Protein AF-A0A9P6Z533-F1 (afdb_monomer)

Mean predicted aligned error: 9.48 Å

Organism: NCBI:txid936053

Radius of gyration: 31.32 Å; Cα contacts (8 Å, |Δi|>4): 571; chains: 1; bounding box: 100×68×83 Å

Foldseek 3Di:
DDDDDDDDPPPDPPPPPPPPPPDPDDDDCPVVVVVVPPVDDDDDPPDDVVVVPLDADDCDPQRHLPNDDDDDDADDLPDDDDLQALLQVLLQQLLLVLLQLQADDNLQGNVLQVVVVVLVVLVPDDDPDLSSLLSSLLNLLSLLLVVLLLVLVVVPLADDSPQHDSDPQPDDRDPVDDPVVSLVSLVVSLVVLVVCVVPDDPSSVLSNLSSLLSNLSSQLSVLLSDALVSLVVNLVSLVVNLVSLVPHDPVGHDHDPNSGHSSSSSVGNDSGGDDDRDGDDSVVSSVVVSVLSVLSNLLSCLLVAPDPLLSLLLLLLQLPDVVHDTLSSLSSSLCNCPPPVDGSDDPDDPVVSVVVSNVCLVSVLSSLSSYHLVSVLVVLLVSLLVLVVQLVVLQVVLVVVCVVVVPPPDPSPRSLVSLLVSLVSLLSSLVSCVVVVVDDLVCLLVSLVQNLVSLVVNLVSLVVDPDDALQSVLSNLVSLLVNLLSLLVNLVSLLCVVVPVDPDDDDPPDDPQRVSCVVCVSCVVHPDDHVVVSVVVSVVSNVPNPVSVVSSVVSNVSSLVSLVVSLPDDCVSNSNPSPVVSVNVVSCVVVVND

pLDDT: mean 85.47, std 14.72, range [28.42, 98.5]

Neare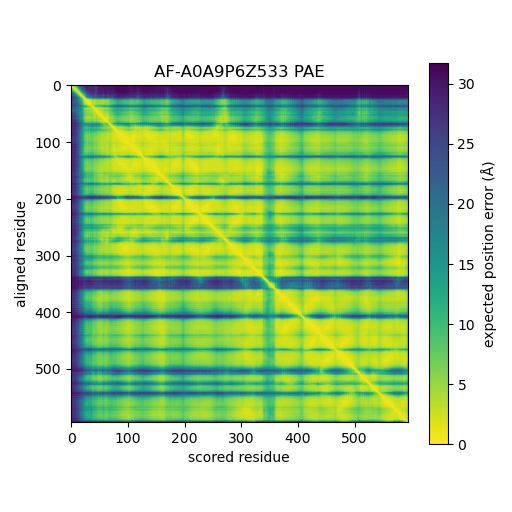st PDB structures (foldseek):
  7l1k-assembly1_B  TM=8.170E-01  e=4.146E-17  Schizosaccharomyces pombe 972h-
  6ygd-assembly1_B  TM=8.386E-01  e=2.910E-16  Saccharomyces cerevisiae
  6ygb-assembly1_B  TM=8.382E-01  e=3.536E-16  Saccharomyces cerevisiae
  6yga-assembly1_B  TM=8.413E-01  e=3.401E-16  Saccharomyces cerevisiae S288C
  6ygc-assembly1_B  TM=8.326E-01  e=3.975E-16  Saccharomyces cerevisiae

Structure (mmCIF, N/CA/C/O backbone):
data_AF-A0A9P6Z533-F1
#
_entry.id   AF-A0A9P6Z533-F1
#
loop_
_atom_site.group_PDB
_atom_site.id
_atom_site.type_symbol
_atom_site.label_atom_id
_atom_site.label_alt_id
_atom_site.label_comp_id
_atom_site.label_asym_id
_atom_site.label_entity_id
_atom_site.label_seq_id
_atom_site.pdbx_PDB_ins_code
_atom_site.Cartn_x
_atom_site.Cartn_y
_atom_site.Cartn_z
_atom_site.occupancy
_atom_site.B_iso_or_equiv
_atom_site.auth_seq_id
_atom_site.auth_comp_id
_atom_site.auth_asym_id
_atom_site.auth_atom_id
_atom_site.pdbx_PDB_model_num
ATOM 1 N N . MET A 1 1 ? -59.357 3.410 -40.479 1.00 32.25 1 MET A N 1
ATOM 2 C CA . MET A 1 1 ? -60.634 2.685 -40.634 1.00 32.25 1 MET A CA 1
ATOM 3 C C . MET A 1 1 ? -60.550 1.439 -39.769 1.00 32.25 1 MET A C 1
ATOM 5 O O . MET A 1 1 ? -59.619 0.676 -39.976 1.00 32.25 1 MET A O 1
ATOM 9 N N . ASN A 1 2 ? -61.474 1.334 -38.803 1.00 28.42 2 ASN A N 1
ATOM 10 C CA . ASN A 1 2 ? -61.721 0.256 -37.822 1.00 28.42 2 ASN A CA 1
ATOM 11 C C . ASN A 1 2 ? -60.546 -0.035 -36.865 1.00 28.42 2 ASN A C 1
ATOM 13 O O . ASN A 1 2 ? -59.602 -0.697 -37.260 1.00 28.42 2 ASN A O 1
ATOM 17 N N . SER A 1 3 ? -60.430 0.475 -35.631 1.00 28.48 3 SER A N 1
ATOM 18 C CA . SER A 1 3 ? -61.366 0.735 -34.515 1.00 28.48 3 SER A CA 1
ATOM 19 C C . SER A 1 3 ? -62.097 -0.502 -33.980 1.00 28.48 3 SER A C 1
ATOM 21 O O . SER A 1 3 ? -63.237 -0.762 -34.359 1.00 28.48 3 SER A O 1
ATOM 23 N N . SER A 1 4 ? -61.466 -1.199 -33.033 1.00 30.42 4 SER A N 1
ATOM 24 C CA . SER A 1 4 ? -62.139 -2.070 -32.062 1.00 30.42 4 SER A CA 1
ATOM 25 C C . SER A 1 4 ? -61.299 -2.184 -30.783 1.00 30.42 4 SER A C 1
ATOM 27 O O . SER A 1 4 ? -60.264 -2.835 -30.759 1.00 30.42 4 SER A O 1
ATOM 29 N N . GLN A 1 5 ? -61.758 -1.433 -29.781 1.00 33.66 5 GLN A N 1
ATOM 30 C CA . GLN A 1 5 ? -61.679 -1.620 -28.328 1.00 33.66 5 GLN A CA 1
ATOM 31 C C . GLN A 1 5 ? -60.830 -2.784 -27.774 1.00 33.66 5 GLN A C 1
ATOM 33 O O . GLN A 1 5 ? -61.301 -3.911 -27.699 1.00 33.66 5 GLN A O 1
ATOM 38 N N . GLU A 1 6 ? -59.684 -2.438 -27.195 1.00 31.56 6 GLU A N 1
ATOM 39 C CA . GLU A 1 6 ? -59.168 -3.014 -25.945 1.00 31.56 6 GLU A CA 1
ATOM 40 C C . GLU A 1 6 ? -58.808 -1.782 -25.095 1.00 31.56 6 GLU A C 1
ATOM 42 O O . GLU A 1 6 ? -58.027 -0.933 -25.509 1.00 31.56 6 GLU A O 1
ATOM 47 N N . GLY A 1 7 ? -59.522 -1.443 -24.026 1.00 28.61 7 GLY A N 1
ATOM 48 C CA . GLY A 1 7 ? -59.815 -2.321 -22.904 1.00 28.61 7 GLY A CA 1
ATOM 49 C C . GLY A 1 7 ? -58.824 -1.949 -21.809 1.00 28.61 7 GLY A C 1
ATOM 50 O O . GLY A 1 7 ? -57.753 -2.529 -21.713 1.00 28.61 7 GLY A O 1
ATOM 51 N N . LYS A 1 8 ? -59.152 -0.891 -21.061 1.00 32.25 8 LYS A N 1
ATOM 52 C CA . LYS A 1 8 ? -58.438 -0.473 -19.856 1.00 32.25 8 LYS A CA 1
ATOM 53 C C . LYS A 1 8 ? -58.448 -1.631 -18.857 1.00 32.25 8 LYS A C 1
ATOM 55 O O . LYS A 1 8 ? -59.454 -1.810 -18.187 1.00 32.25 8 LYS A O 1
ATOM 60 N N . ASP A 1 9 ? -57.335 -2.336 -18.732 1.00 29.06 9 ASP A N 1
ATOM 61 C CA . ASP A 1 9 ? -57.029 -3.169 -17.571 1.00 29.06 9 ASP A CA 1
ATOM 62 C C . ASP A 1 9 ? -55.635 -2.789 -17.055 1.00 29.06 9 ASP A C 1
ATOM 64 O O . ASP A 1 9 ? -54.674 -3.553 -17.090 1.00 29.06 9 ASP A O 1
ATOM 68 N N . GLU A 1 10 ? -55.537 -1.564 -16.528 1.00 32.53 10 GLU A N 1
ATOM 69 C CA . GLU A 1 10 ? -54.672 -1.307 -15.376 1.00 32.53 10 GLU A CA 1
ATOM 70 C C . GLU A 1 10 ? -55.226 -2.136 -14.208 1.00 32.53 10 GLU A C 1
ATOM 72 O O . GLU A 1 10 ? -55.935 -1.639 -13.331 1.00 32.53 10 GLU A O 1
ATOM 77 N N . GLN A 1 11 ? -54.937 -3.439 -14.206 1.00 34.72 11 GLN A N 1
ATOM 78 C CA . GLN A 1 11 ? -55.057 -4.245 -13.003 1.00 34.72 11 GLN A CA 1
ATOM 79 C C . GLN A 1 11 ? -53.938 -3.816 -12.063 1.00 34.72 11 GLN A C 1
ATOM 81 O O . GLN A 1 11 ? -52.831 -4.345 -12.070 1.00 34.72 11 GLN A O 1
ATOM 86 N N . ASN A 1 12 ? -54.265 -2.786 -11.285 1.00 31.19 12 ASN A N 1
ATOM 87 C CA . ASN A 1 12 ? -53.997 -2.686 -9.860 1.00 31.19 12 ASN A CA 1
ATOM 88 C C . ASN A 1 12 ? -53.495 -4.036 -9.312 1.00 31.19 12 ASN A C 1
ATOM 90 O O . ASN A 1 12 ? -54.291 -4.904 -8.943 1.00 31.19 12 ASN A O 1
ATOM 94 N N . ILE A 1 13 ? -52.173 -4.233 -9.278 1.00 36.22 13 ILE A N 1
ATOM 95 C CA . ILE A 1 13 ? -51.562 -5.279 -8.461 1.00 36.22 13 ILE A CA 1
ATOM 96 C C . ILE A 1 13 ? -51.761 -4.777 -7.040 1.00 36.22 13 ILE A C 1
ATOM 98 O O . ILE A 1 13 ? -50.932 -4.058 -6.485 1.00 36.22 13 ILE A O 1
ATOM 102 N N . GLY A 1 14 ? -52.950 -5.059 -6.510 1.00 32.91 14 GLY A N 1
ATOM 103 C CA . GLY A 1 14 ? -53.283 -4.807 -5.130 1.00 32.91 14 GLY A CA 1
ATOM 104 C C . GLY A 1 14 ? -52.199 -5.458 -4.294 1.00 32.91 14 GLY A C 1
ATOM 105 O O . GLY A 1 14 ? -52.043 -6.679 -4.315 1.00 32.91 14 GLY A O 1
ATOM 106 N N . LEU A 1 15 ? -51.440 -4.626 -3.581 1.00 35.31 15 LEU A N 1
ATOM 107 C CA . LEU A 1 15 ? -50.793 -5.026 -2.343 1.00 35.31 15 LEU A CA 1
ATOM 108 C C . LEU A 1 15 ? -51.820 -5.869 -1.594 1.00 35.31 15 LEU A C 1
ATOM 110 O O . LEU A 1 15 ? -52.890 -5.368 -1.243 1.00 35.31 15 LEU A O 1
ATOM 114 N N . PHE A 1 16 ? -51.548 -7.166 -1.471 1.00 39.84 16 PHE A N 1
ATOM 115 C CA . PHE A 1 16 ? -52.407 -8.072 -0.734 1.00 39.84 16 PHE A CA 1
ATOM 116 C C . PHE A 1 16 ? -52.567 -7.486 0.670 1.00 39.84 16 PHE A C 1
ATOM 118 O O . PHE A 1 16 ? -51.641 -7.536 1.476 1.00 39.84 16 PHE A O 1
ATOM 125 N N . ASN A 1 17 ? -53.736 -6.907 0.952 1.00 42.66 17 ASN A N 1
ATOM 126 C CA . ASN A 1 17 ? -54.189 -6.646 2.309 1.00 42.66 17 ASN A CA 1
ATOM 127 C C . ASN A 1 17 ? -54.405 -8.018 2.944 1.00 42.66 17 ASN A C 1
ATOM 129 O O . ASN A 1 17 ? -55.501 -8.573 2.884 1.00 42.66 17 ASN A O 1
ATOM 133 N N . ILE A 1 18 ? -53.330 -8.604 3.469 1.00 52.50 18 ILE A N 1
ATOM 134 C CA . ILE A 1 18 ? -53.395 -9.802 4.294 1.00 52.50 18 ILE A CA 1
ATOM 135 C C . ILE A 1 18 ? -53.975 -9.331 5.633 1.00 52.50 18 ILE A C 1
ATOM 137 O O . ILE A 1 18 ? -53.334 -8.521 6.303 1.00 52.50 18 ILE A O 1
ATOM 141 N N . PRO A 1 19 ? -55.185 -9.764 6.027 1.00 49.38 19 PRO A N 1
ATOM 142 C CA . PRO A 1 19 ? -55.720 -9.407 7.330 1.00 49.38 19 PRO A CA 1
ATOM 143 C C . PRO A 1 19 ? -54.765 -9.899 8.425 1.00 49.38 19 PRO A C 1
ATOM 145 O O . PRO A 1 19 ? -54.273 -11.029 8.352 1.00 49.38 19 PRO A O 1
ATOM 148 N N . GLU A 1 20 ? -54.542 -9.068 9.448 1.00 54.59 20 GLU A N 1
ATOM 149 C CA . GLU A 1 20 ? -53.587 -9.256 10.564 1.00 54.59 20 GLU A CA 1
ATOM 150 C C . GLU A 1 20 ? -53.764 -10.563 11.373 1.00 54.59 20 GLU A C 1
ATOM 152 O O . GLU A 1 20 ? -52.990 -10.835 12.283 1.00 54.59 20 GLU A O 1
ATOM 157 N N . ASN A 1 21 ? -54.743 -11.407 11.030 1.00 53.91 21 ASN A N 1
ATOM 158 C CA . ASN A 1 21 ? -55.057 -12.672 11.699 1.00 53.91 21 ASN A CA 1
ATOM 159 C C . ASN A 1 21 ? -55.071 -13.906 10.777 1.00 53.91 21 ASN A C 1
ATOM 161 O O . ASN A 1 21 ? -55.566 -14.967 11.163 1.00 53.91 21 ASN A O 1
ATOM 165 N N . THR A 1 22 ? -54.538 -13.813 9.557 1.00 56.84 22 THR A N 1
ATOM 166 C CA . THR A 1 22 ? -54.418 -14.993 8.685 1.00 56.84 22 THR A CA 1
ATOM 167 C C . THR A 1 22 ? -53.200 -15.813 9.113 1.00 56.84 22 THR A C 1
ATOM 169 O O . THR A 1 22 ? -52.071 -15.487 8.755 1.00 56.84 22 THR A O 1
ATOM 172 N N . MET A 1 23 ? -53.406 -16.875 9.901 1.00 61.41 23 MET A N 1
ATOM 173 C CA . MET A 1 23 ? -52.353 -17.858 10.179 1.00 61.41 23 MET A CA 1
ATOM 174 C C . MET A 1 23 ? -51.805 -18.389 8.847 1.00 61.41 23 MET A C 1
ATOM 176 O O . MET A 1 23 ? -52.526 -19.035 8.085 1.00 61.41 23 MET A O 1
ATOM 180 N N . LEU A 1 24 ? -50.532 -18.112 8.562 1.00 69.94 24 LEU A N 1
ATOM 181 C CA . LEU A 1 24 ? -49.818 -18.695 7.430 1.00 69.94 24 LEU A CA 1
ATOM 182 C C . LEU A 1 24 ? -49.841 -20.227 7.569 1.00 69.94 24 LEU A C 1
ATOM 184 O O . LEU A 1 24 ? -49.239 -20.796 8.478 1.00 69.94 24 LEU A O 1
ATOM 188 N N . CYS A 1 25 ? -50.578 -20.890 6.679 1.00 81.69 25 CYS A N 1
ATOM 189 C CA . CYS A 1 25 ? -50.638 -22.345 6.579 1.00 81.69 25 CYS A CA 1
ATOM 190 C C . CYS A 1 25 ? -49.389 -22.844 5.840 1.00 81.69 25 CYS A C 1
ATOM 192 O O . CYS A 1 25 ? -49.263 -22.667 4.627 1.00 81.69 25 CYS A O 1
ATOM 194 N N . TRP A 1 26 ? -48.460 -23.461 6.568 1.00 86.19 26 TRP A N 1
ATOM 195 C CA . TRP A 1 26 ? -47.310 -24.142 5.975 1.00 86.19 26 TRP A CA 1
ATOM 196 C C . TRP A 1 26 ? -47.724 -25.534 5.481 1.00 86.19 26 TRP A C 1
ATOM 198 O O . TRP A 1 26 ? -48.339 -26.303 6.219 1.00 86.19 26 TRP A O 1
ATOM 208 N N . LYS A 1 27 ? -47.372 -25.876 4.236 1.00 90.75 27 LYS A N 1
ATOM 209 C CA . LYS A 1 27 ? -47.579 -27.210 3.649 1.00 90.75 27 LYS A CA 1
ATOM 210 C C . LYS A 1 27 ? -46.229 -27.882 3.404 1.00 90.75 27 LYS A C 1
ATOM 212 O O . LYS A 1 27 ? -45.406 -27.337 2.674 1.00 90.75 27 LYS A O 1
ATOM 217 N N . ASP A 1 28 ? -46.034 -29.078 3.952 1.00 91.56 28 ASP A N 1
ATOM 218 C CA . ASP A 1 28 ? -44.847 -29.898 3.681 1.00 91.56 28 ASP A CA 1
ATOM 219 C C . ASP A 1 28 ? -44.891 -30.474 2.251 1.00 91.56 28 ASP A C 1
ATOM 221 O O . ASP A 1 28 ? -45.878 -31.091 1.838 1.00 91.56 28 ASP A O 1
ATOM 225 N N . ILE A 1 29 ? -43.819 -30.250 1.487 1.00 93.44 29 ILE A N 1
ATOM 226 C CA . ILE A 1 29 ? -43.641 -30.719 0.103 1.00 93.44 29 ILE A CA 1
ATOM 227 C C . ILE A 1 29 ? -42.382 -31.585 -0.082 1.00 93.44 29 ILE A C 1
ATOM 229 O O . ILE A 1 29 ? -41.995 -31.869 -1.216 1.00 93.44 29 ILE A O 1
ATOM 233 N N . THR A 1 30 ? -41.755 -32.049 1.001 1.00 91.69 30 THR A N 1
ATOM 234 C CA . THR A 1 30 ? -40.475 -32.784 0.973 1.00 91.69 30 THR A CA 1
ATOM 235 C C . THR A 1 30 ? -40.533 -34.027 0.077 1.00 91.69 30 THR A C 1
ATOM 237 O O . THR A 1 30 ? -39.668 -34.237 -0.774 1.00 91.69 30 THR A O 1
ATOM 240 N N . HIS A 1 31 ? -41.602 -34.825 0.189 1.00 89.88 31 HIS A N 1
ATOM 241 C CA . HIS A 1 31 ? -41.788 -36.027 -0.636 1.00 89.88 31 HIS A CA 1
ATOM 242 C C . HIS A 1 31 ? -41.907 -35.707 -2.137 1.00 89.88 31 HIS A C 1
ATOM 244 O O . HIS A 1 31 ? -41.429 -36.467 -2.978 1.00 89.88 31 HIS A O 1
ATOM 250 N N . PHE A 1 32 ? -42.549 -34.589 -2.490 1.00 89.69 32 PHE A N 1
ATOM 251 C CA . PHE A 1 32 ? -42.678 -34.165 -3.883 1.00 89.69 32 PHE A CA 1
ATOM 252 C C . PHE A 1 32 ? -41.309 -33.812 -4.475 1.00 89.69 32 PHE A C 1
ATOM 254 O O . PHE A 1 32 ? -40.971 -34.313 -5.546 1.00 89.69 32 PHE A O 1
ATOM 261 N N . ILE A 1 33 ? -40.496 -33.028 -3.757 1.00 87.50 33 ILE A N 1
ATOM 262 C CA . ILE A 1 33 ? -39.155 -32.631 -4.215 1.00 87.50 33 ILE A CA 1
ATOM 263 C C . ILE A 1 33 ? -38.269 -33.864 -4.436 1.00 87.50 33 ILE A C 1
ATOM 265 O O . ILE A 1 33 ? -37.758 -34.034 -5.540 1.00 87.50 33 ILE A O 1
ATOM 269 N N . ASN A 1 34 ? -38.189 -34.778 -3.460 1.00 85.44 34 ASN A N 1
ATOM 270 C CA . ASN A 1 34 ? -37.348 -35.981 -3.555 1.00 85.44 34 ASN A CA 1
ATOM 271 C C . ASN A 1 34 ? -37.687 -36.876 -4.759 1.00 85.44 34 ASN A C 1
ATOM 273 O O . ASN A 1 34 ? -36.798 -37.493 -5.338 1.00 85.44 34 ASN A O 1
ATOM 277 N N . LYS A 1 35 ? -38.963 -36.948 -5.163 1.00 86.56 35 LYS A N 1
ATOM 278 C CA . LYS A 1 35 ? -39.383 -37.724 -6.341 1.00 86.56 35 LYS A CA 1
ATOM 279 C C . LYS A 1 35 ? -38.967 -37.070 -7.667 1.00 86.56 35 LYS A C 1
ATOM 281 O O . LYS A 1 35 ? -38.866 -37.755 -8.678 1.00 86.56 35 LYS A O 1
ATOM 286 N N . THR A 1 36 ? -38.783 -35.752 -7.684 1.00 81.81 36 THR A N 1
ATOM 287 C CA . THR A 1 36 ? -38.611 -34.973 -8.922 1.00 81.81 36 THR A CA 1
ATOM 288 C C . THR A 1 36 ? -37.142 -34.873 -9.357 1.00 81.81 36 THR A C 1
ATOM 290 O O . THR A 1 36 ? -36.867 -34.559 -10.509 1.00 81.81 36 THR A O 1
ATOM 293 N N . THR A 1 37 ? -36.193 -35.151 -8.459 1.00 75.25 37 THR A N 1
ATOM 294 C CA . THR A 1 37 ? -34.758 -34.856 -8.625 1.00 75.25 37 THR A CA 1
ATOM 295 C C . THR A 1 37 ? -33.880 -36.095 -8.849 1.00 75.25 37 THR A C 1
ATOM 297 O O . THR A 1 37 ? -32.726 -36.092 -8.431 1.00 75.25 37 THR A O 1
ATOM 300 N N . ASP A 1 38 ? -34.390 -37.164 -9.473 1.00 74.12 38 ASP A N 1
ATOM 301 C CA . ASP A 1 38 ? -33.689 -38.453 -9.658 1.00 74.12 38 ASP A CA 1
ATOM 302 C C . ASP A 1 38 ? -32.410 -38.328 -10.527 1.00 74.12 38 ASP A C 1
ATOM 304 O O . ASP A 1 38 ? -32.413 -38.548 -11.737 1.00 74.12 38 ASP A O 1
ATOM 308 N N . GLY A 1 39 ? -31.312 -37.868 -9.915 1.00 76.19 39 GLY A N 1
ATOM 309 C CA . GLY A 1 39 ? -30.006 -37.639 -10.544 1.00 76.19 39 GLY A CA 1
ATOM 310 C C . GLY A 1 39 ? -29.906 -36.411 -11.460 1.00 76.19 39 GLY A C 1
ATOM 311 O O . GLY A 1 39 ? -28.871 -36.217 -12.097 1.00 76.19 39 GLY A O 1
ATOM 312 N N . GLN A 1 40 ? -30.950 -35.580 -11.550 1.00 83.06 40 GLN A N 1
ATOM 313 C CA . GLN A 1 40 ? -31.005 -34.419 -12.447 1.00 83.06 40 GLN A CA 1
ATOM 314 C C . GLN A 1 40 ? -30.938 -33.091 -11.683 1.00 83.06 40 GLN A C 1
ATOM 316 O O . GLN A 1 40 ? -31.542 -32.937 -10.623 1.00 83.06 40 GLN A O 1
ATOM 321 N N . LEU A 1 41 ? -30.248 -32.101 -12.259 1.00 85.06 41 LEU A N 1
ATOM 322 C CA . LEU A 1 41 ? -30.266 -30.721 -11.775 1.00 85.06 41 LEU A CA 1
ATOM 323 C C . LEU A 1 41 ? -31.454 -29.974 -12.391 1.00 85.06 41 LEU A C 1
ATOM 325 O O . LEU A 1 41 ? -31.498 -29.758 -13.602 1.00 85.06 41 LEU A O 1
ATOM 329 N N . VAL A 1 42 ? -32.396 -29.547 -11.552 1.00 86.94 42 VAL A N 1
ATOM 330 C CA . VAL A 1 42 ? -33.519 -28.699 -11.965 1.00 86.94 42 VAL A CA 1
ATOM 331 C C . VAL A 1 42 ? -33.173 -27.247 -11.649 1.00 86.94 42 VAL A C 1
ATOM 333 O O . VAL A 1 42 ? -33.101 -26.860 -10.486 1.00 86.94 42 VAL A O 1
ATOM 336 N N . CYS A 1 43 ? -32.960 -26.431 -12.679 1.00 88.62 43 CYS A N 1
ATOM 337 C CA . CYS A 1 43 ? -32.644 -25.011 -12.532 1.00 88.62 43 CYS A CA 1
ATOM 338 C C . CYS A 1 43 ? -33.329 -24.164 -13.616 1.00 88.62 43 CYS A C 1
ATOM 340 O O . CYS A 1 43 ? -33.857 -24.678 -14.603 1.00 88.62 43 CYS A O 1
ATOM 342 N N . SER A 1 44 ? -33.332 -22.841 -13.433 1.00 92.38 44 SER A N 1
ATOM 343 C CA . SER A 1 44 ? -33.809 -21.903 -14.456 1.00 92.38 44 SER A CA 1
ATOM 344 C C . SER A 1 44 ? -32.949 -21.982 -15.723 1.00 92.38 44 SER A C 1
ATOM 346 O O . SER A 1 44 ? -31.751 -22.244 -15.644 1.00 92.38 44 SER A O 1
ATOM 348 N N . LYS A 1 45 ? -33.527 -21.668 -16.890 1.00 91.88 45 LYS A N 1
ATOM 349 C CA . LYS A 1 45 ? -32.803 -21.626 -18.178 1.00 91.88 45 LYS A CA 1
ATOM 350 C C . LYS A 1 45 ? -31.638 -20.628 -18.196 1.00 91.88 45 LYS A C 1
ATOM 352 O O . LYS A 1 45 ? -30.745 -20.765 -19.022 1.00 91.88 45 LYS A O 1
ATOM 357 N N . HIS A 1 46 ? -31.679 -19.618 -17.328 1.00 94.38 46 HIS A N 1
ATOM 358 C CA . HIS A 1 46 ? -30.644 -18.586 -17.221 1.00 94.38 46 HIS A CA 1
ATOM 359 C C . HIS A 1 46 ? -29.618 -18.865 -16.119 1.00 94.38 46 HIS A C 1
ATOM 361 O O . HIS A 1 46 ? -28.652 -18.121 -16.008 1.00 94.38 46 HIS A O 1
ATOM 367 N N . PHE A 1 47 ? -29.827 -19.903 -15.306 1.00 91.69 47 PHE A N 1
ATOM 368 C CA . PHE A 1 47 ? -28.885 -20.281 -14.262 1.00 91.69 47 PHE A CA 1
ATOM 369 C C . PHE A 1 47 ? -27.722 -21.061 -14.870 1.00 91.69 47 PHE A C 1
ATOM 371 O O . PHE A 1 47 ? -27.935 -22.020 -15.616 1.00 91.69 47 PHE A O 1
ATOM 378 N N . THR A 1 48 ? -26.497 -20.678 -14.530 1.00 91.19 48 THR A N 1
ATOM 379 C CA . THR A 1 48 ? -25.288 -21.400 -14.918 1.00 91.19 48 THR A CA 1
ATOM 380 C C . THR A 1 48 ? -24.651 -22.057 -13.702 1.00 91.19 48 THR A C 1
ATOM 382 O O . THR A 1 48 ? -24.751 -21.574 -12.579 1.00 91.19 48 THR A O 1
ATOM 385 N N . LEU A 1 49 ? -23.917 -23.150 -13.917 1.00 90.12 49 LEU A N 1
ATOM 386 C CA . LEU A 1 49 ? -23.122 -23.755 -12.842 1.00 90.12 49 LEU A CA 1
ATOM 387 C C . LEU A 1 49 ? -22.021 -22.820 -12.325 1.00 90.12 49 LEU A C 1
ATOM 389 O O . LEU A 1 49 ? -21.537 -23.022 -11.218 1.00 90.12 49 LEU A O 1
ATOM 393 N N . PHE A 1 50 ? -21.645 -21.795 -13.097 1.00 90.44 50 PHE A N 1
ATOM 394 C CA . PHE A 1 50 ? -20.738 -20.753 -12.630 1.00 90.44 50 PHE A CA 1
ATOM 395 C C . PHE A 1 50 ? -21.385 -19.904 -11.527 1.00 90.44 50 PHE A C 1
ATOM 397 O O . PHE A 1 50 ? -20.706 -19.556 -10.574 1.00 90.44 50 PHE A O 1
ATOM 404 N N . ASP A 1 51 ? -22.696 -19.657 -11.579 1.00 86.69 51 ASP A N 1
ATOM 405 C CA . ASP A 1 51 ? -23.414 -18.937 -10.515 1.00 86.69 51 ASP A CA 1
ATOM 406 C C . ASP A 1 51 ? -23.461 -19.745 -9.205 1.00 86.69 51 ASP A C 1
ATOM 408 O O . ASP A 1 51 ? -23.537 -19.185 -8.114 1.00 86.69 51 ASP A O 1
ATOM 412 N N . ALA A 1 52 ? -23.380 -21.077 -9.303 1.00 87.38 52 ALA A N 1
ATOM 413 C CA . ALA A 1 52 ? -23.396 -21.978 -8.154 1.00 87.38 52 ALA A CA 1
ATOM 414 C C . ALA A 1 52 ? -22.075 -21.994 -7.364 1.00 87.38 52 ALA A C 1
ATOM 416 O O . ALA A 1 52 ? -22.072 -22.405 -6.206 1.00 87.38 52 ALA A O 1
ATOM 417 N N . ILE A 1 53 ? -20.949 -21.573 -7.957 1.00 87.81 53 ILE A N 1
ATOM 418 C CA . ILE A 1 53 ? -19.618 -21.741 -7.338 1.00 87.81 53 ILE A CA 1
ATOM 419 C C . ILE A 1 53 ? -19.406 -20.870 -6.094 1.00 87.81 53 ILE A C 1
ATOM 421 O O . ILE A 1 53 ? -18.491 -21.134 -5.319 1.00 87.81 53 ILE A O 1
ATOM 425 N N . SER A 1 54 ? -20.218 -19.824 -5.915 1.00 84.38 54 SER A N 1
ATOM 426 C CA . SER A 1 54 ? -20.179 -18.925 -4.757 1.00 84.38 54 SER A CA 1
ATOM 427 C C . SER A 1 54 ? -21.264 -19.225 -3.720 1.00 84.38 54 SER A C 1
ATOM 429 O O . SER A 1 54 ? -21.431 -18.450 -2.780 1.00 84.38 54 SER A O 1
ATOM 431 N N . ALA A 1 55 ? -22.041 -20.298 -3.900 1.00 88.19 55 ALA A N 1
ATOM 432 C CA . ALA A 1 55 ? -23.099 -20.663 -2.966 1.00 88.19 55 ALA A CA 1
ATOM 433 C C . ALA A 1 55 ? -22.524 -21.094 -1.606 1.00 88.19 55 ALA A C 1
ATOM 435 O O . ALA A 1 55 ? -21.483 -21.745 -1.531 1.00 88.19 55 ALA A O 1
ATOM 436 N N . ILE A 1 56 ? -23.228 -20.737 -0.529 1.00 86.94 56 ILE A N 1
ATOM 437 C CA . ILE A 1 56 ? -22.904 -21.173 0.833 1.00 86.94 56 ILE A CA 1
ATOM 438 C C . ILE A 1 56 ? -23.531 -22.546 1.073 1.00 86.94 56 ILE A C 1
ATOM 440 O O . ILE A 1 56 ? -24.724 -22.741 0.836 1.00 86.94 56 ILE A O 1
ATOM 444 N N . GLU A 1 57 ? -22.735 -23.476 1.591 1.00 88.69 57 GLU A N 1
ATOM 445 C CA . GLU A 1 57 ? -23.202 -24.783 2.045 1.00 88.69 57 GLU A CA 1
ATOM 446 C C . GLU A 1 57 ? -23.567 -24.724 3.536 1.00 88.69 57 GLU A C 1
ATOM 448 O O . GLU A 1 57 ? -22.711 -24.501 4.393 1.00 88.69 57 GLU A O 1
ATOM 453 N N . ILE A 1 58 ? -24.857 -24.889 3.846 1.00 88.50 58 ILE A N 1
ATOM 454 C CA . ILE A 1 58 ? -25.354 -24.974 5.229 1.00 88.50 58 ILE A CA 1
ATOM 455 C C . ILE A 1 58 ? -24.901 -26.312 5.817 1.00 88.50 58 ILE A C 1
ATOM 457 O O . ILE A 1 58 ? -24.902 -27.324 5.119 1.00 88.50 58 ILE A O 1
ATOM 461 N N . MET A 1 59 ? -24.565 -26.340 7.107 1.00 87.12 59 MET A N 1
ATOM 462 C CA . MET A 1 59 ? -24.005 -27.520 7.775 1.00 87.12 59 MET A CA 1
ATOM 463 C C . MET A 1 59 ? -22.618 -27.953 7.250 1.00 87.12 59 MET A C 1
ATOM 465 O O . MET A 1 59 ? -22.199 -29.081 7.512 1.00 87.12 59 MET A O 1
ATOM 469 N N . ASP A 1 60 ? -21.870 -27.073 6.576 1.00 87.62 60 ASP A N 1
ATOM 470 C CA . ASP A 1 60 ? -20.417 -27.217 6.415 1.00 87.62 60 ASP A CA 1
ATOM 471 C C . ASP A 1 60 ? -19.694 -26.308 7.418 1.00 87.62 60 ASP A C 1
ATOM 473 O O . ASP A 1 60 ? -19.953 -25.110 7.505 1.00 87.62 60 ASP A O 1
ATOM 477 N N . SER A 1 61 ? -18.742 -26.861 8.168 1.00 83.06 61 SER A N 1
ATOM 478 C CA . SER A 1 61 ? -18.077 -26.152 9.271 1.00 83.06 61 SER A CA 1
ATOM 479 C C . SER A 1 61 ? -17.199 -24.972 8.839 1.00 83.06 61 SER A C 1
ATOM 481 O O . SER A 1 61 ? -16.791 -24.176 9.685 1.00 83.06 61 SER A O 1
ATOM 483 N N . ARG A 1 62 ? -16.877 -24.854 7.546 1.00 82.81 62 ARG A N 1
ATOM 484 C CA . ARG A 1 62 ? -16.073 -23.766 6.973 1.00 82.81 62 ARG A CA 1
ATOM 485 C C . ARG A 1 62 ? -16.931 -22.735 6.247 1.00 82.81 62 ARG A C 1
ATOM 487 O O . ARG A 1 62 ? -16.497 -21.590 6.144 1.00 82.81 62 ARG A O 1
ATOM 494 N N . MET A 1 63 ? -18.095 -23.121 5.726 1.00 84.25 63 MET A N 1
ATOM 495 C CA . MET A 1 63 ? -18.987 -22.228 4.973 1.00 84.25 63 MET A CA 1
ATOM 496 C C . MET A 1 63 ? -20.129 -21.664 5.817 1.00 84.25 63 MET A C 1
ATOM 498 O O . MET A 1 63 ? -20.505 -20.506 5.633 1.00 84.25 63 MET A O 1
ATOM 502 N N . ASP A 1 64 ? -20.640 -22.445 6.766 1.00 84.88 64 ASP A N 1
ATOM 503 C CA . ASP A 1 64 ? -21.762 -22.073 7.615 1.00 84.88 64 ASP A CA 1
ATOM 504 C C . ASP A 1 64 ? -21.281 -21.427 8.920 1.00 84.88 64 ASP A C 1
ATOM 506 O O . ASP A 1 64 ? -20.798 -22.078 9.852 1.00 84.88 64 ASP A O 1
ATOM 510 N N . THR A 1 65 ? -21.468 -20.111 9.011 1.00 79.00 65 THR A N 1
ATOM 511 C CA . THR A 1 65 ? -21.133 -19.319 10.202 1.00 79.00 65 THR A CA 1
ATOM 512 C C . THR A 1 65 ? -21.913 -19.730 11.457 1.00 79.00 65 THR A C 1
ATOM 514 O O . THR A 1 65 ? -21.506 -19.365 12.559 1.00 79.00 65 THR A O 1
ATOM 517 N N . GLY A 1 66 ? -23.036 -20.443 11.313 1.00 77.62 66 GLY A N 1
ATOM 518 C CA . GLY A 1 66 ? -23.889 -20.887 12.415 1.00 77.62 66 GLY A CA 1
ATOM 519 C C . GLY A 1 66 ? -23.566 -22.283 12.962 1.00 77.62 66 GLY A C 1
ATOM 520 O O . GLY A 1 66 ? -24.055 -22.628 14.034 1.00 77.62 66 GLY A O 1
ATOM 521 N N . MET A 1 67 ? -22.742 -23.088 12.279 1.00 77.81 67 MET A N 1
ATOM 522 C CA . MET A 1 67 ? -22.657 -24.535 12.541 1.00 77.81 67 MET A CA 1
ATOM 523 C C . MET A 1 67 ? -21.826 -24.938 13.780 1.00 77.81 67 MET A C 1
ATOM 525 O O . MET A 1 67 ? -22.006 -26.033 14.309 1.00 77.81 67 MET A O 1
ATOM 529 N N . ALA A 1 68 ? -20.899 -24.102 14.262 1.00 59.66 68 ALA A N 1
ATOM 530 C CA . ALA A 1 68 ? -19.825 -24.572 15.152 1.00 59.66 68 ALA A CA 1
ATOM 531 C C . ALA A 1 68 ? -19.493 -23.640 16.331 1.00 59.66 68 ALA A C 1
ATOM 533 O O . ALA A 1 68 ? -18.320 -23.376 16.600 1.00 59.66 68 ALA A O 1
ATOM 534 N N . ILE A 1 69 ? -20.495 -23.123 17.052 1.00 66.50 69 ILE A N 1
ATOM 535 C CA . ILE A 1 69 ? -20.253 -22.123 18.106 1.00 66.50 69 ILE A CA 1
ATOM 536 C C . ILE A 1 69 ? -20.922 -22.530 19.419 1.00 66.50 69 ILE A C 1
ATOM 538 O O . ILE A 1 69 ? -22.127 -22.753 19.479 1.00 66.50 69 ILE A O 1
ATOM 542 N N . LYS A 1 70 ? -20.128 -22.598 20.496 1.00 70.75 70 LYS A N 1
ATOM 543 C CA . LYS A 1 70 ? -20.664 -22.615 21.862 1.00 70.75 70 LYS A CA 1
ATOM 544 C C . LYS A 1 70 ? -21.203 -21.222 22.169 1.00 70.75 70 LYS A C 1
ATOM 546 O O . LYS A 1 70 ? -20.454 -20.255 22.057 1.00 70.75 70 LYS A O 1
ATOM 551 N N . GLU A 1 71 ? -22.471 -21.119 22.548 1.00 69.62 71 GLU A N 1
ATOM 552 C CA . GLU A 1 71 ? -23.033 -19.847 23.000 1.00 69.62 71 GLU A CA 1
ATOM 553 C C . GLU A 1 71 ? -22.300 -19.377 24.261 1.00 69.62 71 GLU A C 1
ATOM 555 O O . GLU A 1 71 ? -22.371 -20.003 25.319 1.00 69.62 71 GLU A O 1
ATOM 560 N N . GLU A 1 72 ? -21.555 -18.282 24.131 1.00 73.31 72 GLU A N 1
ATOM 561 C CA . GLU A 1 72 ? -21.028 -17.543 25.272 1.00 73.31 72 GLU A CA 1
ATOM 562 C C . GLU A 1 72 ? -22.109 -16.589 25.803 1.00 73.31 72 GLU A C 1
ATOM 564 O O . GLU A 1 72 ? -22.931 -16.094 25.022 1.00 73.31 72 GLU A O 1
ATOM 569 N N . PRO A 1 73 ? -22.141 -16.323 27.123 1.00 80.00 73 PRO A N 1
ATOM 570 C CA . PRO A 1 73 ? -23.087 -15.371 27.689 1.00 80.00 73 PRO A CA 1
ATOM 571 C C . PRO A 1 73 ? -22.899 -13.988 27.058 1.00 80.00 73 PRO A C 1
ATOM 573 O O . PRO A 1 73 ? -21.775 -13.571 26.772 1.00 80.00 73 PRO A O 1
ATOM 576 N N . ALA A 1 74 ? -24.005 -13.267 26.862 1.00 84.75 74 ALA A N 1
ATOM 577 C CA . ALA A 1 74 ? -23.963 -11.905 26.345 1.00 84.75 74 ALA A CA 1
ATOM 578 C C . ALA A 1 74 ? -23.099 -11.012 27.251 1.00 84.75 74 ALA A C 1
ATOM 580 O O . ALA A 1 74 ? -23.235 -11.034 28.477 1.00 84.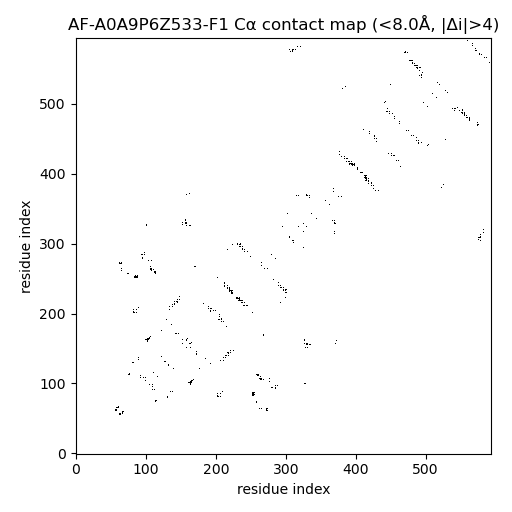75 74 ALA A O 1
ATOM 581 N N . PHE A 1 75 ? -22.202 -10.240 26.641 1.00 90.88 75 PHE A N 1
ATOM 582 C CA . PHE A 1 75 ? -21.360 -9.294 27.358 1.00 90.88 75 PHE A CA 1
ATOM 583 C C . PHE A 1 75 ? -22.172 -8.046 27.726 1.00 90.88 75 PHE A C 1
ATOM 585 O O . PHE A 1 75 ? -22.748 -7.399 26.854 1.00 90.88 75 PHE A O 1
ATOM 592 N N . ASP A 1 76 ? -22.212 -7.715 29.015 1.00 91.25 76 ASP A N 1
ATOM 593 C CA . ASP A 1 76 ? -22.885 -6.520 29.526 1.00 91.25 76 ASP A CA 1
ATOM 594 C C . ASP A 1 76 ? -21.977 -5.292 29.383 1.00 91.25 76 ASP A C 1
ATOM 596 O O . ASP A 1 76 ? -20.970 -5.161 30.085 1.00 91.25 76 ASP A O 1
ATOM 600 N N . ILE A 1 77 ? -22.349 -4.386 28.477 1.00 91.25 77 ILE A N 1
ATOM 601 C CA . ILE A 1 77 ? -21.602 -3.156 28.194 1.00 91.25 77 ILE A CA 1
ATOM 602 C C . ILE A 1 77 ? -21.685 -2.120 29.323 1.00 91.25 77 ILE A C 1
ATOM 604 O O . ILE A 1 77 ? -20.839 -1.231 29.368 1.00 91.25 77 ILE A O 1
ATOM 608 N N . THR A 1 78 ? -22.662 -2.234 30.231 1.00 88.12 78 THR A N 1
ATOM 609 C CA . THR A 1 78 ? -22.878 -1.300 31.353 1.00 88.12 78 THR A CA 1
ATOM 610 C C . THR A 1 78 ? -22.073 -1.673 32.597 1.00 88.12 78 THR A C 1
ATOM 612 O O . THR A 1 78 ? -21.968 -0.890 33.546 1.00 88.12 78 THR A O 1
ATOM 615 N N . LYS A 1 79 ? -21.473 -2.869 32.597 1.00 88.56 79 LYS A N 1
ATOM 616 C CA . LYS A 1 79 ? -20.666 -3.376 33.701 1.00 88.56 79 LYS A CA 1
ATOM 617 C C . LYS A 1 79 ? -19.485 -2.446 33.984 1.00 88.56 79 LYS A C 1
ATOM 619 O O . LYS A 1 79 ? -18.710 -2.113 33.090 1.00 88.56 79 LYS A O 1
ATOM 624 N N . GLN A 1 80 ? -19.294 -2.099 35.257 1.00 88.56 80 GLN A N 1
ATOM 625 C CA . GLN A 1 80 ? -18.125 -1.336 35.692 1.00 88.56 80 GLN A CA 1
ATOM 626 C C . GLN A 1 80 ? -16.838 -2.139 35.468 1.00 88.56 80 GLN A C 1
ATOM 628 O O . GLN A 1 80 ? -16.700 -3.272 35.941 1.00 88.56 80 GLN A O 1
ATOM 633 N N . LEU A 1 81 ? -15.901 -1.527 34.748 1.00 93.44 81 LEU A N 1
ATOM 634 C CA . LEU A 1 81 ? -14.580 -2.069 34.451 1.00 93.44 81 LEU A CA 1
ATOM 635 C C . LEU A 1 81 ? -13.516 -1.308 35.236 1.00 93.44 81 LEU A C 1
ATOM 637 O O . LEU A 1 81 ? -13.658 -0.117 35.517 1.00 93.44 81 LEU A O 1
ATOM 641 N N . THR A 1 82 ? -12.423 -1.987 35.562 1.00 94.38 82 THR A N 1
ATOM 642 C CA . THR A 1 82 ? -11.260 -1.326 36.154 1.00 94.38 82 THR A CA 1
ATOM 643 C C . THR A 1 82 ? -10.484 -0.540 35.091 1.00 94.38 82 THR A C 1
ATOM 645 O O . THR A 1 82 ? -10.602 -0.781 33.888 1.00 94.38 82 THR A O 1
ATOM 648 N N . ALA A 1 83 ? -9.664 0.422 35.515 1.00 93.88 83 ALA A N 1
ATOM 649 C CA . ALA A 1 83 ? -8.904 1.266 34.590 1.00 93.88 83 ALA A CA 1
ATOM 650 C C . ALA A 1 83 ? -7.965 0.453 33.671 1.00 93.88 83 ALA A C 1
ATOM 652 O O . ALA A 1 83 ? -7.796 0.779 32.500 1.00 93.88 83 ALA A O 1
ATOM 653 N N . ASP A 1 84 ? -7.384 -0.637 34.172 1.00 94.75 84 ASP A N 1
ATOM 654 C CA . ASP A 1 84 ? -6.502 -1.531 33.416 1.00 94.75 84 ASP A CA 1
ATOM 655 C C . ASP A 1 84 ? -7.275 -2.388 32.402 1.00 94.75 84 ASP A C 1
ATOM 657 O O . ASP A 1 84 ? -6.776 -2.647 31.308 1.00 94.75 84 ASP A O 1
ATOM 661 N N . GLN A 1 85 ? -8.519 -2.755 32.710 1.00 96.31 85 GLN A N 1
ATOM 662 C CA . GLN A 1 85 ? -9.422 -3.404 31.757 1.00 96.31 85 GLN A CA 1
ATOM 663 C C . GLN A 1 85 ? -9.813 -2.460 30.614 1.00 96.31 85 GLN A C 1
ATOM 665 O O . GLN A 1 85 ? -9.860 -2.864 29.454 1.00 96.31 85 GLN A O 1
ATOM 670 N N . VAL A 1 86 ? -10.047 -1.178 30.918 1.00 96.75 86 VAL A N 1
ATOM 671 C CA . VAL A 1 86 ? -10.314 -0.155 29.894 1.00 96.75 86 VAL A CA 1
ATOM 672 C C . VAL A 1 86 ? -9.117 0.023 28.958 1.00 96.75 86 VAL A C 1
ATOM 674 O O . VAL A 1 86 ? -9.302 0.076 27.742 1.00 96.75 86 VAL A O 1
ATOM 677 N N . VAL A 1 87 ? -7.897 0.065 29.502 1.00 96.88 87 VAL A N 1
ATOM 678 C CA . VAL A 1 87 ? -6.662 0.120 28.702 1.00 96.88 87 VAL A CA 1
ATOM 679 C C . VAL A 1 87 ? -6.561 -1.077 27.751 1.00 96.88 87 VAL A C 1
ATOM 681 O O . VAL A 1 87 ? -6.272 -0.886 26.571 1.00 96.88 87 VAL A O 1
ATOM 684 N N . ASP A 1 88 ? -6.858 -2.289 28.228 1.00 96.62 88 ASP A N 1
ATOM 685 C CA . ASP A 1 88 ? -6.847 -3.495 27.391 1.00 96.62 88 ASP A CA 1
ATOM 686 C C . ASP A 1 88 ? -7.835 -3.401 26.220 1.00 96.62 88 ASP A C 1
ATOM 688 O O . ASP A 1 88 ? -7.475 -3.728 25.087 1.00 96.62 88 ASP A O 1
ATOM 692 N N . ILE A 1 89 ? -9.053 -2.898 26.450 1.00 97.81 89 ILE A N 1
ATOM 693 C CA . ILE A 1 89 ? -10.048 -2.716 25.381 1.00 97.81 89 ILE A CA 1
ATOM 694 C C . ILE A 1 89 ? -9.577 -1.672 24.358 1.00 97.81 89 ILE A C 1
ATOM 696 O O . ILE A 1 89 ? -9.701 -1.906 23.153 1.00 97.81 89 ILE A O 1
ATOM 700 N N . MET A 1 90 ? -9.010 -0.546 24.807 1.00 98.00 90 MET A N 1
ATOM 701 C CA . MET A 1 90 ? -8.463 0.489 23.915 1.00 98.00 90 MET A CA 1
ATOM 702 C C . MET A 1 90 ? -7.345 -0.065 23.021 1.00 98.00 90 MET A C 1
ATOM 704 O O . MET A 1 90 ? -7.367 0.141 21.807 1.00 98.00 90 MET A O 1
ATOM 708 N N . ASP A 1 91 ? -6.405 -0.815 23.601 1.00 97.75 91 ASP A N 1
ATOM 709 C CA . ASP A 1 91 ? -5.294 -1.424 22.862 1.00 97.75 91 ASP A CA 1
ATOM 710 C C . ASP A 1 91 ? -5.812 -2.471 21.856 1.00 97.75 91 ASP A C 1
ATOM 712 O O . ASP A 1 91 ? -5.402 -2.501 20.694 1.00 97.75 91 ASP A O 1
ATOM 716 N N . ASN A 1 92 ? -6.779 -3.298 22.268 1.00 97.50 92 ASN A N 1
ATOM 717 C CA . ASN A 1 92 ? -7.411 -4.298 21.406 1.00 97.50 92 ASN A CA 1
ATOM 718 C C . ASN A 1 92 ? -8.202 -3.693 20.236 1.00 97.50 92 ASN A C 1
ATOM 720 O O . ASN A 1 92 ? -8.316 -4.338 19.185 1.00 97.50 92 ASN A O 1
ATOM 724 N N . LEU A 1 93 ? -8.740 -2.480 20.395 1.00 98.06 93 LEU A N 1
ATOM 725 C CA . LEU A 1 93 ? -9.365 -1.728 19.308 1.00 98.06 93 LEU A CA 1
ATOM 726 C C . LEU A 1 93 ? -8.333 -1.272 18.275 1.00 98.06 93 LEU A C 1
ATOM 728 O O . LEU A 1 93 ? -8.578 -1.452 17.085 1.00 98.06 93 LEU A O 1
ATOM 732 N N . VAL A 1 94 ? -7.171 -0.765 18.704 1.00 98.06 94 VAL A N 1
ATOM 733 C CA . VAL A 1 94 ? -6.080 -0.393 17.782 1.00 98.06 94 VAL A CA 1
ATOM 734 C C . VAL A 1 94 ? -5.606 -1.608 16.986 1.00 98.06 94 VAL A C 1
ATOM 736 O O . VAL A 1 94 ? -5.490 -1.526 15.767 1.00 98.06 94 VAL A O 1
ATOM 739 N N . ILE A 1 95 ? -5.419 -2.763 17.636 1.00 98.00 95 ILE A N 1
ATOM 740 C CA . ILE A 1 95 ? -5.032 -4.014 16.954 1.00 98.00 95 ILE A CA 1
ATOM 741 C C . ILE A 1 95 ? -6.016 -4.359 15.825 1.00 98.00 95 ILE A C 1
ATOM 743 O O . ILE A 1 95 ? -5.612 -4.698 14.713 1.00 98.00 95 ILE A O 1
ATOM 747 N N . ARG A 1 96 ? -7.319 -4.247 16.090 1.00 97.62 96 ARG A N 1
ATOM 748 C CA . ARG A 1 96 ? -8.374 -4.565 15.117 1.00 97.62 96 ARG A CA 1
ATOM 749 C C . ARG A 1 96 ? -8.493 -3.521 14.012 1.00 97.62 96 ARG A C 1
ATOM 751 O O . ARG A 1 96 ? -8.695 -3.890 12.861 1.00 97.62 96 ARG A O 1
ATOM 758 N N . GLU A 1 97 ? -8.334 -2.245 14.336 1.00 97.38 97 GLU A N 1
ATOM 759 C CA . GLU A 1 97 ? -8.314 -1.155 13.357 1.00 97.38 97 GLU A CA 1
ATOM 760 C C . GLU A 1 97 ? -7.142 -1.314 12.375 1.00 97.38 97 GLU A C 1
ATOM 762 O O . GLU A 1 97 ? -7.327 -1.217 11.163 1.00 97.38 97 GLU A O 1
ATOM 767 N N . ILE A 1 98 ? -5.954 -1.666 12.874 1.00 97.12 98 ILE A N 1
ATOM 768 C CA . ILE A 1 98 ? -4.775 -1.933 12.040 1.00 97.12 98 ILE A CA 1
ATOM 769 C C . ILE A 1 98 ? -4.932 -3.215 11.215 1.00 97.12 98 ILE A C 1
ATOM 771 O O . ILE A 1 98 ? -4.541 -3.242 10.045 1.00 97.12 98 ILE A O 1
ATOM 775 N N . ALA A 1 99 ? -5.549 -4.260 11.772 1.00 95.50 99 ALA A N 1
ATOM 776 C CA . ALA A 1 99 ? -5.877 -5.468 11.018 1.00 95.50 99 ALA A CA 1
ATOM 777 C C . ALA A 1 99 ? -6.853 -5.167 9.864 1.00 95.50 99 ALA A C 1
ATOM 779 O O . ALA A 1 99 ? -6.649 -5.643 8.746 1.00 95.50 99 ALA A O 1
ATOM 780 N N . TRP A 1 100 ? -7.868 -4.329 10.097 1.00 95.31 100 TRP A N 1
ATOM 781 C CA . TRP A 1 100 ? -8.793 -3.877 9.053 1.00 95.31 100 TRP A CA 1
ATOM 782 C C . TRP A 1 100 ? -8.076 -3.073 7.960 1.00 95.31 100 TRP A C 1
ATOM 784 O O . TRP A 1 100 ? -8.208 -3.380 6.777 1.00 95.31 100 TRP A O 1
ATOM 794 N N . LEU A 1 101 ? -7.230 -2.112 8.345 1.00 94.81 101 LEU A N 1
ATOM 795 C CA . LEU A 1 101 ? -6.398 -1.334 7.415 1.00 94.81 101 LEU A CA 1
ATOM 796 C C . LEU A 1 101 ? -5.382 -2.180 6.632 1.00 94.81 101 LEU A C 1
ATOM 798 O O . LEU A 1 101 ? -4.926 -1.762 5.568 1.00 94.81 101 LEU A O 1
ATOM 802 N N . SER A 1 102 ? -5.053 -3.373 7.131 1.00 91.75 102 SER A N 1
ATOM 803 C CA . SER A 1 102 ? -4.206 -4.357 6.447 1.00 91.75 102 SER A CA 1
ATOM 804 C C . SER A 1 102 ? -4.978 -5.247 5.457 1.00 91.75 102 SER A C 1
ATOM 806 O O . SER A 1 102 ? -4.377 -6.134 4.854 1.00 91.75 102 SER A O 1
ATOM 808 N N . GLY A 1 103 ? -6.286 -5.023 5.272 1.00 90.75 103 GLY A N 1
ATOM 809 C CA . GLY A 1 103 ? -7.120 -5.699 4.271 1.00 90.75 103 GLY A CA 1
ATOM 810 C C . GLY A 1 103 ? -8.031 -6.805 4.816 1.00 90.75 103 GLY A C 1
ATOM 811 O O . GLY A 1 103 ? -8.752 -7.433 4.040 1.00 90.75 103 GLY A O 1
ATOM 812 N N . HIS A 1 104 ? -8.035 -7.062 6.128 1.00 92.00 104 HIS A N 1
ATOM 813 C CA . HIS A 1 104 ? -9.002 -7.984 6.731 1.00 92.00 104 HIS A CA 1
ATOM 814 C C . HIS A 1 104 ? -10.407 -7.378 6.771 1.00 92.00 104 HIS A C 1
ATOM 816 O O . HIS A 1 104 ? -10.565 -6.166 6.827 1.00 92.00 104 HIS A O 1
ATOM 822 N N . SER A 1 105 ? -11.440 -8.222 6.808 1.00 91.12 105 SER A N 1
ATOM 823 C CA . SER A 1 105 ? -12.824 -7.753 6.892 1.00 91.12 105 SER A CA 1
ATOM 824 C C . SER A 1 105 ? -13.106 -7.005 8.200 1.00 91.12 105 SER A C 1
ATOM 826 O O . SER A 1 105 ? -12.729 -7.464 9.285 1.00 91.12 105 SER A O 1
ATOM 828 N N . ILE A 1 106 ? -13.866 -5.907 8.122 1.00 93.50 106 ILE A N 1
ATOM 829 C CA . ILE A 1 106 ? -14.315 -5.161 9.306 1.00 93.50 106 ILE A CA 1
ATOM 830 C C . ILE A 1 106 ? -15.190 -6.013 10.239 1.00 93.50 106 ILE A C 1
ATOM 832 O O . ILE A 1 106 ? -15.084 -5.898 11.462 1.00 93.50 106 ILE A O 1
ATOM 836 N N . SER A 1 107 ? -15.983 -6.939 9.677 1.00 91.88 107 SER A N 1
ATOM 837 C CA . SER A 1 107 ? -16.831 -7.872 10.439 1.00 91.88 107 SER A CA 1
ATOM 838 C C . SER A 1 107 ? -16.041 -8.841 11.319 1.00 91.88 107 SER A C 1
ATOM 840 O O . SER A 1 107 ? -16.589 -9.385 12.271 1.00 91.88 107 SER A O 1
ATOM 842 N N . GLN A 1 108 ? -14.756 -9.042 11.023 1.00 91.25 108 GLN A N 1
ATOM 843 C CA . GLN A 1 108 ? -13.867 -9.974 11.726 1.00 91.25 108 GLN A CA 1
ATOM 844 C C . GLN A 1 108 ? -12.765 -9.252 12.510 1.00 91.25 108 GLN A C 1
ATOM 846 O O . GLN A 1 108 ? -11.883 -9.885 13.086 1.00 91.25 108 GLN A O 1
ATOM 851 N N . THR A 1 109 ? -12.801 -7.921 12.509 1.00 95.19 109 THR A N 1
ATOM 852 C CA . THR A 1 109 ? -11.825 -7.059 13.169 1.00 95.19 109 THR A CA 1
ATOM 853 C C . THR A 1 109 ? -12.558 -6.071 14.067 1.00 95.19 109 THR A C 1
ATOM 855 O O . THR A 1 109 ? -12.904 -6.434 15.187 1.00 95.19 109 THR A O 1
ATOM 858 N N . VAL A 1 110 ? -12.836 -4.848 13.615 1.00 96.06 110 VAL A N 1
ATOM 859 C CA . VAL A 1 110 ? -13.406 -3.775 14.448 1.00 96.06 110 VAL A CA 1
ATOM 860 C C . VAL A 1 110 ? -14.782 -4.155 14.999 1.00 96.06 110 VAL A C 1
ATOM 862 O O . VAL A 1 110 ? -15.007 -4.020 16.200 1.00 96.06 110 VAL A O 1
ATOM 865 N N . PHE A 1 111 ? -15.669 -4.723 14.175 1.00 95.12 111 PHE A N 1
ATOM 866 C CA . PHE A 1 111 ? -17.020 -5.101 14.614 1.00 95.12 111 PHE A CA 1
ATOM 867 C C . PHE A 1 111 ? -17.060 -6.302 15.559 1.00 95.12 111 PHE A C 1
ATOM 869 O O . PHE A 1 111 ? -18.119 -6.592 16.110 1.00 95.12 111 PHE A O 1
ATOM 876 N N . THR A 1 112 ? -15.930 -6.970 15.815 1.00 94.56 112 THR A N 1
ATOM 877 C CA . THR A 1 112 ? -15.865 -7.945 16.915 1.00 94.56 112 THR A CA 1
ATOM 878 C C . THR A 1 112 ? -16.043 -7.264 18.268 1.00 94.56 112 THR A C 1
ATOM 880 O O . THR A 1 112 ? -16.518 -7.901 19.198 1.00 94.56 112 THR A O 1
ATOM 883 N N . CYS A 1 113 ? -15.723 -5.972 18.393 1.00 95.94 113 CYS A N 1
ATOM 884 C CA . CYS A 1 113 ? -15.979 -5.201 19.604 1.00 95.94 113 CYS A CA 1
ATOM 885 C C . CYS A 1 113 ? -17.488 -5.085 19.858 1.00 95.94 113 CYS A C 1
ATOM 887 O O . CYS A 1 113 ? -18.202 -4.457 19.076 1.00 95.94 113 CYS A O 1
ATOM 889 N N . VAL A 1 114 ? -17.969 -5.646 20.972 1.00 95.06 114 VAL A N 1
ATOM 890 C CA . VAL A 1 114 ? -19.408 -5.690 21.288 1.00 95.06 114 VAL A CA 1
ATOM 891 C C . VAL A 1 114 ? -20.004 -4.282 21.386 1.00 95.06 114 VAL A C 1
ATOM 893 O O . VAL A 1 114 ? -21.112 -4.043 20.917 1.00 95.06 114 VAL A O 1
ATOM 896 N N . TYR A 1 115 ? -19.236 -3.315 21.887 1.00 94.94 115 TYR A N 1
ATOM 897 C CA . TYR A 1 115 ? -19.661 -1.922 22.027 1.00 94.94 115 TYR A CA 1
ATOM 898 C C . TYR A 1 115 ? -20.085 -1.246 20.708 1.00 94.94 115 TYR A C 1
ATOM 900 O O . TYR A 1 115 ? -20.931 -0.354 20.729 1.00 94.94 115 TYR A O 1
ATOM 908 N N . PHE A 1 116 ? -19.556 -1.673 19.552 1.00 94.06 116 PHE A N 1
ATOM 909 C CA . PHE A 1 116 ? -19.940 -1.111 18.245 1.00 94.06 116 PHE A CA 1
ATOM 910 C C . PHE A 1 116 ? -21.393 -1.417 17.852 1.00 94.06 116 PHE A C 1
ATOM 912 O O . PHE A 1 116 ? -21.939 -0.745 16.982 1.00 94.06 116 PHE A O 1
ATOM 919 N N . HIS A 1 117 ? -22.033 -2.387 18.507 1.00 92.69 117 HIS A N 1
ATOM 920 C CA . HIS A 1 117 ? -23.437 -2.743 18.270 1.00 92.69 117 HIS A CA 1
ATOM 921 C C . HIS A 1 117 ? -24.407 -1.969 19.175 1.00 92.69 117 HIS A C 1
ATOM 923 O O . HIS A 1 117 ? -25.615 -2.150 19.075 1.00 92.69 117 HIS A O 1
ATOM 929 N N . HIS A 1 118 ? -23.881 -1.090 20.037 1.00 92.56 118 HIS A N 1
ATOM 930 C CA . HIS A 1 118 ? -24.629 -0.313 21.031 1.00 92.56 118 HIS A CA 1
ATOM 931 C C . HIS A 1 118 ? -24.265 1.186 20.988 1.00 92.56 118 HIS A C 1
ATOM 933 O O . HIS A 1 118 ? -24.296 1.879 22.003 1.00 92.56 118 HIS A O 1
ATOM 939 N N . LEU A 1 119 ? -23.887 1.712 19.815 1.00 91.62 119 LEU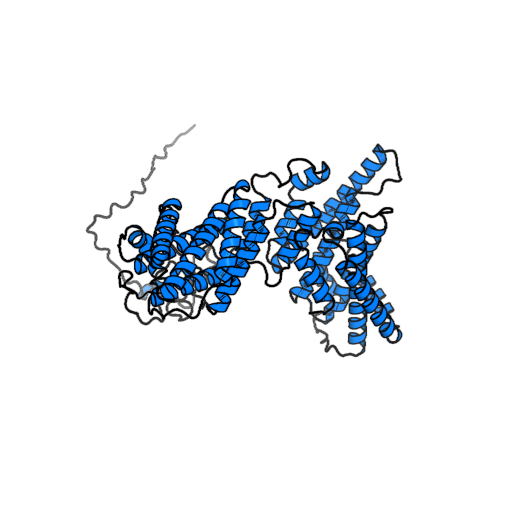 A N 1
ATOM 940 C CA . LEU A 1 119 ? -23.380 3.088 19.676 1.00 91.62 119 LEU A CA 1
ATOM 941 C C . LEU A 1 119 ? -24.377 4.160 20.143 1.00 91.62 119 LEU A C 1
ATOM 943 O O . LEU A 1 119 ? -23.961 5.122 20.785 1.00 91.62 119 LEU A O 1
ATOM 947 N N . THR A 1 120 ? -25.673 3.987 19.867 1.00 89.88 120 THR A N 1
ATOM 948 C CA . THR A 1 120 ? -26.723 4.924 20.302 1.00 89.88 120 THR A CA 1
ATOM 949 C C . THR A 1 120 ? -26.833 4.965 21.827 1.00 89.88 120 THR A C 1
ATOM 951 O O . THR A 1 120 ? -26.789 6.040 22.418 1.00 89.88 120 THR A O 1
ATOM 954 N N . GLU A 1 121 ? -26.866 3.797 22.473 1.00 91.25 121 GLU A N 1
ATOM 955 C CA . GLU A 1 121 ? -26.894 3.671 23.936 1.00 91.25 121 GLU A CA 1
ATOM 956 C C . GLU A 1 121 ? -25.643 4.298 24.575 1.00 91.25 121 GLU A C 1
ATOM 958 O O . GLU A 1 121 ? -25.735 5.051 25.545 1.00 91.25 121 GLU A O 1
ATOM 963 N N . LEU A 1 122 ? -24.465 4.073 23.983 1.00 90.94 122 LEU A N 1
ATOM 964 C CA . LEU A 1 122 ? -23.213 4.685 24.435 1.00 90.94 122 LEU A CA 1
ATOM 965 C C . LEU A 1 122 ? -23.211 6.207 24.269 1.00 90.94 122 LEU A C 1
ATOM 967 O O . LEU A 1 122 ? -22.686 6.913 25.131 1.00 90.94 122 LEU A O 1
ATOM 971 N N . TYR A 1 123 ? -23.777 6.731 23.186 1.00 89.62 123 TYR A N 1
ATOM 972 C CA . TYR A 1 123 ? -23.854 8.171 22.962 1.00 89.62 123 TYR A CA 1
ATOM 973 C C . TYR A 1 123 ? -24.799 8.857 23.957 1.00 89.62 123 TYR A C 1
ATOM 975 O O . TYR A 1 123 ? -24.460 9.910 24.497 1.00 89.62 123 TYR A O 1
ATOM 983 N N . GLU A 1 124 ? -25.941 8.236 24.252 1.00 88.25 124 GLU A N 1
ATOM 984 C CA . GLU A 1 124 ? -26.936 8.759 25.193 1.00 88.25 124 GLU A CA 1
ATOM 985 C C . GLU A 1 124 ? -26.529 8.585 26.665 1.00 88.25 124 GLU A C 1
ATOM 987 O O . GLU A 1 124 ? -26.961 9.361 27.524 1.00 88.25 124 GLU A O 1
ATOM 992 N N . SER A 1 125 ? -25.670 7.605 26.970 1.00 85.38 125 SER A N 1
ATOM 993 C CA . SER A 1 125 ? -25.218 7.342 28.336 1.00 85.38 125 SER A CA 1
ATOM 994 C C . SER A 1 125 ? -24.412 8.514 28.920 1.00 85.38 125 SER A C 1
ATOM 996 O O . SER A 1 125 ? -23.331 8.875 28.448 1.00 85.38 125 SER A O 1
ATOM 998 N N . LYS A 1 126 ? -24.936 9.105 30.001 1.00 78.94 126 LYS A N 1
ATOM 999 C CA . LYS A 1 126 ? -24.257 10.129 30.807 1.00 78.94 126 LYS A CA 1
ATOM 1000 C C . LYS A 1 126 ? -23.911 9.540 32.167 1.00 78.94 126 LYS A C 1
ATOM 1002 O O . LYS A 1 126 ? -24.792 9.070 32.879 1.00 78.94 126 LYS A O 1
ATOM 1007 N N . THR A 1 127 ? -22.634 9.573 32.522 1.00 82.19 127 THR A N 1
ATOM 1008 C CA . THR A 1 127 ? -22.123 9.074 33.802 1.00 82.19 127 THR A CA 1
ATOM 1009 C C . THR A 1 127 ? -21.029 9.997 34.329 1.00 82.19 127 THR A C 1
ATOM 1011 O O . THR A 1 127 ? -20.309 10.628 33.552 1.00 82.19 127 THR A O 1
ATOM 1014 N N . ASP A 1 128 ? -20.907 10.067 35.652 1.00 82.50 128 ASP A N 1
ATOM 1015 C CA . ASP A 1 128 ? -19.823 10.785 36.327 1.00 82.50 128 ASP A CA 1
ATOM 1016 C C . ASP A 1 128 ? -18.562 9.921 36.496 1.00 82.50 128 ASP A C 1
ATOM 1018 O O . ASP A 1 128 ? -17.506 10.434 36.867 1.00 82.50 128 ASP A O 1
ATOM 1022 N N . ASP A 1 129 ? -18.637 8.622 36.187 1.00 89.94 129 ASP A N 1
ATOM 1023 C CA . ASP A 1 129 ? -17.482 7.729 36.220 1.00 89.94 129 ASP A CA 1
ATOM 1024 C C . ASP A 1 129 ? -16.495 8.085 35.098 1.00 89.94 129 ASP A C 1
ATOM 1026 O O . ASP A 1 129 ? -16.757 7.870 33.909 1.00 89.94 129 ASP A O 1
ATOM 1030 N N . THR A 1 130 ? -15.337 8.622 35.484 1.00 91.06 130 THR A N 1
ATOM 1031 C CA . THR A 1 130 ? -14.255 9.004 34.572 1.00 91.06 130 THR A CA 1
ATOM 1032 C C . THR A 1 130 ? -13.707 7.813 33.784 1.00 91.06 130 THR A C 1
ATOM 1034 O O . THR A 1 130 ? -13.365 7.984 32.614 1.00 91.06 130 THR A O 1
ATOM 1037 N N . VAL A 1 131 ? -13.624 6.617 34.377 1.00 92.69 131 VAL A N 1
ATOM 1038 C CA . VAL A 1 131 ? -13.050 5.425 33.728 1.00 92.69 131 VAL A CA 1
ATOM 1039 C C . VAL A 1 131 ? -13.995 4.913 32.646 1.00 92.69 131 VAL A C 1
ATOM 1041 O O . VAL A 1 131 ? -13.584 4.737 31.497 1.00 92.69 131 VAL A O 1
ATOM 1044 N N . TYR A 1 132 ? -15.281 4.768 32.966 1.00 92.94 132 TYR A N 1
ATOM 1045 C CA . TYR A 1 132 ? -16.285 4.402 31.967 1.00 92.94 132 TYR A CA 1
ATOM 1046 C C . TYR A 1 132 ? -16.434 5.481 30.887 1.00 92.94 132 TYR A C 1
ATOM 1048 O O . TYR A 1 132 ? -16.450 5.171 29.696 1.00 92.94 132 TYR A O 1
ATOM 1056 N N . SER A 1 133 ? -16.476 6.762 31.274 1.00 93.75 133 SER A N 1
ATOM 1057 C CA . SER A 1 133 ? -16.559 7.880 30.323 1.00 93.75 133 SER A CA 1
ATOM 1058 C C . SER A 1 133 ? -15.382 7.895 29.348 1.00 93.75 133 SER A C 1
ATOM 1060 O O . SER A 1 133 ? -15.577 8.170 28.165 1.00 93.75 133 SER A O 1
ATOM 1062 N N . SER A 1 134 ? -14.182 7.552 29.831 1.00 95.62 134 SER A N 1
ATOM 1063 C CA . SER A 1 134 ? -12.964 7.404 29.028 1.00 95.62 134 SER A CA 1
ATOM 1064 C C . SER A 1 134 ? -13.097 6.306 27.973 1.00 95.62 134 SER A C 1
ATOM 1066 O O . SER A 1 134 ? -12.766 6.532 26.811 1.00 95.62 134 SER A O 1
ATOM 1068 N N . LEU A 1 135 ? -13.617 5.134 28.351 1.00 96.56 135 LEU A N 1
ATOM 1069 C CA . LEU A 1 135 ? -13.868 4.041 27.411 1.00 96.56 135 LEU A CA 1
ATOM 1070 C C . LEU A 1 135 ? -14.937 4.424 26.379 1.00 96.56 135 LEU A C 1
ATOM 1072 O O . LEU A 1 135 ? -14.718 4.290 25.174 1.00 96.56 135 LEU A O 1
ATOM 1076 N N . ARG A 1 136 ? -16.074 4.945 26.855 1.00 95.44 136 ARG A N 1
ATOM 1077 C CA . ARG A 1 136 ? -17.219 5.372 26.041 1.00 95.44 136 ARG A CA 1
ATOM 1078 C C . ARG A 1 136 ? -16.788 6.341 24.945 1.00 95.44 136 ARG A C 1
ATOM 1080 O O . ARG A 1 136 ? -17.055 6.096 23.770 1.00 95.44 136 ARG A O 1
ATOM 1087 N N . ILE A 1 137 ? -16.085 7.419 25.310 1.00 96.25 137 ILE A N 1
ATOM 1088 C CA . ILE A 1 137 ? -15.670 8.417 24.323 1.00 96.25 137 ILE A CA 1
ATOM 1089 C C . ILE A 1 137 ? -14.627 7.867 23.351 1.00 96.25 137 ILE A C 1
ATOM 1091 O O . ILE A 1 137 ? -14.644 8.215 22.173 1.00 96.25 137 ILE A O 1
ATOM 1095 N N . TYR A 1 138 ? -13.741 6.985 23.820 1.00 98.06 138 TYR A N 1
ATOM 1096 C CA . TYR A 1 138 ? -12.727 6.374 22.973 1.00 98.06 138 TYR A CA 1
ATOM 1097 C C . TYR A 1 138 ? -13.371 5.505 21.892 1.00 98.06 138 TYR A C 1
ATOM 1099 O O . TYR A 1 138 ? -12.996 5.621 20.731 1.00 98.06 138 TYR A O 1
ATOM 1107 N N . ILE A 1 139 ? -14.386 4.705 22.239 1.00 97.12 139 ILE A N 1
ATOM 1108 C CA . ILE A 1 139 ? -15.143 3.891 21.275 1.00 97.12 139 ILE A CA 1
ATOM 1109 C C . ILE A 1 139 ? -15.833 4.779 20.232 1.00 97.12 139 ILE A C 1
ATOM 1111 O O . ILE A 1 139 ? -15.708 4.521 19.034 1.00 97.12 139 ILE A O 1
ATOM 1115 N N . LEU A 1 140 ? -16.515 5.846 20.664 1.00 96.38 140 LEU A N 1
ATOM 1116 C CA . LEU A 1 140 ? -17.173 6.793 19.754 1.00 96.38 140 LEU A CA 1
ATOM 1117 C C . LEU A 1 140 ? -16.165 7.493 18.827 1.00 96.38 140 LEU A C 1
ATOM 1119 O O . LEU A 1 140 ? -16.421 7.655 17.633 1.00 96.38 140 LEU A O 1
ATOM 1123 N N . ALA A 1 141 ? -14.991 7.855 19.347 1.00 97.69 141 ALA A N 1
ATOM 1124 C CA . ALA A 1 141 ? -13.914 8.435 18.555 1.00 97.69 141 ALA A CA 1
ATOM 1125 C C . ALA A 1 141 ? -13.312 7.424 17.563 1.00 97.69 141 ALA A C 1
ATOM 1127 O O . ALA A 1 141 ? -13.089 7.776 16.407 1.00 97.69 141 ALA A O 1
ATOM 1128 N N . THR A 1 142 ? -13.104 6.162 17.959 1.00 97.75 142 THR A N 1
ATOM 1129 C CA . THR A 1 142 ? -12.669 5.085 17.052 1.00 97.75 142 THR A CA 1
ATOM 1130 C C . THR A 1 142 ? -13.694 4.842 15.948 1.00 97.75 142 THR A C 1
ATOM 1132 O O . THR A 1 142 ? -13.308 4.680 14.792 1.00 97.75 142 THR A O 1
ATOM 1135 N N . MET A 1 143 ? -14.991 4.874 16.266 1.00 96.44 143 MET A N 1
ATOM 1136 C CA . MET A 1 143 ? -16.059 4.790 15.267 1.00 96.44 143 MET A CA 1
ATOM 1137 C C . MET A 1 143 ? -15.934 5.910 14.229 1.00 96.44 143 MET A C 1
ATOM 1139 O O . MET A 1 143 ? -15.957 5.629 13.031 1.00 96.44 143 MET A O 1
ATOM 1143 N N . LYS A 1 144 ? -15.701 7.158 14.659 1.00 96.75 144 LYS A N 1
ATOM 1144 C CA . LYS A 1 144 ? -15.465 8.273 13.730 1.00 96.75 144 LYS A CA 1
ATOM 1145 C C . LYS A 1 144 ? -14.181 8.125 12.919 1.00 96.75 144 LYS A C 1
ATOM 1147 O O . LYS A 1 144 ? -14.208 8.403 11.723 1.00 96.75 144 LYS A O 1
ATOM 1152 N N . CYS A 1 145 ? -13.085 7.646 13.510 1.00 97.56 145 CYS A N 1
ATOM 1153 C CA . CYS A 1 145 ? -11.877 7.313 12.747 1.00 97.56 145 CYS A CA 1
ATOM 1154 C C . CYS A 1 145 ? -12.200 6.306 11.633 1.00 97.56 145 CYS A C 1
ATOM 1156 O O . CYS A 1 145 ? -11.857 6.541 10.474 1.00 97.56 145 CYS A O 1
ATOM 1158 N N . CYS A 1 146 ? -12.931 5.236 11.965 1.00 97.06 146 CYS A N 1
ATOM 1159 C CA . CYS A 1 146 ? -13.333 4.219 10.998 1.00 97.06 146 CYS A CA 1
ATOM 1160 C C . CYS A 1 146 ? -14.245 4.784 9.905 1.00 97.06 146 CYS A C 1
ATOM 1162 O O . CYS A 1 146 ? -14.051 4.468 8.734 1.00 97.06 146 CYS A O 1
ATOM 1164 N N . TYR A 1 147 ? -15.184 5.663 10.259 1.00 96.12 147 TYR A N 1
ATOM 1165 C CA . TYR A 1 147 ? -16.015 6.382 9.296 1.00 96.12 147 TYR A CA 1
ATOM 1166 C C . TYR A 1 147 ? -15.167 7.184 8.303 1.00 96.12 147 TYR A C 1
ATOM 1168 O O . TYR A 1 147 ? -15.313 7.002 7.097 1.00 96.12 147 TYR A O 1
ATOM 1176 N N . TYR A 1 148 ? -14.232 8.010 8.780 1.00 96.56 148 TYR A N 1
ATOM 1177 C CA . TYR A 1 148 ? -13.386 8.825 7.906 1.00 96.56 148 TYR A CA 1
ATOM 1178 C C . TYR A 1 148 ? -12.506 7.982 6.981 1.00 96.56 148 TYR A C 1
ATOM 1180 O O . TYR A 1 148 ? -12.419 8.268 5.785 1.00 96.56 148 TYR A O 1
ATOM 1188 N N . ILE A 1 149 ? -11.923 6.900 7.501 1.00 96.75 149 ILE A N 1
ATOM 1189 C CA . ILE A 1 149 ? -11.192 5.926 6.686 1.00 96.75 149 ILE A CA 1
ATOM 1190 C C . ILE A 1 149 ? -12.121 5.348 5.617 1.00 96.75 149 ILE A C 1
ATOM 1192 O O . ILE A 1 149 ? -11.816 5.413 4.431 1.00 96.75 149 ILE A O 1
ATOM 1196 N N . TRP A 1 150 ? -13.288 4.840 6.009 1.00 95.88 150 TRP A N 1
ATOM 1197 C CA . TRP A 1 150 ? -14.237 4.22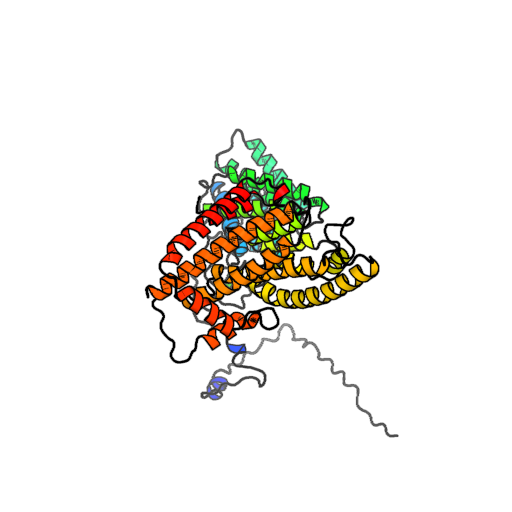4 5.088 1.00 95.88 150 TRP A CA 1
ATOM 1198 C C . TRP A 1 150 ? -14.716 5.190 3.995 1.00 95.88 150 TRP A C 1
ATOM 1200 O O . TRP A 1 150 ? -14.721 4.812 2.825 1.00 95.88 150 TRP A O 1
ATOM 1210 N N . THR A 1 151 ? -15.032 6.445 4.338 1.00 94.50 151 THR A N 1
ATOM 1211 C CA . THR A 1 151 ? -15.447 7.474 3.364 1.00 94.50 151 THR A CA 1
ATOM 1212 C C . THR A 1 151 ? -14.380 7.789 2.316 1.00 94.50 151 THR A C 1
ATOM 1214 O O . THR A 1 151 ? -14.713 8.126 1.182 1.00 94.50 151 THR A O 1
ATOM 1217 N N . GLU A 1 152 ? -13.100 7.661 2.663 1.00 94.81 152 GLU A N 1
ATOM 1218 C CA . GLU A 1 152 ? -12.000 7.758 1.705 1.00 94.81 152 GLU A CA 1
ATOM 1219 C C . GLU A 1 152 ? -11.929 6.496 0.836 1.00 94.81 152 GLU A C 1
ATOM 1221 O O . GLU A 1 152 ? -11.854 6.587 -0.387 1.00 94.81 152 GLU A O 1
ATOM 1226 N N . MET A 1 153 ? -12.030 5.309 1.440 1.00 95.00 153 MET A N 1
ATOM 1227 C CA . MET A 1 153 ? -11.892 4.043 0.712 1.00 95.00 153 MET A CA 1
ATOM 1228 C C . MET A 1 153 ? -13.017 3.801 -0.308 1.00 95.00 153 MET A C 1
ATOM 1230 O O . MET A 1 153 ? -12.772 3.210 -1.361 1.00 95.00 153 MET A O 1
ATOM 1234 N N . ILE A 1 154 ? -14.233 4.305 -0.067 1.00 94.25 154 ILE A N 1
ATOM 1235 C CA . ILE A 1 154 ? -15.342 4.218 -1.037 1.00 94.25 154 ILE A CA 1
ATOM 1236 C C . ILE A 1 154 ? -15.158 5.114 -2.273 1.00 94.25 154 ILE A C 1
ATOM 1238 O O . ILE A 1 154 ? -15.919 4.973 -3.230 1.00 94.25 154 ILE A O 1
ATOM 1242 N N . GLN A 1 155 ? -14.149 5.996 -2.305 1.00 90.44 155 GLN A N 1
ATOM 1243 C CA . GLN A 1 155 ? -13.831 6.819 -3.483 1.00 90.44 155 GLN A CA 1
ATOM 1244 C C . GLN A 1 155 ? -13.199 6.013 -4.630 1.00 90.44 155 GLN A C 1
ATOM 1246 O O . GLN A 1 155 ? -13.041 6.539 -5.729 1.00 90.44 155 GLN A O 1
ATOM 1251 N N . ARG A 1 156 ? -12.882 4.725 -4.410 1.00 88.06 156 ARG A N 1
ATOM 1252 C CA . ARG A 1 156 ? -12.370 3.783 -5.428 1.00 88.06 156 ARG A CA 1
ATOM 1253 C C . ARG A 1 156 ? -11.008 4.165 -6.017 1.00 88.06 156 ARG A C 1
ATOM 1255 O O . ARG A 1 156 ? -10.703 3.837 -7.161 1.00 88.06 156 ARG A O 1
ATOM 1262 N N . ASN A 1 157 ? -10.162 4.815 -5.220 1.00 91.56 157 ASN A N 1
ATOM 1263 C CA . ASN A 1 157 ? -8.765 5.072 -5.588 1.00 91.56 157 ASN A CA 1
ATOM 1264 C C . ASN A 1 157 ? -7.874 3.824 -5.489 1.00 91.56 157 ASN A C 1
ATOM 1266 O O . ASN A 1 157 ? -6.765 3.825 -6.023 1.00 91.56 157 ASN A O 1
ATOM 1270 N N . VAL A 1 158 ? -8.346 2.783 -4.799 1.00 92.75 158 VAL A N 1
ATOM 1271 C CA . VAL A 1 158 ? -7.708 1.466 -4.661 1.00 92.75 158 VAL A CA 1
ATOM 1272 C C . VAL A 1 158 ? -8.710 0.361 -5.017 1.00 92.75 158 VAL A C 1
ATOM 1274 O O . VAL A 1 158 ? -9.908 0.629 -5.135 1.00 92.75 158 VAL A O 1
ATOM 1277 N N . TYR A 1 159 ? -8.241 -0.876 -5.195 1.00 91.81 159 TYR A N 1
ATOM 1278 C CA . TYR A 1 159 ? -9.085 -1.991 -5.628 1.00 91.81 159 TYR A CA 1
ATOM 1279 C C . TYR A 1 159 ? -9.793 -2.679 -4.453 1.00 91.81 159 TYR A C 1
ATOM 1281 O O . TYR A 1 159 ? -9.161 -3.121 -3.492 1.00 91.81 159 TYR A O 1
ATOM 1289 N N . GLU A 1 160 ? -11.114 -2.812 -4.565 1.00 89.81 160 GLU A N 1
ATOM 1290 C CA . GLU A 1 160 ? -11.950 -3.547 -3.611 1.00 89.81 160 GLU A CA 1
ATOM 1291 C C . GLU A 1 160 ? -11.607 -5.046 -3.611 1.00 89.81 160 GLU A C 1
ATOM 1293 O O . GLU A 1 160 ? -11.263 -5.605 -4.652 1.00 89.81 160 GLU A O 1
ATOM 1298 N N . GLU A 1 161 ? -11.656 -5.676 -2.434 1.00 85.38 161 GLU A N 1
ATOM 1299 C CA . GLU A 1 161 ? -11.315 -7.092 -2.179 1.00 85.38 161 GLU A CA 1
ATOM 1300 C C . GLU A 1 161 ? -9.863 -7.505 -2.492 1.00 85.38 161 GLU A C 1
ATOM 1302 O O . GLU A 1 161 ? -9.477 -8.648 -2.244 1.00 85.38 161 GLU A O 1
ATOM 1307 N N . GLU A 1 162 ? -9.036 -6.580 -2.981 1.00 90.12 162 GLU A N 1
ATOM 1308 C CA . GLU A 1 162 ? -7.597 -6.768 -3.188 1.00 90.12 162 GLU A CA 1
ATOM 1309 C C . GLU A 1 162 ? -6.778 -5.915 -2.219 1.00 90.12 162 GLU A C 1
ATOM 1311 O O . GLU A 1 162 ? -5.929 -6.440 -1.504 1.00 90.12 162 GLU A O 1
ATOM 1316 N N . ASP A 1 163 ? -7.033 -4.603 -2.187 1.00 90.81 163 ASP A N 1
ATOM 1317 C CA . ASP A 1 163 ? -6.350 -3.667 -1.292 1.00 90.81 163 ASP A CA 1
ATOM 1318 C C . ASP A 1 163 ? -7.106 -3.484 0.031 1.00 90.81 163 ASP A C 1
ATOM 1320 O O . ASP A 1 163 ? -6.487 -3.284 1.076 1.00 90.81 163 ASP A O 1
ATOM 1324 N N . PHE A 1 164 ? -8.442 -3.487 -0.024 1.00 92.81 164 PHE A N 1
ATOM 1325 C CA . PHE A 1 164 ? -9.310 -3.185 1.114 1.00 92.81 164 PHE A CA 1
ATOM 1326 C C . PHE A 1 164 ? -10.746 -3.680 0.891 1.00 92.81 164 PHE A C 1
ATOM 1328 O O . PHE A 1 164 ? -11.218 -3.748 -0.245 1.00 92.81 164 PHE A O 1
ATOM 1335 N N . THR A 1 165 ? -11.476 -3.967 1.972 1.00 89.81 165 THR A N 1
ATOM 1336 C CA . THR A 1 165 ? -12.904 -4.328 1.927 1.00 89.81 165 THR A CA 1
ATOM 1337 C C . THR A 1 165 ? -13.762 -3.220 2.534 1.00 89.81 165 THR A C 1
ATOM 1339 O O . THR A 1 165 ? -13.632 -2.919 3.723 1.00 89.81 165 THR A O 1
ATOM 1342 N N . THR A 1 166 ? -14.661 -2.634 1.742 1.00 91.94 166 THR A N 1
ATOM 1343 C CA . THR A 1 166 ? -15.560 -1.543 2.170 1.00 91.94 166 THR A CA 1
ATOM 1344 C C . THR A 1 166 ? -16.917 -2.042 2.677 1.00 91.94 166 THR A C 1
ATOM 1346 O O . THR A 1 166 ? -17.678 -1.260 3.242 1.00 91.94 166 THR A O 1
ATOM 1349 N N . ASN A 1 167 ? -17.240 -3.326 2.506 1.00 91.44 167 ASN A N 1
ATOM 1350 C CA . ASN A 1 167 ? -18.506 -3.895 2.963 1.00 91.44 167 ASN A CA 1
ATOM 1351 C C . ASN A 1 167 ? -18.649 -3.802 4.496 1.00 91.44 167 ASN A C 1
ATOM 1353 O O . ASN A 1 167 ? -17.777 -4.256 5.237 1.00 91.44 167 ASN A O 1
ATOM 1357 N N . LEU A 1 168 ? -19.768 -3.239 4.963 1.00 92.62 168 LEU A N 1
ATOM 1358 C CA . LEU A 1 168 ? -20.097 -3.073 6.384 1.00 92.62 168 LEU A CA 1
ATOM 1359 C C . LEU A 1 168 ? -21.055 -4.153 6.923 1.00 92.62 168 LEU A C 1
ATOM 1361 O O . LEU A 1 168 ? -21.467 -4.082 8.076 1.00 92.62 168 LEU A O 1
ATOM 1365 N N . PHE A 1 169 ? -21.398 -5.166 6.121 1.00 90.19 169 PHE A N 1
ATOM 1366 C CA . PHE A 1 169 ? -22.163 -6.349 6.545 1.00 90.19 169 PHE A CA 1
ATOM 1367 C C . PHE A 1 169 ? -23.513 -6.018 7.206 1.00 90.19 169 PHE A C 1
ATOM 1369 O O . PHE A 1 169 ? -23.896 -6.621 8.210 1.00 90.19 169 PHE A O 1
ATOM 1376 N N . GLY A 1 170 ? -24.227 -5.048 6.627 1.00 87.94 170 GLY A N 1
ATOM 1377 C CA . GLY A 1 170 ? -25.551 -4.618 7.085 1.00 87.94 170 GLY A CA 1
ATOM 1378 C C . GLY A 1 170 ? -25.529 -3.562 8.192 1.00 87.94 170 GLY A C 1
ATOM 1379 O O . GLY A 1 170 ? -26.591 -3.096 8.594 1.00 87.94 170 GLY A O 1
ATOM 1380 N N . LEU A 1 171 ? -24.344 -3.155 8.656 1.00 89.56 171 LEU A N 1
ATOM 1381 C CA . LEU A 1 171 ? -24.169 -2.059 9.608 1.00 89.56 171 LEU A CA 1
ATOM 1382 C C . LEU A 1 171 ? -23.842 -0.742 8.898 1.00 89.56 171 LEU A C 1
ATOM 1384 O O . LEU A 1 171 ? -23.460 -0.709 7.727 1.00 89.56 171 LEU A O 1
ATOM 1388 N N . CYS A 1 172 ? -23.955 0.357 9.636 1.00 85.94 172 CYS A N 1
ATOM 1389 C CA . CYS A 1 172 ? -23.499 1.674 9.219 1.00 85.94 172 CYS A CA 1
ATOM 1390 C C . CYS A 1 172 ? -22.737 2.352 10.360 1.00 85.94 172 CYS A C 1
ATOM 1392 O O . CYS A 1 172 ? -22.960 2.068 11.537 1.00 85.94 172 CYS A O 1
ATOM 1394 N N . PHE A 1 173 ? -21.830 3.258 10.006 1.00 86.06 173 PHE A N 1
ATOM 1395 C CA . PHE A 1 173 ? -21.306 4.210 10.978 1.00 86.06 173 PHE A CA 1
ATOM 1396 C C . PHE A 1 173 ? -22.364 5.292 11.212 1.00 86.06 173 PHE A C 1
ATOM 1398 O O . PHE A 1 173 ? -22.982 5.770 10.259 1.00 86.06 173 PHE A O 1
ATOM 1405 N N . ASP A 1 174 ? -22.602 5.649 12.472 1.00 73.56 174 ASP A N 1
ATOM 1406 C CA . ASP A 1 174 ? -23.660 6.593 12.820 1.00 73.56 174 ASP A CA 1
ATOM 1407 C C . ASP A 1 174 ? -23.284 8.026 12.394 1.00 73.56 174 ASP A C 1
ATOM 1409 O O . ASP A 1 174 ? -22.391 8.677 12.955 1.00 73.56 174 ASP A O 1
ATOM 1413 N N . ASN A 1 175 ? -23.987 8.521 11.374 1.00 67.75 175 ASN A N 1
ATOM 1414 C CA . ASN A 1 175 ? -23.805 9.863 10.829 1.00 67.75 175 ASN A CA 1
ATOM 1415 C C . ASN A 1 175 ? -24.477 10.956 11.678 1.00 67.75 175 ASN A C 1
ATOM 1417 O O . ASN A 1 175 ? -24.213 12.133 11.440 1.00 67.75 175 ASN A O 1
ATOM 1421 N N . GLN A 1 176 ? -25.335 10.607 12.643 1.00 79.38 176 GLN A N 1
ATOM 1422 C CA . GLN A 1 176 ? -26.053 11.590 13.463 1.00 79.38 176 GLN A CA 1
ATOM 1423 C C . GLN A 1 176 ? -25.173 12.180 14.568 1.00 79.38 176 GLN A C 1
ATOM 1425 O O . GLN A 1 176 ? -25.365 13.327 14.975 1.00 79.38 176 GLN A O 1
ATOM 1430 N N . ILE A 1 177 ? -24.178 11.424 15.036 1.00 86.56 177 ILE A N 1
ATOM 1431 C CA . ILE A 1 177 ? -23.252 11.884 16.070 1.00 86.56 177 ILE A CA 1
ATOM 1432 C C . ILE A 1 177 ? -22.321 12.944 15.472 1.00 86.56 177 ILE A C 1
ATOM 1434 O O . ILE A 1 177 ? -21.574 12.666 14.535 1.00 86.56 177 ILE A O 1
ATOM 1438 N N . LEU A 1 178 ? -22.341 14.164 16.008 1.00 91.69 178 LEU A N 1
ATOM 1439 C CA . LEU A 1 178 ? -21.515 15.265 15.508 1.00 91.69 178 LEU A CA 1
ATOM 1440 C C . LEU A 1 178 ? -20.070 15.158 16.008 1.00 91.69 178 LEU A C 1
ATOM 1442 O O . LEU A 1 178 ? -19.832 14.957 17.200 1.00 91.69 178 LEU A O 1
ATOM 1446 N N . ASP A 1 179 ? -19.105 15.407 15.122 1.00 94.06 179 ASP A N 1
ATOM 1447 C CA . ASP A 1 179 ? -17.677 15.359 15.465 1.00 94.06 179 ASP A CA 1
ATOM 1448 C C . ASP A 1 179 ? -17.319 16.320 16.598 1.00 94.06 179 ASP A C 1
ATOM 1450 O O . ASP A 1 179 ? -16.571 15.965 17.505 1.00 94.06 179 ASP A O 1
ATOM 1454 N N . ILE A 1 180 ? -17.906 17.522 16.592 1.00 95.06 180 ILE A N 1
ATOM 1455 C CA . ILE A 1 180 ? -17.662 18.524 17.633 1.00 95.06 180 ILE A CA 1
ATOM 1456 C C . ILE A 1 180 ? -18.112 18.050 19.017 1.00 95.06 180 ILE A C 1
ATOM 1458 O O . ILE A 1 180 ? -17.465 18.375 20.007 1.00 95.06 180 ILE A O 1
ATOM 1462 N N . SER A 1 181 ? -19.173 17.240 19.096 1.00 94.19 181 SER A N 1
ATOM 1463 C CA . SER A 1 181 ? -19.614 16.660 20.367 1.00 94.19 181 SER A CA 1
ATOM 1464 C C . SER A 1 181 ? -18.566 15.696 20.909 1.00 94.19 181 SER A C 1
ATOM 1466 O O . SER A 1 181 ? -18.225 15.759 22.086 1.00 94.19 181 SER A O 1
ATOM 1468 N N . ILE A 1 182 ? -18.022 14.835 20.045 1.00 95.56 182 ILE A N 1
ATOM 1469 C CA . ILE A 1 182 ? -16.992 13.868 20.432 1.00 95.56 182 ILE A CA 1
ATOM 1470 C C . ILE A 1 182 ? -15.704 14.591 20.840 1.00 95.56 182 ILE A C 1
ATOM 1472 O O . ILE A 1 182 ? -15.103 14.250 21.854 1.00 95.56 182 ILE A O 1
ATOM 1476 N N . ILE A 1 183 ? -15.287 15.608 20.082 1.00 97.25 183 ILE A N 1
ATOM 1477 C CA . ILE A 1 183 ? -14.078 16.387 20.382 1.00 97.25 183 ILE A CA 1
ATOM 1478 C C . ILE A 1 183 ? -14.210 17.106 21.731 1.00 97.25 183 ILE A C 1
ATOM 1480 O O . ILE A 1 183 ? -13.287 17.036 22.539 1.00 97.25 183 ILE A O 1
ATOM 1484 N N . ASN A 1 184 ? -15.358 17.734 22.004 1.00 96.31 184 ASN A N 1
ATOM 1485 C CA . ASN A 1 184 ? -15.605 18.406 23.280 1.00 96.31 184 ASN A CA 1
ATOM 1486 C C . ASN A 1 184 ? -15.577 17.422 24.460 1.00 96.31 184 ASN A C 1
ATOM 1488 O O . ASN A 1 184 ? -14.964 17.713 25.486 1.00 96.31 184 ASN A O 1
ATOM 1492 N N . ASP A 1 185 ? -16.195 16.248 24.317 1.00 95.19 185 ASP A N 1
ATOM 1493 C CA . ASP A 1 185 ? -16.173 15.206 25.349 1.00 95.19 185 ASP A CA 1
ATOM 1494 C C . ASP A 1 185 ? -14.750 14.666 25.586 1.00 95.19 185 ASP A C 1
ATOM 1496 O O . ASP A 1 185 ? -14.349 14.469 26.737 1.00 95.19 185 ASP A O 1
ATOM 1500 N N . LEU A 1 186 ? -13.961 14.475 24.518 1.00 96.94 186 LEU A N 1
ATOM 1501 C CA . LEU A 1 186 ? -12.542 14.110 24.616 1.00 96.94 186 LEU A CA 1
ATOM 1502 C C . LEU A 1 186 ? -11.760 15.169 25.401 1.00 96.94 186 LEU A C 1
ATOM 1504 O O . LEU A 1 186 ? -11.005 14.818 26.305 1.00 96.94 186 LEU A O 1
ATOM 1508 N N . ASP A 1 187 ? -11.962 16.452 25.097 1.00 97.31 187 ASP A N 1
ATOM 1509 C CA . ASP A 1 187 ? -11.317 17.566 25.799 1.00 97.31 187 ASP A CA 1
ATOM 1510 C C . ASP A 1 187 ? -11.690 17.629 27.280 1.00 97.31 187 ASP A C 1
ATOM 1512 O O . ASP A 1 187 ? -10.819 17.779 28.141 1.00 97.31 187 ASP A O 1
ATOM 1516 N N . MET A 1 188 ? -12.970 17.440 27.597 1.00 95.06 188 MET A N 1
ATOM 1517 C CA . MET A 1 188 ? -13.443 17.396 28.978 1.00 95.06 188 MET A CA 1
ATOM 1518 C C . MET A 1 188 ? -12.802 16.251 29.767 1.00 95.06 188 MET A C 1
ATOM 1520 O O . MET A 1 188 ? -12.423 16.437 30.925 1.00 95.06 188 MET A O 1
ATOM 1524 N N . ILE A 1 189 ? -12.652 15.073 29.158 1.00 94.81 189 ILE A N 1
ATOM 1525 C CA . ILE A 1 189 ? -12.027 13.916 29.809 1.00 94.81 189 ILE A CA 1
ATOM 1526 C C . ILE A 1 189 ? -10.515 14.111 29.953 1.00 94.81 189 ILE A C 1
ATOM 1528 O O . ILE A 1 189 ? -9.981 13.848 31.032 1.00 94.81 189 ILE A O 1
ATOM 1532 N N . ILE A 1 190 ? -9.833 14.637 28.931 1.00 95.81 190 ILE A N 1
ATOM 1533 C CA . ILE A 1 190 ? -8.402 14.975 29.000 1.00 95.81 190 ILE A CA 1
ATOM 1534 C C . ILE A 1 190 ? -8.145 15.966 30.138 1.00 95.81 190 ILE A C 1
ATOM 1536 O O . ILE A 1 190 ? -7.225 15.753 30.930 1.00 95.81 190 ILE A O 1
ATOM 1540 N N . LEU A 1 191 ? -8.983 16.998 30.280 1.00 94.12 191 LEU A N 1
ATOM 1541 C CA . LEU A 1 191 ? -8.875 17.976 31.362 1.00 94.12 191 LEU A CA 1
ATOM 1542 C C . LEU A 1 191 ? -9.064 17.322 32.739 1.00 94.12 191 LEU A C 1
ATOM 1544 O O . LEU A 1 191 ? -8.267 17.552 33.648 1.00 94.12 191 LEU A O 1
ATOM 1548 N N . ARG A 1 192 ? -10.091 16.474 32.898 1.00 91.62 192 ARG A N 1
ATOM 1549 C CA . ARG A 1 192 ? -10.353 15.753 34.157 1.00 91.62 192 ARG A CA 1
ATOM 1550 C C . ARG A 1 192 ? -9.188 14.840 34.547 1.00 91.62 192 ARG A C 1
ATOM 1552 O O . ARG A 1 192 ? -8.738 14.894 35.688 1.00 91.62 192 ARG A O 1
ATOM 1559 N N . LEU A 1 193 ? -8.682 14.042 33.606 1.00 91.44 193 LEU A N 1
ATOM 1560 C CA . LEU A 1 193 ? -7.559 13.126 33.831 1.00 91.44 193 LEU A CA 1
ATOM 1561 C C . LEU A 1 193 ? -6.245 13.874 34.105 1.00 91.44 193 LEU A C 1
ATOM 1563 O O . LEU A 1 193 ? -5.457 13.437 34.944 1.00 91.44 193 LEU A O 1
ATOM 1567 N N . SER A 1 194 ? -6.028 15.013 33.439 1.00 89.50 194 SER A N 1
ATOM 1568 C CA . SER A 1 194 ? -4.852 15.870 33.645 1.00 89.50 194 SER A CA 1
ATOM 1569 C C . SER A 1 194 ? -4.846 16.513 35.029 1.00 89.50 194 SER A C 1
ATOM 1571 O O . SER A 1 194 ? -3.835 16.471 35.720 1.00 89.50 194 SER A O 1
ATOM 1573 N N . ASN A 1 195 ? -5.988 17.028 35.491 1.00 85.75 195 ASN A N 1
ATOM 1574 C CA . ASN A 1 195 ? -6.095 17.656 36.813 1.00 85.75 195 ASN A CA 1
ATOM 1575 C C . ASN A 1 195 ? -5.880 16.673 37.975 1.00 85.75 195 ASN A C 1
ATOM 1577 O O . ASN A 1 195 ? -5.577 17.088 39.088 1.00 85.75 195 ASN A O 1
ATOM 1581 N N . GLN A 1 196 ? -6.018 15.370 37.729 1.00 77.75 196 GLN A N 1
ATOM 1582 C CA . GLN A 1 196 ? -5.779 14.321 38.719 1.00 77.75 196 GLN A CA 1
ATOM 1583 C C . GLN A 1 196 ? -4.319 13.799 38.702 1.00 77.75 196 GLN A C 1
ATOM 1585 O O . GLN A 1 196 ? -3.981 12.889 39.461 1.00 77.75 196 GLN A O 1
ATOM 1590 N N . GLN A 1 197 ? -3.424 14.357 37.866 1.00 60.72 197 GLN A N 1
ATOM 1591 C CA . GLN A 1 197 ? -2.071 13.825 37.608 1.00 60.72 197 GLN A CA 1
ATOM 1592 C C . GLN A 1 197 ? -1.172 13.648 38.842 1.00 60.72 197 GLN A C 1
ATOM 1594 O O . GLN A 1 197 ? -0.372 12.709 38.850 1.00 60.72 197 GLN A O 1
ATOM 1599 N N . GLU A 1 198 ? -1.289 14.491 39.871 1.00 56.25 198 GLU A N 1
ATOM 1600 C CA . GLU A 1 198 ? -0.449 14.408 41.080 1.00 56.25 198 GLU A CA 1
ATOM 1601 C C . GLU A 1 198 ? -0.805 13.217 41.994 1.00 56.25 198 GLU A C 1
ATOM 1603 O O . GLU A 1 198 ? 0.021 12.794 42.798 1.00 56.25 198 GLU A O 1
ATOM 1608 N N . GLN A 1 199 ? -1.999 12.627 41.839 1.00 56.72 199 GLN A N 1
ATOM 1609 C CA . GLN A 1 199 ? -2.494 11.489 42.637 1.00 56.72 199 GLN A CA 1
ATOM 1610 C C . GLN A 1 199 ? -2.728 10.213 41.805 1.00 56.72 199 GLN A C 1
ATOM 1612 O O . GLN A 1 199 ? -3.091 9.169 42.348 1.00 56.72 199 GLN A O 1
ATOM 1617 N N . ASN A 1 200 ? -2.526 10.281 40.487 1.00 62.38 200 ASN A N 1
ATOM 1618 C CA . ASN A 1 200 ? -2.961 9.244 39.556 1.00 62.38 200 ASN A CA 1
ATOM 1619 C C . ASN A 1 200 ? -2.015 8.038 39.471 1.00 62.38 200 ASN A C 1
ATOM 1621 O O . ASN A 1 200 ? -0.798 8.175 39.312 1.00 62.38 200 ASN A O 1
ATOM 1625 N N . SER A 1 201 ? -2.613 6.841 39.473 1.00 76.31 201 SER A N 1
ATOM 1626 C CA . SER A 1 201 ? -1.928 5.577 39.186 1.00 76.31 201 SER A CA 1
ATOM 1627 C C . SER A 1 201 ? -1.321 5.579 37.774 1.00 76.31 201 SER A C 1
ATOM 1629 O O . SER A 1 201 ? -1.787 6.291 36.878 1.00 76.31 201 SER A O 1
ATOM 1631 N N . SER A 1 202 ? -0.295 4.752 37.544 1.00 86.06 202 SER A N 1
ATOM 1632 C CA . SER A 1 202 ? 0.307 4.550 36.212 1.00 86.06 202 SER A CA 1
ATOM 1633 C C . SER A 1 202 ? -0.737 4.225 35.134 1.00 86.06 202 SER A C 1
ATOM 1635 O O . SER A 1 202 ? -0.619 4.674 33.997 1.00 86.06 202 SER A O 1
ATOM 1637 N N . VAL A 1 203 ? -1.810 3.528 35.514 1.00 89.44 203 VAL A N 1
ATOM 1638 C CA . VAL A 1 203 ? -2.915 3.134 34.633 1.00 89.44 203 VAL A CA 1
ATOM 1639 C C . VAL A 1 203 ? -3.739 4.332 34.148 1.00 89.44 203 VAL A C 1
ATOM 1641 O O . VAL A 1 203 ? -4.095 4.397 32.975 1.00 89.44 203 VAL A O 1
ATOM 1644 N N . MET A 1 204 ? -3.996 5.329 34.999 1.00 90.56 204 MET A N 1
ATOM 1645 C CA . MET A 1 204 ? -4.737 6.532 34.585 1.00 90.56 204 MET A CA 1
ATOM 1646 C C . MET A 1 204 ? -3.927 7.387 33.600 1.00 90.56 204 MET A C 1
ATOM 1648 O O . MET A 1 204 ? -4.487 7.956 32.664 1.00 90.56 204 MET A O 1
ATOM 1652 N N . LYS A 1 205 ? -2.594 7.422 33.752 1.00 91.31 205 LYS A N 1
ATOM 1653 C CA . LYS A 1 205 ? -1.693 8.047 32.766 1.00 91.31 205 LYS A CA 1
ATOM 1654 C C . LYS A 1 205 ? -1.711 7.295 31.431 1.00 91.31 205 LYS A C 1
ATOM 1656 O O . LYS A 1 205 ? -1.700 7.926 30.376 1.00 91.31 205 LYS A O 1
ATOM 1661 N N . ALA A 1 206 ? -1.797 5.963 31.476 1.00 93.56 206 ALA A N 1
ATOM 1662 C CA . ALA A 1 206 ? -1.926 5.128 30.286 1.00 93.56 206 ALA A CA 1
ATOM 1663 C C . ALA A 1 206 ? -3.234 5.409 29.521 1.00 93.56 206 ALA A C 1
ATOM 1665 O O . ALA A 1 206 ? -3.188 5.539 28.296 1.00 93.56 206 ALA A O 1
ATOM 1666 N N . ILE A 1 207 ? -4.364 5.571 30.229 1.00 95.44 207 ILE A N 1
ATOM 1667 C CA . ILE A 1 207 ? -5.652 5.994 29.645 1.00 95.44 207 ILE A CA 1
ATOM 1668 C C . ILE A 1 207 ? -5.524 7.376 28.997 1.00 95.44 207 ILE A C 1
ATOM 1670 O O . ILE A 1 207 ? -5.908 7.542 27.841 1.00 95.44 207 ILE A O 1
ATOM 1674 N N . LEU A 1 208 ? -4.956 8.354 29.712 1.00 95.31 208 LEU A N 1
ATOM 1675 C CA . LEU A 1 208 ? -4.796 9.719 29.204 1.00 95.31 208 LEU A CA 1
ATOM 1676 C C . LEU A 1 208 ? -4.038 9.742 27.868 1.00 95.31 208 LEU A C 1
ATOM 1678 O O . LEU A 1 208 ? -4.555 10.281 26.893 1.00 95.31 208 LEU A O 1
ATOM 1682 N N . ASN A 1 209 ? -2.876 9.084 27.787 1.00 95.31 209 ASN A N 1
ATOM 1683 C CA . ASN A 1 209 ? -2.087 9.035 26.552 1.00 95.31 209 ASN A CA 1
ATOM 1684 C C . ASN A 1 209 ? -2.877 8.414 25.377 1.00 95.31 209 ASN A C 1
ATOM 1686 O O . ASN A 1 209 ? -2.803 8.904 24.248 1.00 95.31 209 ASN A O 1
ATOM 1690 N N . ARG A 1 210 ? -3.685 7.374 25.631 1.00 97.06 210 ARG A N 1
ATOM 1691 C CA . ARG A 1 210 ? -4.518 6.723 24.602 1.00 97.06 210 ARG A CA 1
ATOM 1692 C C . ARG A 1 210 ? -5.631 7.636 24.105 1.00 97.06 210 ARG A C 1
ATOM 1694 O O . ARG A 1 210 ? -5.862 7.697 22.898 1.00 97.06 210 ARG A O 1
ATOM 1701 N N . ILE A 1 211 ? -6.282 8.373 25.002 1.00 97.69 211 ILE A N 1
ATOM 1702 C CA . ILE A 1 211 ? -7.310 9.358 24.643 1.00 97.69 211 ILE A CA 1
ATOM 1703 C C . ILE A 1 211 ? -6.698 10.513 23.849 1.00 97.69 211 ILE A C 1
ATOM 1705 O O . ILE A 1 211 ? -7.244 10.885 22.812 1.00 97.69 211 ILE A O 1
ATOM 1709 N N . GLU A 1 212 ? -5.550 11.042 24.276 1.00 97.69 212 GLU A N 1
ATOM 1710 C CA . GLU A 1 212 ? -4.835 12.090 23.539 1.00 97.69 212 GLU A CA 1
ATOM 1711 C C . GLU A 1 212 ? -4.421 11.614 22.144 1.00 97.69 212 GLU A C 1
ATOM 1713 O O . GLU A 1 212 ? -4.651 12.317 21.159 1.00 97.69 212 GLU A O 1
ATOM 1718 N N . SER A 1 213 ? -3.891 10.391 22.045 1.00 98.06 213 SER A N 1
ATOM 1719 C CA . SER A 1 213 ? -3.519 9.772 20.769 1.00 98.06 213 SER A CA 1
ATOM 1720 C C . SER A 1 213 ? -4.737 9.623 19.859 1.00 98.06 213 SER A C 1
ATOM 1722 O O . SER A 1 213 ? -4.704 10.018 18.694 1.00 98.06 213 SER A O 1
ATOM 1724 N N . ARG A 1 214 ? -5.856 9.113 20.388 1.00 98.31 214 ARG A N 1
ATOM 1725 C CA . ARG A 1 214 ? -7.097 8.951 19.622 1.00 98.31 214 ARG A CA 1
ATOM 1726 C C . ARG A 1 214 ? -7.668 10.292 19.168 1.00 98.31 214 ARG A C 1
ATOM 1728 O O . ARG A 1 214 ? -8.101 10.393 18.022 1.00 98.31 214 ARG A O 1
ATOM 1735 N N . LYS A 1 215 ? -7.631 11.320 20.021 1.00 98.44 215 LYS A N 1
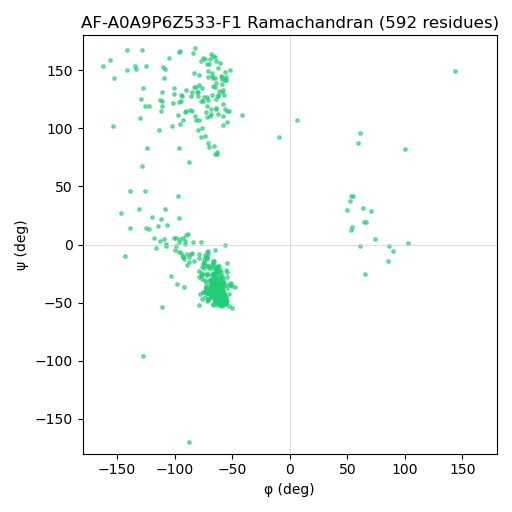ATOM 1736 C CA . LYS A 1 215 ? -8.066 12.677 19.675 1.00 98.44 215 LYS A CA 1
ATOM 1737 C C . LYS A 1 215 ? -7.234 13.247 18.526 1.00 98.44 215 LYS A C 1
ATOM 1739 O O . LYS A 1 215 ? -7.810 13.696 17.537 1.00 98.44 215 LYS A O 1
ATOM 1744 N N . SER A 1 216 ? -5.906 13.214 18.637 1.00 98.44 216 SER A N 1
ATOM 1745 C CA . SER A 1 216 ? -5.024 13.735 17.587 1.00 98.44 216 SER A CA 1
ATOM 1746 C C . SER A 1 216 ? -5.153 12.943 16.286 1.00 98.44 216 SER A C 1
ATOM 1748 O O . SER A 1 216 ? -5.176 13.537 15.210 1.00 98.44 216 SER A O 1
ATOM 1750 N N . TYR A 1 217 ? -5.352 11.624 16.353 1.00 98.50 217 TYR A N 1
ATOM 1751 C CA . TYR A 1 217 ? -5.639 10.836 15.155 1.00 98.50 217 TYR A CA 1
ATOM 1752 C C . TYR A 1 217 ? -6.966 11.237 14.493 1.00 98.50 217 TYR A C 1
ATOM 1754 O O . TYR A 1 217 ? -6.997 11.489 13.290 1.00 98.50 217 TYR A O 1
ATOM 1762 N N . LEU A 1 218 ? -8.047 11.360 15.272 1.00 98.31 218 LEU A N 1
ATOM 1763 C CA . LEU A 1 218 ? -9.358 11.775 14.769 1.00 98.31 218 LEU A CA 1
ATOM 1764 C C . LEU A 1 218 ? -9.310 13.170 14.132 1.00 98.31 218 LEU A C 1
ATOM 1766 O O . LEU A 1 218 ? -9.791 13.340 13.015 1.00 98.31 218 LEU A O 1
ATOM 1770 N N . LEU A 1 219 ? -8.697 14.154 14.796 1.00 98.19 219 LEU A N 1
ATOM 1771 C CA . LEU A 1 219 ? -8.541 15.500 14.238 1.00 98.19 219 LEU A CA 1
ATOM 1772 C C . LEU A 1 219 ? -7.706 15.490 12.953 1.00 98.19 219 LEU A C 1
ATOM 1774 O O . LEU A 1 219 ? -8.092 16.132 11.978 1.00 98.19 219 LEU A O 1
ATOM 1778 N N . GLY A 1 220 ? -6.612 14.722 12.918 1.00 97.56 220 GLY A N 1
ATOM 1779 C CA . GLY A 1 220 ? -5.816 14.524 11.707 1.00 97.56 220 GLY A CA 1
ATOM 1780 C C . GLY A 1 220 ? -6.658 14.003 10.539 1.00 97.56 220 GLY A C 1
ATOM 1781 O O . GLY A 1 220 ? -6.609 14.565 9.446 1.00 97.56 220 GLY A O 1
ATOM 1782 N N . LEU A 1 221 ? -7.494 12.985 10.774 1.00 97.44 221 LEU A N 1
ATOM 1783 C CA . LEU A 1 221 ? -8.407 12.435 9.764 1.00 97.44 221 LEU A CA 1
ATOM 1784 C C . LEU A 1 221 ? -9.494 13.431 9.329 1.00 97.44 221 LEU A C 1
ATOM 1786 O O . LEU A 1 221 ? -9.760 13.546 8.132 1.00 97.44 221 LEU A O 1
ATOM 1790 N N . ILE A 1 222 ? -10.084 14.183 10.266 1.00 95.94 222 ILE A N 1
ATOM 1791 C CA . ILE A 1 222 ? -11.075 15.226 9.963 1.00 95.94 222 ILE A CA 1
ATOM 1792 C C . ILE A 1 222 ? -10.454 16.278 9.042 1.00 95.94 222 ILE A C 1
ATOM 1794 O O . ILE A 1 222 ? -10.998 16.549 7.973 1.00 95.94 222 ILE A O 1
ATOM 1798 N N . TYR A 1 223 ? -9.292 16.830 9.396 1.00 95.25 223 TYR A N 1
ATOM 1799 C CA . TYR A 1 223 ? -8.616 17.831 8.568 1.00 95.25 223 TYR A CA 1
ATOM 1800 C C . TYR A 1 223 ? -8.182 17.272 7.209 1.00 95.25 223 TYR A C 1
ATOM 1802 O O . TYR A 1 223 ? -8.312 17.959 6.199 1.00 95.25 223 TYR A O 1
ATOM 1810 N N . LEU A 1 224 ? -7.733 16.013 7.158 1.00 92.75 224 LEU A N 1
ATOM 1811 C CA . LEU A 1 224 ? -7.433 15.312 5.908 1.00 92.75 224 LEU A CA 1
ATOM 1812 C C . LEU A 1 224 ? -8.662 15.150 5.012 1.00 92.75 224 LEU A C 1
ATOM 1814 O O . LEU A 1 224 ? -8.537 15.206 3.791 1.00 92.75 224 LEU A O 1
ATOM 1818 N N . SER A 1 225 ? -9.839 14.901 5.581 1.00 91.19 225 SER A N 1
ATOM 1819 C CA . SER A 1 225 ? -11.079 14.735 4.812 1.00 91.19 225 SER A CA 1
ATOM 1820 C C . SER A 1 225 ? -11.552 16.032 4.140 1.00 91.19 225 SER A C 1
ATOM 1822 O O . SER A 1 225 ? -12.308 15.986 3.171 1.00 91.19 225 SER A O 1
ATOM 1824 N N . GLN A 1 226 ? -11.084 17.180 4.634 1.00 87.19 226 GLN A N 1
ATOM 1825 C CA . GLN A 1 226 ? -11.449 18.509 4.158 1.00 87.19 226 GLN A CA 1
ATOM 1826 C C . GLN A 1 226 ? -10.545 18.978 2.997 1.00 87.19 226 GLN A C 1
ATOM 1828 O O . GLN A 1 226 ? -9.797 18.211 2.393 1.00 87.19 226 GLN A O 1
ATOM 1833 N N . ASN A 1 227 ? -10.658 20.259 2.637 1.00 72.56 227 ASN A N 1
ATOM 1834 C CA . ASN A 1 227 ? -9.880 20.895 1.573 1.00 72.56 227 ASN A CA 1
ATOM 1835 C C . ASN A 1 227 ? -8.387 21.033 1.948 1.00 72.56 227 ASN A C 1
ATOM 1837 O O . ASN A 1 227 ? -8.028 21.070 3.126 1.00 72.56 227 ASN A O 1
ATOM 1841 N N . THR A 1 228 ? -7.520 21.202 0.945 1.00 76.25 228 THR A N 1
ATOM 1842 C CA . THR A 1 228 ? -6.057 21.323 1.076 1.00 76.25 228 THR A CA 1
ATOM 1843 C C . THR A 1 228 ? -5.603 22.436 2.029 1.00 76.25 228 THR A C 1
ATOM 1845 O O . THR A 1 228 ? -4.519 22.352 2.601 1.00 76.25 228 THR A O 1
ATOM 1848 N N . MET A 1 229 ? -6.446 23.442 2.289 1.00 79.62 229 MET A N 1
ATOM 1849 C CA . MET A 1 229 ? -6.189 24.497 3.281 1.00 79.62 229 MET A CA 1
ATOM 1850 C C . MET A 1 229 ? -6.013 23.983 4.723 1.00 79.62 229 MET A C 1
ATOM 1852 O O . MET A 1 229 ? -5.399 24.666 5.538 1.00 79.62 229 MET A O 1
ATOM 1856 N N . HIS A 1 230 ? -6.518 22.788 5.046 1.00 86.81 230 HIS A N 1
ATOM 1857 C CA . HIS A 1 230 ? -6.425 22.194 6.385 1.00 86.81 230 HIS A CA 1
ATOM 1858 C C . HIS A 1 230 ? -5.249 21.216 6.545 1.00 86.81 230 HIS A C 1
ATOM 1860 O O . HIS A 1 230 ? -5.056 20.658 7.628 1.00 86.81 230 HIS A O 1
ATOM 1866 N N . LEU A 1 231 ? -4.414 21.028 5.513 1.00 89.75 231 LEU A N 1
ATOM 1867 C CA . LEU A 1 231 ? -3.272 20.105 5.573 1.00 89.75 231 LEU A CA 1
ATOM 1868 C C . LEU A 1 231 ? -2.245 20.497 6.639 1.00 89.75 231 LEU A C 1
ATOM 1870 O O . LEU A 1 231 ? -1.676 19.616 7.277 1.00 89.75 231 LEU A O 1
ATOM 1874 N N . ALA A 1 232 ? -2.050 21.793 6.900 1.00 91.69 232 ALA A N 1
ATOM 1875 C CA . ALA A 1 232 ? -1.171 22.257 7.975 1.00 91.69 232 ALA A CA 1
ATOM 1876 C C . ALA A 1 232 ? -1.680 21.831 9.366 1.00 91.69 232 ALA A C 1
ATOM 1878 O O . ALA A 1 232 ? -0.900 21.369 10.199 1.00 91.69 232 ALA A O 1
ATOM 1879 N N . SER A 1 233 ? -2.994 21.928 9.599 1.00 94.75 233 SER A N 1
ATOM 1880 C CA . SER A 1 233 ? -3.637 21.473 10.840 1.00 94.75 233 SER A CA 1
ATOM 1881 C C . SER A 1 233 ? -3.557 19.955 10.986 1.00 94.75 233 SER A C 1
ATOM 1883 O O . SER A 1 233 ? -3.198 19.459 12.050 1.00 94.75 233 SER A O 1
ATOM 1885 N N . SER A 1 234 ? -3.801 19.216 9.899 1.00 95.56 234 SER A N 1
ATOM 1886 C CA . SER A 1 234 ? -3.594 17.765 9.866 1.00 95.56 234 SER A CA 1
ATOM 1887 C C . SER A 1 234 ? -2.149 17.388 10.215 1.00 95.56 234 SER A C 1
ATOM 1889 O O . SER A 1 234 ? -1.911 16.546 11.078 1.00 95.56 234 SER A O 1
ATOM 1891 N N . LYS A 1 235 ? -1.171 18.056 9.589 1.00 94.94 235 LYS A N 1
ATOM 1892 C CA . LYS A 1 235 ? 0.261 17.827 9.812 1.00 94.94 235 LYS A CA 1
ATOM 1893 C C . LYS A 1 235 ? 0.632 18.008 11.285 1.00 94.94 235 LYS A C 1
ATOM 1895 O O . LYS A 1 235 ? 1.357 17.181 11.832 1.00 94.94 235 LYS A O 1
ATOM 1900 N N . TYR A 1 236 ? 0.110 19.051 11.930 1.00 96.62 236 TYR A N 1
ATOM 1901 C CA . TYR A 1 236 ? 0.315 19.292 13.359 1.00 96.62 236 TYR A CA 1
ATOM 1902 C C . TYR A 1 236 ? -0.227 18.145 14.225 1.00 96.62 236 TYR A C 1
ATOM 1904 O O . TYR A 1 236 ? 0.505 17.603 15.054 1.00 96.62 236 TYR A O 1
ATOM 1912 N N . GLU A 1 237 ? -1.475 17.728 14.001 1.00 97.88 237 GLU A N 1
ATOM 1913 C CA . GLU A 1 237 ? -2.111 16.669 14.795 1.00 97.88 237 GLU A CA 1
ATOM 1914 C C . GLU A 1 237 ? -1.461 15.296 14.582 1.00 97.88 237 GLU A C 1
ATOM 1916 O O . GLU A 1 237 ? -1.226 14.562 15.542 1.00 97.88 237 GLU A O 1
ATOM 1921 N N . LEU A 1 238 ? -1.086 14.959 13.346 1.00 97.88 238 LEU A N 1
ATOM 1922 C CA . LEU A 1 238 ? -0.369 13.718 13.043 1.00 97.88 238 LEU A CA 1
ATOM 1923 C C . LEU A 1 238 ? 1.040 13.709 13.646 1.00 97.88 238 LEU A C 1
ATOM 1925 O O . LEU A 1 238 ? 1.488 12.676 14.140 1.00 97.88 238 LEU A O 1
ATOM 1929 N N . MET A 1 239 ? 1.737 14.849 13.658 1.00 97.50 239 MET A N 1
ATOM 1930 C CA . MET A 1 239 ? 3.040 14.960 14.317 1.00 97.50 239 MET A CA 1
ATOM 1931 C C . MET A 1 239 ? 2.915 14.776 15.834 1.00 97.50 239 MET A C 1
ATOM 1933 O O . MET A 1 239 ? 3.712 14.047 16.426 1.00 97.50 239 MET A O 1
ATOM 1937 N N . LYS A 1 240 ? 1.887 15.369 16.453 1.00 97.81 240 LYS A N 1
ATOM 1938 C CA . LYS A 1 240 ? 1.567 15.158 17.870 1.00 97.81 240 LYS A CA 1
ATOM 1939 C C . LYS A 1 240 ? 1.248 13.689 18.165 1.00 97.81 240 LYS A C 1
ATOM 1941 O O . LYS A 1 240 ? 1.760 13.146 19.138 1.00 97.81 240 LYS A O 1
ATOM 1946 N N . LEU A 1 241 ? 0.471 13.024 17.308 1.00 98.38 241 LEU A N 1
ATOM 1947 C CA . LEU A 1 241 ? 0.198 11.589 17.423 1.00 98.38 241 LEU A CA 1
ATOM 1948 C C . LEU A 1 241 ? 1.492 10.765 17.415 1.00 98.38 241 LEU A C 1
ATOM 1950 O O . LEU A 1 241 ? 1.684 9.938 18.299 1.00 98.38 241 LEU A O 1
ATOM 1954 N N . VAL A 1 242 ? 2.399 11.003 16.463 1.00 97.94 242 VAL A N 1
ATOM 1955 C CA . VAL A 1 242 ? 3.680 10.274 16.396 1.00 97.94 242 VAL A CA 1
ATOM 1956 C C . VAL A 1 242 ? 4.479 10.431 17.696 1.00 97.94 242 VAL A C 1
ATOM 1958 O O . VAL A 1 242 ? 4.984 9.434 18.206 1.00 97.94 242 VAL A O 1
ATOM 1961 N N . GLN A 1 243 ? 4.530 11.641 18.264 1.00 97.06 243 GLN A N 1
ATOM 1962 C CA . GLN A 1 243 ? 5.207 11.907 19.542 1.00 97.06 243 GLN A CA 1
ATOM 1963 C C . GLN A 1 243 ? 4.551 11.183 20.727 1.00 97.06 243 GLN A C 1
ATOM 1965 O O . GLN A 1 243 ? 5.247 10.659 21.593 1.00 97.06 243 GLN A O 1
ATOM 1970 N N . LEU A 1 244 ? 3.217 11.125 20.773 1.00 96.81 244 LEU A N 1
ATOM 1971 C CA . LEU A 1 244 ? 2.494 10.411 21.831 1.00 96.81 244 LEU A CA 1
ATOM 1972 C C . LEU A 1 244 ? 2.747 8.899 21.779 1.00 96.81 244 LEU A C 1
ATOM 1974 O O . LEU A 1 244 ? 2.892 8.269 22.828 1.00 96.81 244 LEU A O 1
ATOM 1978 N N . LEU A 1 245 ? 2.843 8.339 20.569 1.00 96.56 245 LEU A N 1
ATOM 1979 C CA . LEU A 1 245 ? 3.121 6.920 20.342 1.00 96.56 245 LEU A CA 1
ATOM 1980 C C . LEU A 1 245 ? 4.567 6.525 20.689 1.00 96.56 245 LEU A C 1
ATOM 1982 O O . LEU A 1 245 ? 4.801 5.370 21.033 1.00 96.56 245 LEU A O 1
ATOM 1986 N N . ASP A 1 246 ? 5.526 7.456 20.639 1.00 93.75 246 ASP A N 1
ATOM 1987 C CA . ASP A 1 246 ? 6.931 7.204 21.006 1.00 93.75 246 ASP A CA 1
ATOM 1988 C C . ASP A 1 246 ? 7.140 6.910 22.498 1.00 93.75 246 ASP A C 1
ATOM 1990 O O . ASP A 1 246 ? 8.096 6.233 22.877 1.00 93.75 246 ASP A O 1
ATOM 1994 N N . HIS A 1 247 ? 6.241 7.402 23.347 1.00 87.50 247 HIS A N 1
ATOM 1995 C CA . HIS A 1 247 ? 6.336 7.294 24.805 1.00 87.50 247 HIS A CA 1
ATOM 1996 C C . HIS A 1 247 ? 5.228 6.423 25.414 1.00 87.50 247 HIS A C 1
ATOM 1998 O O . HIS A 1 247 ? 4.967 6.489 26.617 1.00 87.50 247 HIS A O 1
ATOM 2004 N N . LEU A 1 248 ? 4.553 5.624 24.587 1.00 90.94 248 LEU A N 1
ATOM 2005 C CA . LEU A 1 248 ? 3.429 4.794 25.000 1.00 90.94 248 LEU A CA 1
ATOM 2006 C C . LEU A 1 248 ? 3.898 3.563 25.794 1.00 90.94 248 LEU A C 1
ATOM 2008 O O . LEU A 1 248 ? 4.651 2.731 25.293 1.00 90.94 248 LEU A O 1
ATOM 2012 N N . ASP A 1 249 ? 3.378 3.403 27.012 1.00 90.38 249 ASP A N 1
ATOM 2013 C CA . ASP A 1 249 ? 3.536 2.173 27.793 1.00 90.38 249 ASP A CA 1
ATOM 2014 C C . ASP A 1 249 ? 2.459 1.142 27.409 1.00 90.38 249 ASP A C 1
ATOM 2016 O O . ASP A 1 249 ? 1.258 1.354 27.624 1.00 90.38 249 ASP A O 1
ATOM 2020 N N . LEU A 1 250 ? 2.903 0.027 26.827 1.00 92.31 250 LEU A N 1
ATOM 2021 C CA . LEU A 1 250 ? 2.074 -1.099 26.382 1.00 92.31 250 LEU A CA 1
ATOM 2022 C C . LEU A 1 250 ? 1.959 -2.230 27.419 1.00 92.31 250 LEU A C 1
ATOM 2024 O O . LEU A 1 250 ? 1.159 -3.152 27.224 1.00 92.31 250 LEU A O 1
ATOM 2028 N N . SER A 1 251 ? 2.723 -2.161 28.516 1.00 89.94 251 SER A N 1
ATOM 2029 C CA . SER A 1 251 ? 2.762 -3.198 29.560 1.00 89.94 251 SER A CA 1
ATOM 2030 C C . SER A 1 251 ? 1.537 -3.185 30.480 1.00 89.94 251 SER A C 1
ATOM 2032 O O . SER A 1 251 ? 1.259 -4.161 31.176 1.00 89.94 251 SER A O 1
ATOM 2034 N N . VAL A 1 252 ? 0.783 -2.086 30.462 1.00 88.31 252 VAL A N 1
ATOM 2035 C CA . VAL A 1 252 ? -0.434 -1.902 31.248 1.00 88.31 252 VAL A CA 1
ATOM 2036 C C . VAL A 1 252 ? -1.626 -2.547 30.538 1.00 88.31 252 VAL A C 1
ATOM 2038 O O . VAL A 1 252 ? -1.825 -2.359 29.338 1.00 88.31 252 VAL A O 1
ATOM 2041 N N . GLY A 1 253 ? -2.447 -3.274 31.293 1.00 88.75 253 GLY A N 1
ATOM 2042 C CA . GLY A 1 253 ? -3.748 -3.770 30.848 1.00 88.75 253 GLY A CA 1
ATOM 2043 C C . GLY A 1 253 ? -4.079 -5.152 31.404 1.00 88.75 253 GLY A C 1
ATOM 2044 O O . GLY A 1 253 ? -3.180 -5.964 31.629 1.00 88.75 253 GLY A O 1
ATOM 2045 N N . SER A 1 254 ? -5.365 -5.434 31.616 1.00 92.81 254 SER A N 1
ATOM 2046 C CA . SER A 1 254 ? -5.834 -6.780 31.958 1.00 92.81 254 SER A CA 1
ATOM 2047 C C . SER A 1 254 ? -6.957 -7.233 31.032 1.00 92.81 254 SER A C 1
ATOM 2049 O O . SER A 1 254 ? -7.887 -6.490 30.733 1.00 92.81 254 SER A O 1
ATOM 2051 N N . SER A 1 255 ? -6.847 -8.477 30.558 1.00 93.25 255 SER A N 1
ATOM 2052 C CA . SER A 1 255 ? -7.721 -9.002 29.509 1.00 93.25 255 SER A CA 1
ATOM 2053 C C . SER A 1 255 ? -9.192 -9.042 29.929 1.00 93.25 255 SER A C 1
ATOM 2055 O O . SER A 1 255 ? -9.540 -9.635 30.957 1.00 93.25 255 SER A O 1
ATOM 2057 N N . VAL A 1 256 ? -10.066 -8.483 29.087 1.00 92.94 256 VAL A N 1
ATOM 2058 C CA . VAL A 1 256 ? -11.524 -8.505 29.288 1.00 92.94 256 VAL A CA 1
ATOM 2059 C C . VAL A 1 256 ? -12.182 -9.559 28.397 1.00 92.94 256 VAL A C 1
ATOM 2061 O O . VAL A 1 256 ? -12.413 -9.353 27.205 1.00 92.94 256 VAL A O 1
ATOM 2064 N N . LYS A 1 257 ? -12.530 -10.711 28.982 1.00 90.81 257 LYS A N 1
ATOM 2065 C CA . LYS A 1 257 ? -13.253 -11.775 28.265 1.00 90.81 257 LYS A CA 1
ATOM 2066 C C . LYS A 1 257 ? -14.651 -11.308 27.846 1.00 90.81 257 LYS A C 1
ATOM 2068 O O . LYS A 1 257 ? -15.374 -10.730 28.652 1.00 90.81 257 LYS A O 1
ATOM 2073 N N . GLY A 1 258 ? -15.029 -11.603 26.603 1.00 90.88 258 GLY A N 1
ATOM 2074 C CA . GLY A 1 258 ? -16.351 -11.302 26.043 1.00 90.88 258 GLY A CA 1
ATOM 2075 C C . GLY A 1 258 ? -16.516 -9.893 25.462 1.00 90.88 258 GLY A C 1
ATOM 2076 O O . GLY A 1 258 ? -17.448 -9.682 24.696 1.00 90.88 258 GLY A O 1
ATOM 2077 N N . ALA A 1 259 ? -15.604 -8.949 25.733 1.00 93.81 259 ALA A N 1
ATOM 2078 C CA . ALA A 1 259 ? -15.670 -7.601 25.146 1.00 93.81 259 ALA A CA 1
ATOM 2079 C C . ALA A 1 259 ? -15.507 -7.608 23.612 1.00 93.81 259 ALA A C 1
ATOM 2081 O O . ALA A 1 259 ? -15.968 -6.694 22.923 1.00 93.81 259 ALA A O 1
ATOM 2082 N N . PHE A 1 260 ? -14.872 -8.658 23.079 1.00 94.31 260 PHE A N 1
ATOM 2083 C CA . PHE A 1 260 ? -14.732 -8.905 21.650 1.00 94.31 260 PHE A CA 1
ATOM 2084 C C . PHE A 1 260 ? -15.249 -10.302 21.298 1.00 94.31 260 PHE A C 1
ATOM 2086 O O . PHE A 1 260 ? -14.694 -11.296 21.764 1.00 94.31 260 PHE A O 1
ATOM 2093 N N . ASP A 1 261 ? -16.270 -10.371 20.447 1.00 91.50 261 ASP A N 1
ATOM 2094 C CA . ASP A 1 261 ? -16.838 -11.606 19.910 1.00 91.50 261 ASP A CA 1
ATOM 2095 C C . ASP A 1 261 ? -16.196 -11.913 18.542 1.00 91.50 261 ASP A C 1
ATOM 2097 O O . ASP A 1 261 ? -16.545 -11.278 17.540 1.00 91.50 261 ASP A O 1
ATOM 2101 N N . PRO A 1 262 ? -15.253 -12.871 18.453 1.00 87.94 262 PRO A N 1
ATOM 2102 C CA . PRO A 1 262 ? -14.582 -13.199 17.194 1.00 87.94 262 PRO A CA 1
ATOM 2103 C C . PRO A 1 262 ? -15.523 -13.821 16.155 1.00 87.94 262 PRO A C 1
ATOM 2105 O O . PRO A 1 262 ? -15.185 -13.858 14.976 1.00 87.94 262 PRO A O 1
ATOM 2108 N N . ASN A 1 263 ? -16.698 -14.291 16.580 1.00 85.69 263 ASN A N 1
ATOM 2109 C CA . ASN A 1 263 ? -17.682 -14.942 15.727 1.00 85.69 263 ASN A CA 1
ATOM 2110 C C . ASN A 1 263 ? -18.895 -14.040 15.448 1.00 85.69 263 ASN A C 1
ATOM 2112 O O . ASN A 1 263 ? -19.961 -14.538 15.066 1.00 85.69 263 ASN A O 1
ATOM 2116 N N . ILE A 1 264 ? -18.790 -12.728 15.692 1.00 87.56 264 ILE A N 1
ATOM 2117 C CA . ILE A 1 264 ? -19.904 -11.776 15.557 1.00 87.56 264 ILE A CA 1
ATOM 2118 C C . ILE A 1 264 ? -20.560 -11.814 14.171 1.00 87.56 264 ILE A C 1
ATOM 2120 O O . ILE A 1 264 ? -21.758 -11.580 14.043 1.00 87.56 264 ILE A O 1
ATOM 2124 N N . ASN A 1 265 ? -19.798 -12.190 13.142 1.00 84.56 265 ASN A N 1
ATOM 2125 C CA . ASN A 1 265 ? -20.241 -12.350 11.761 1.00 84.56 265 ASN A CA 1
ATOM 2126 C C . ASN A 1 265 ? -21.447 -13.291 11.602 1.00 84.56 265 ASN A C 1
ATOM 2128 O O . ASN A 1 265 ? -22.197 -13.116 10.651 1.00 84.56 265 ASN A O 1
ATOM 2132 N N . ARG A 1 266 ? -21.690 -14.222 12.541 1.00 85.06 266 ARG A N 1
ATOM 2133 C CA . ARG A 1 266 ? -22.907 -15.061 12.564 1.00 85.06 266 ARG A CA 1
ATOM 2134 C C . ARG A 1 266 ? -24.206 -14.262 12.733 1.00 85.06 266 ARG A C 1
ATOM 2136 O O . ARG A 1 266 ? -25.277 -14.756 12.407 1.00 85.06 266 ARG A O 1
ATOM 2143 N N . LYS A 1 267 ? -24.112 -13.055 13.301 1.00 86.12 267 LYS A N 1
ATOM 2144 C CA . LYS A 1 267 ? -25.231 -12.129 13.532 1.00 86.12 267 LYS A CA 1
ATOM 2145 C C . LYS A 1 267 ? -25.314 -11.034 12.463 1.00 86.12 267 LYS A C 1
ATOM 2147 O O . LYS A 1 267 ? -26.227 -10.218 12.512 1.00 86.12 267 LYS A O 1
ATOM 2152 N N . LEU A 1 268 ? -24.355 -10.986 11.537 1.00 86.88 268 LEU A N 1
ATOM 2153 C CA . LEU A 1 268 ? -24.263 -9.972 10.488 1.00 86.88 268 LEU A CA 1
ATOM 2154 C C . LEU A 1 268 ? -24.701 -10.557 9.143 1.00 86.88 268 LEU A C 1
ATOM 2156 O O . LEU A 1 268 ? -24.689 -11.772 8.946 1.00 86.88 268 LEU A O 1
ATOM 2160 N N . THR A 1 269 ? -25.054 -9.701 8.185 1.00 84.25 269 THR A N 1
ATOM 2161 C CA . THR A 1 269 ? -25.429 -10.164 6.842 1.00 84.25 269 THR A CA 1
ATOM 2162 C C . THR A 1 269 ? -24.169 -10.535 6.057 1.00 84.25 269 THR A C 1
ATOM 2164 O O . THR A 1 269 ? -23.538 -9.669 5.443 1.00 84.25 269 THR A O 1
ATOM 2167 N N . SER A 1 270 ? -23.770 -11.809 6.102 1.00 77.19 270 SER A N 1
ATOM 2168 C CA . SER A 1 270 ? -22.640 -12.328 5.325 1.00 77.19 270 SER A CA 1
ATOM 2169 C C . SER A 1 270 ? -23.109 -13.073 4.079 1.00 77.19 270 SER A C 1
ATOM 2171 O O . SER A 1 270 ? -23.987 -13.927 4.152 1.00 77.19 270 SER A O 1
ATOM 2173 N N . TYR A 1 271 ? -22.467 -12.785 2.947 1.00 79.31 271 TYR A N 1
ATOM 2174 C CA . TYR A 1 271 ? -22.644 -13.507 1.679 1.00 79.31 271 TYR A CA 1
ATOM 2175 C C . TYR A 1 271 ? -21.419 -14.359 1.325 1.00 79.31 271 TYR A C 1
ATOM 2177 O O . TYR A 1 271 ? -21.352 -14.933 0.244 1.00 79.31 271 TYR A O 1
ATOM 2185 N N . ALA A 1 272 ? -20.436 -14.417 2.227 1.00 80.19 272 ALA A N 1
ATOM 2186 C CA . ALA A 1 272 ? -19.205 -15.168 2.050 1.00 80.19 272 ALA A CA 1
ATOM 2187 C C . ALA A 1 272 ? -18.885 -15.994 3.306 1.00 80.19 272 ALA A C 1
ATOM 2189 O O . ALA A 1 272 ? -19.217 -15.576 4.424 1.00 80.19 272 ALA A O 1
ATOM 2190 N N . PRO A 1 273 ? -18.194 -17.134 3.142 1.00 82.25 273 PRO A N 1
ATOM 2191 C CA . PRO A 1 273 ? -17.647 -17.890 4.257 1.00 82.25 273 PRO A CA 1
ATOM 2192 C C . PRO A 1 273 ? -16.731 -17.033 5.146 1.00 82.25 273 PRO A C 1
ATOM 2194 O O . PRO A 1 273 ? -15.977 -16.193 4.634 1.00 82.25 273 PRO A O 1
ATOM 2197 N N . PRO A 1 274 ? -16.734 -17.253 6.470 1.00 71.50 274 PRO A N 1
ATOM 2198 C CA . PRO A 1 274 ? -15.844 -16.547 7.377 1.00 71.50 274 PRO A CA 1
ATOM 2199 C C . PRO A 1 274 ? -14.392 -16.957 7.128 1.00 71.50 274 PRO A C 1
ATOM 2201 O O . PRO A 1 274 ? -14.044 -18.137 7.144 1.00 71.50 274 PRO A O 1
ATOM 2204 N N . ARG A 1 275 ? -13.505 -15.979 6.941 1.00 75.75 275 ARG A N 1
ATOM 2205 C CA . ARG A 1 275 ? -12.060 -16.229 6.849 1.00 75.75 275 ARG A CA 1
ATOM 2206 C C . ARG A 1 275 ? -11.410 -16.069 8.223 1.00 75.75 275 ARG A C 1
ATOM 2208 O O . ARG A 1 275 ? -11.610 -15.033 8.843 1.00 75.75 275 ARG A O 1
ATOM 2215 N N . PRO A 1 276 ? -10.633 -17.030 8.738 1.00 75.69 276 PRO A N 1
ATOM 2216 C CA . PRO A 1 276 ? -9.930 -16.833 10.001 1.00 75.69 276 PRO A CA 1
ATOM 2217 C C . PRO A 1 276 ? -9.005 -15.610 9.919 1.00 75.69 276 PRO A C 1
ATOM 2219 O O . PRO A 1 276 ? -8.107 -15.567 9.077 1.00 75.69 276 PRO A O 1
ATOM 2222 N N . THR A 1 277 ? -9.217 -14.620 10.787 1.00 83.12 277 THR A N 1
ATOM 2223 C CA . THR A 1 277 ? -8.368 -13.425 10.862 1.00 83.12 277 THR A CA 1
ATOM 2224 C C . THR A 1 277 ? -7.333 -13.611 11.958 1.00 83.12 277 THR A C 1
ATOM 2226 O O . THR A 1 277 ? -7.676 -13.833 13.119 1.00 83.12 277 THR A O 1
ATOM 2229 N N . ARG A 1 278 ? -6.051 -13.505 11.601 1.00 87.56 278 ARG A N 1
ATOM 2230 C CA . ARG A 1 278 ? -4.959 -13.501 12.574 1.00 87.56 278 ARG A CA 1
ATOM 2231 C C . ARG A 1 278 ? -4.685 -12.062 12.992 1.00 87.56 278 ARG A C 1
ATOM 2233 O O . ARG A 1 278 ? -4.254 -11.259 12.174 1.00 87.56 278 ARG A O 1
ATOM 2240 N N . LEU A 1 279 ? -4.935 -11.759 14.260 1.00 93.56 279 LEU A N 1
ATOM 2241 C CA . LEU A 1 279 ? -4.560 -10.478 14.848 1.00 93.56 279 LEU A CA 1
ATOM 2242 C C . LEU A 1 279 ? -3.067 -10.477 15.199 1.00 93.56 279 LEU A C 1
ATOM 2244 O O . LEU A 1 279 ? -2.502 -11.512 15.561 1.00 93.56 279 LEU A O 1
ATOM 2248 N N . GLU A 1 280 ? -2.446 -9.314 15.056 1.00 93.44 280 GLU A N 1
ATOM 2249 C CA . GLU A 1 280 ? -1.028 -9.080 15.349 1.00 93.44 280 GLU A CA 1
ATOM 2250 C C . GLU A 1 280 ? -0.796 -8.838 16.842 1.00 93.44 280 GLU A C 1
ATOM 2252 O O . GLU A 1 280 ? -1.754 -8.662 17.606 1.00 93.44 280 GLU A O 1
ATOM 2257 N N . SER A 1 281 ? 0.471 -8.830 17.274 1.00 95.50 281 SER A N 1
ATOM 2258 C CA . SER A 1 281 ? 0.777 -8.448 18.656 1.00 95.50 281 SER A CA 1
ATOM 2259 C C . SER A 1 281 ? 0.452 -6.971 18.906 1.00 95.50 281 SER A C 1
ATOM 2261 O O . SER A 1 281 ? 0.333 -6.162 17.980 1.00 95.50 281 SER A O 1
ATOM 2263 N N . LYS A 1 282 ? 0.331 -6.600 20.185 1.00 94.75 282 LYS A N 1
ATOM 2264 C CA . LYS A 1 282 ? 0.094 -5.209 20.586 1.00 94.75 282 LYS A CA 1
ATOM 2265 C C . LYS A 1 282 ? 1.218 -4.298 20.071 1.00 94.75 282 LYS A C 1
ATOM 2267 O O . LYS A 1 282 ? 0.954 -3.246 19.498 1.00 94.75 282 LYS A O 1
ATOM 2272 N N . GLU A 1 283 ? 2.465 -4.730 20.210 1.00 96.00 283 GLU A N 1
ATOM 2273 C CA . GLU A 1 283 ? 3.661 -4.001 19.779 1.00 96.00 283 GLU A CA 1
ATOM 2274 C C . GLU A 1 283 ? 3.692 -3.818 18.258 1.00 96.00 283 GLU A C 1
ATOM 2276 O O . GLU A 1 283 ? 3.939 -2.715 17.768 1.00 96.00 283 GLU A O 1
ATOM 2281 N N . GLU A 1 284 ? 3.389 -4.879 17.505 1.00 96.12 284 GLU A N 1
ATOM 2282 C CA . GLU A 1 284 ? 3.329 -4.844 16.041 1.00 96.12 284 GLU A CA 1
ATOM 2283 C C . GLU A 1 284 ? 2.238 -3.887 15.543 1.00 96.12 284 GLU A C 1
ATOM 2285 O O . GLU A 1 284 ? 2.492 -3.062 14.659 1.00 96.12 284 GLU A O 1
ATOM 2290 N N . ALA A 1 285 ? 1.046 -3.939 16.145 1.00 97.00 285 ALA A N 1
ATOM 2291 C CA . ALA A 1 285 ? -0.066 -3.068 15.783 1.00 97.00 285 ALA A CA 1
ATOM 2292 C C . ALA A 1 285 ? 0.258 -1.588 16.030 1.00 97.00 285 ALA A C 1
ATOM 2294 O O . ALA A 1 285 ? 0.046 -0.75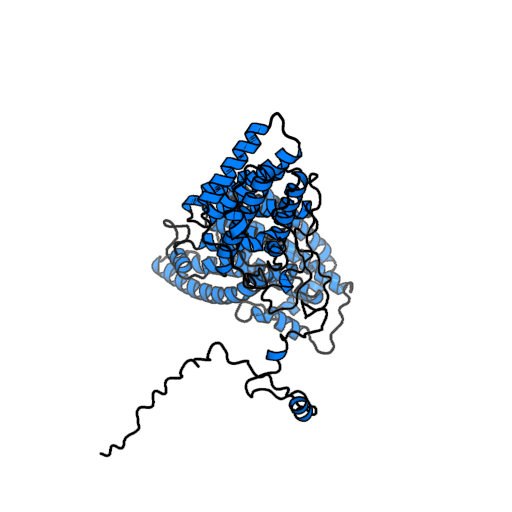5 15.149 1.00 97.00 285 ALA A O 1
ATOM 2295 N N . TYR A 1 286 ? 0.824 -1.246 17.191 1.00 97.38 286 TYR A N 1
ATOM 2296 C CA . TYR A 1 286 ? 1.202 0.136 17.499 1.00 97.38 286 TYR A CA 1
ATOM 2297 C C . TYR A 1 286 ? 2.383 0.634 16.657 1.00 97.38 286 TYR A C 1
ATOM 2299 O O . TYR A 1 286 ? 2.391 1.796 16.240 1.00 97.38 286 TYR A O 1
ATOM 2307 N N . MET A 1 287 ? 3.336 -0.239 16.316 1.00 96.25 287 MET A N 1
ATOM 2308 C CA . MET A 1 287 ? 4.388 0.079 15.348 1.00 96.25 287 MET A CA 1
ATOM 2309 C C . MET A 1 287 ? 3.785 0.433 13.981 1.00 96.25 287 MET A C 1
ATOM 2311 O O . MET A 1 287 ? 4.149 1.455 13.393 1.00 96.25 287 MET A O 1
ATOM 2315 N N . LYS A 1 288 ? 2.838 -0.367 13.477 1.00 96.62 288 LYS A N 1
ATOM 2316 C CA . LYS A 1 288 ? 2.134 -0.075 12.220 1.00 96.62 288 LYS A CA 1
ATOM 2317 C C . LYS A 1 288 ? 1.264 1.175 12.308 1.00 96.62 288 LYS A C 1
ATOM 2319 O O . LYS A 1 288 ? 1.214 1.934 11.345 1.00 96.62 288 LYS A O 1
ATOM 2324 N N . PHE A 1 289 ? 0.634 1.433 13.452 1.00 97.81 289 PHE A N 1
ATOM 2325 C CA . PHE A 1 289 ? -0.143 2.652 13.669 1.00 97.81 289 PHE A CA 1
ATOM 2326 C C . PHE A 1 289 ? 0.740 3.904 13.604 1.00 97.81 289 PHE A C 1
ATOM 2328 O O . PHE A 1 289 ? 0.398 4.882 12.937 1.00 97.81 289 PHE A O 1
ATOM 2335 N N . LYS A 1 290 ? 1.935 3.848 14.200 1.00 97.38 290 LYS A N 1
ATOM 2336 C CA . LYS A 1 290 ? 2.933 4.914 14.076 1.00 97.38 290 LYS A CA 1
ATOM 2337 C C . LYS A 1 290 ? 3.403 5.089 12.628 1.00 97.38 290 LYS A C 1
ATOM 2339 O O . LYS A 1 290 ? 3.478 6.219 12.149 1.00 97.38 290 LYS A O 1
ATOM 2344 N N . GLN A 1 291 ? 3.682 3.996 11.913 1.00 96.19 291 GLN A N 1
ATOM 2345 C CA . GLN A 1 291 ? 4.070 4.048 10.496 1.00 96.19 291 GLN A CA 1
ATOM 2346 C C . GLN A 1 291 ? 2.970 4.662 9.621 1.00 96.19 291 GLN A C 1
ATOM 2348 O O . GLN A 1 291 ? 3.267 5.479 8.752 1.00 96.19 291 GLN A O 1
ATOM 2353 N N . LEU A 1 292 ? 1.705 4.319 9.874 1.00 97.25 292 LEU A N 1
ATOM 2354 C CA . LEU A 1 292 ? 0.549 4.930 9.223 1.00 97.25 292 LEU A CA 1
ATOM 2355 C C . LEU A 1 292 ? 0.526 6.447 9.453 1.00 97.25 292 LEU A C 1
ATOM 2357 O O . LEU A 1 292 ? 0.450 7.212 8.495 1.00 97.25 292 LEU A O 1
ATOM 2361 N N . ALA A 1 293 ? 0.662 6.898 10.704 1.00 97.25 293 ALA A N 1
ATOM 2362 C CA . ALA A 1 293 ? 0.691 8.323 11.031 1.00 97.25 293 ALA A CA 1
ATOM 2363 C C . ALA A 1 293 ? 1.848 9.062 10.328 1.00 97.25 293 ALA A C 1
ATOM 2365 O O . ALA A 1 293 ? 1.647 10.144 9.776 1.00 97.25 293 ALA A O 1
ATOM 2366 N N . GLN A 1 294 ? 3.040 8.457 10.277 1.00 95.75 294 GLN A N 1
ATOM 2367 C CA . GLN A 1 294 ? 4.203 9.005 9.567 1.00 95.75 294 GLN A CA 1
ATOM 2368 C C . GLN A 1 294 ? 3.983 9.092 8.047 1.00 95.75 294 GLN A C 1
ATOM 2370 O O . GLN A 1 294 ? 4.400 10.067 7.421 1.00 95.75 294 GLN A O 1
ATOM 2375 N N . ARG A 1 295 ? 3.306 8.109 7.442 1.00 95.50 295 ARG A N 1
ATOM 2376 C CA . ARG A 1 295 ? 2.942 8.150 6.015 1.00 95.50 295 ARG A CA 1
ATOM 2377 C C . ARG A 1 295 ? 1.906 9.227 5.731 1.00 95.50 295 ARG A C 1
ATOM 2379 O O . ARG A 1 295 ? 2.063 9.984 4.784 1.00 95.50 295 ARG A O 1
ATOM 2386 N N . LEU A 1 296 ? 0.877 9.354 6.562 1.00 96.12 296 LEU A N 1
ATOM 2387 C CA . LEU A 1 296 ? -0.109 10.425 6.409 1.00 96.12 296 LEU A CA 1
ATOM 2388 C C . LEU A 1 296 ? 0.531 11.813 6.579 1.00 96.12 296 LEU A C 1
ATOM 2390 O O . LEU A 1 296 ? 0.162 12.752 5.874 1.00 96.12 296 LEU A O 1
ATOM 2394 N N . LEU A 1 297 ? 1.538 11.938 7.449 1.00 94.44 297 LEU A N 1
ATOM 2395 C CA . LEU A 1 297 ? 2.325 13.161 7.607 1.00 94.44 297 LEU A CA 1
ATOM 2396 C C . LEU A 1 297 ? 3.094 13.526 6.324 1.00 94.44 297 LEU A C 1
ATOM 2398 O O . LEU A 1 297 ? 3.113 14.698 5.934 1.00 94.44 297 LEU A O 1
ATOM 2402 N N . SER A 1 298 ? 3.698 12.542 5.645 1.00 92.62 298 SER A N 1
ATOM 2403 C CA . SER A 1 298 ? 4.375 12.783 4.363 1.00 92.62 298 SER A CA 1
ATOM 2404 C C . SER A 1 298 ? 3.379 13.143 3.258 1.00 92.62 298 SER A C 1
ATOM 2406 O O . SER A 1 298 ? 3.624 14.088 2.511 1.00 92.62 298 SER A O 1
ATOM 2408 N N . VAL A 1 299 ? 2.210 12.493 3.230 1.00 92.81 299 VAL A N 1
ATOM 2409 C CA . VAL A 1 299 ? 1.094 12.823 2.326 1.00 92.81 299 VAL A CA 1
ATOM 2410 C C . VAL A 1 299 ? 0.617 14.268 2.517 1.00 92.81 299 VAL A C 1
ATOM 2412 O O . VAL A 1 299 ? 0.357 14.955 1.533 1.00 92.81 299 VAL A O 1
ATOM 2415 N N . CYS A 1 300 ? 0.572 14.784 3.751 1.00 90.62 300 CYS A N 1
ATOM 2416 C CA . CYS A 1 300 ? 0.203 16.183 4.011 1.00 90.62 300 CYS A CA 1
ATOM 2417 C C . CYS A 1 300 ? 1.195 17.202 3.431 1.00 90.62 300 CYS A C 1
ATOM 2419 O O . CYS A 1 300 ? 0.827 18.356 3.245 1.00 90.62 300 CYS A O 1
ATOM 2421 N N . SER A 1 301 ? 2.438 16.798 3.156 1.00 84.56 301 SER A N 1
ATOM 2422 C CA . SER A 1 301 ? 3.480 17.687 2.623 1.00 84.56 301 SER A CA 1
ATOM 2423 C C . SER A 1 301 ? 3.503 17.715 1.089 1.00 84.56 301 SER A C 1
ATOM 2425 O O . SER A 1 301 ? 4.398 18.315 0.502 1.00 84.56 301 SER A O 1
ATOM 2427 N N . ILE A 1 302 ? 2.517 17.092 0.425 1.00 83.00 302 ILE A N 1
ATOM 2428 C CA . ILE A 1 302 ? 2.425 17.050 -1.040 1.00 83.00 302 ILE A CA 1
ATOM 2429 C C . ILE A 1 302 ? 2.301 18.440 -1.676 1.00 83.00 302 ILE A C 1
ATOM 2431 O O . ILE A 1 302 ? 2.693 18.600 -2.822 1.00 83.00 302 ILE A O 1
ATOM 2435 N N . THR A 1 303 ? 1.774 19.443 -0.968 1.00 78.00 303 THR A N 1
ATOM 2436 C CA . THR A 1 303 ? 1.638 20.816 -1.486 1.00 78.00 303 THR A CA 1
ATOM 2437 C C . THR A 1 303 ? 2.952 21.589 -1.508 1.00 78.00 303 THR A C 1
ATOM 2439 O O . THR A 1 303 ? 3.067 22.562 -2.246 1.00 78.00 303 THR A O 1
ATOM 2442 N N . ASP A 1 304 ? 3.947 21.148 -0.738 1.00 80.12 304 ASP A N 1
ATOM 2443 C CA . ASP A 1 304 ? 5.199 21.870 -0.507 1.00 80.12 304 ASP A CA 1
ATOM 2444 C C . ASP A 1 304 ? 6.313 21.361 -1.447 1.00 80.12 304 ASP A C 1
ATOM 2446 O O . ASP A 1 304 ? 7.447 21.135 -1.022 1.00 80.12 304 ASP A O 1
ATOM 2450 N N . TYR A 1 305 ? 5.996 21.119 -2.727 1.00 81.25 305 TYR A N 1
ATOM 2451 C CA . TYR A 1 305 ? 6.952 20.555 -3.686 1.00 81.25 305 TYR A CA 1
ATOM 2452 C C . TYR A 1 305 ? 7.747 21.644 -4.431 1.00 81.25 305 TYR A C 1
ATOM 2454 O O . TYR A 1 305 ? 7.157 22.580 -4.972 1.00 81.25 305 TYR A O 1
ATOM 2462 N N . PRO A 1 306 ? 9.086 21.524 -4.535 1.00 81.94 306 PRO A N 1
ATOM 2463 C CA . PRO A 1 306 ? 9.914 22.528 -5.209 1.00 81.94 306 PRO A CA 1
ATOM 2464 C C . PRO A 1 306 ? 9.842 22.439 -6.740 1.00 81.94 306 PRO A C 1
ATOM 2466 O O . PRO A 1 306 ? 10.062 23.428 -7.437 1.00 81.94 306 PRO A O 1
ATOM 2469 N N . SER A 1 307 ? 9.551 21.255 -7.286 1.00 78.50 307 SER A N 1
ATOM 2470 C CA . SER A 1 307 ? 9.426 21.026 -8.727 1.00 78.50 307 SER A CA 1
ATOM 2471 C C . SER A 1 307 ? 8.552 19.806 -9.027 1.00 78.50 307 SER A C 1
ATOM 2473 O O . SER A 1 307 ? 8.409 18.910 -8.194 1.00 78.50 307 SER A O 1
ATOM 2475 N N . VAL A 1 308 ? 7.997 19.735 -10.243 1.00 78.94 308 VAL A N 1
ATOM 2476 C CA . VAL A 1 308 ? 7.215 18.569 -10.706 1.00 78.94 308 VAL A CA 1
ATOM 2477 C C . VAL A 1 308 ? 8.053 17.285 -10.670 1.00 78.94 308 VAL A C 1
ATOM 2479 O O . VAL A 1 308 ? 7.525 16.215 -10.395 1.00 78.94 308 VAL A O 1
ATOM 2482 N N . ILE A 1 309 ? 9.364 17.387 -10.895 1.00 82.62 309 ILE A N 1
ATOM 2483 C CA . ILE A 1 309 ? 10.289 16.250 -10.834 1.00 82.62 309 ILE A CA 1
ATOM 2484 C C . ILE A 1 309 ? 10.436 15.753 -9.393 1.00 82.62 309 ILE A C 1
ATOM 2486 O O . ILE A 1 309 ? 10.341 14.552 -9.157 1.00 82.62 309 ILE A O 1
ATOM 2490 N N . SER A 1 310 ? 10.602 16.667 -8.430 1.00 85.56 310 SER A N 1
ATOM 2491 C CA . SER A 1 310 ? 10.651 16.320 -7.003 1.00 85.56 310 SER A CA 1
ATOM 2492 C C . SER A 1 310 ? 9.363 15.627 -6.556 1.00 85.56 310 SER A C 1
ATOM 2494 O O . SER A 1 310 ? 9.402 14.598 -5.882 1.00 85.56 310 SER A O 1
ATOM 2496 N N . LEU A 1 311 ? 8.218 16.114 -7.047 1.00 86.12 311 LEU A N 1
ATOM 2497 C CA . LEU A 1 311 ? 6.922 15.482 -6.828 1.00 86.12 311 LEU A CA 1
ATOM 2498 C C . LEU A 1 311 ? 6.845 14.078 -7.457 1.00 86.12 311 LEU A C 1
ATOM 2500 O O . LEU A 1 311 ? 6.401 13.142 -6.802 1.00 86.12 311 LEU A O 1
ATOM 2504 N N . MET A 1 312 ? 7.299 13.889 -8.700 1.00 86.50 312 MET A N 1
ATOM 2505 C CA . MET A 1 312 ? 7.338 12.560 -9.335 1.00 86.50 312 MET A CA 1
ATOM 2506 C C . MET A 1 312 ? 8.220 11.578 -8.557 1.00 86.50 312 MET A C 1
ATOM 2508 O O . MET A 1 312 ? 7.798 10.452 -8.290 1.00 86.50 312 MET A O 1
ATOM 2512 N N . ASN A 1 313 ? 9.413 12.016 -8.149 1.00 90.06 313 ASN A N 1
ATOM 2513 C CA . ASN A 1 313 ? 10.335 11.212 -7.351 1.00 90.06 313 ASN A CA 1
ATOM 2514 C C . ASN A 1 313 ? 9.725 10.847 -5.991 1.00 90.06 313 ASN A C 1
ATOM 2516 O O . ASN A 1 313 ? 9.875 9.711 -5.544 1.00 90.06 313 ASN A O 1
ATOM 2520 N N . PHE A 1 314 ? 8.971 11.760 -5.367 1.00 92.94 314 PHE A N 1
ATOM 2521 C CA . PHE A 1 314 ? 8.216 11.470 -4.150 1.00 92.94 314 PHE A CA 1
ATOM 2522 C C . PHE A 1 314 ? 7.172 10.370 -4.360 1.00 92.94 314 PHE A C 1
ATOM 2524 O O . PHE A 1 314 ? 7.110 9.444 -3.555 1.00 92.94 314 PHE A O 1
ATOM 2531 N N . PHE A 1 315 ? 6.378 10.426 -5.433 1.00 93.19 315 PHE A N 1
ATOM 2532 C CA . PHE A 1 315 ? 5.379 9.390 -5.716 1.00 93.19 315 PHE A CA 1
ATOM 2533 C C . PHE A 1 315 ? 6.024 8.029 -5.981 1.00 93.19 315 PHE A C 1
ATOM 2535 O O . PHE A 1 315 ? 5.553 7.020 -5.451 1.00 93.19 315 PHE A O 1
ATOM 2542 N N . ASP A 1 316 ? 7.119 7.981 -6.744 1.00 91.56 316 ASP A N 1
ATOM 2543 C CA . ASP A 1 316 ? 7.825 6.721 -6.978 1.00 91.56 316 ASP A CA 1
ATOM 2544 C C . ASP A 1 316 ? 8.451 6.163 -5.691 1.00 91.56 316 ASP A C 1
ATOM 2546 O O . ASP A 1 316 ? 8.336 4.965 -5.408 1.00 91.56 316 ASP A O 1
ATOM 2550 N N . ALA A 1 317 ? 9.043 7.029 -4.863 1.00 93.44 317 ALA A N 1
ATOM 2551 C CA . ALA A 1 317 ? 9.562 6.669 -3.548 1.00 93.44 317 ALA A CA 1
ATOM 2552 C C . ALA A 1 317 ? 8.454 6.140 -2.626 1.00 93.44 317 ALA A C 1
ATOM 2554 O O . ALA A 1 317 ? 8.592 5.067 -2.042 1.00 93.44 317 ALA A O 1
ATOM 2555 N N . PHE A 1 318 ? 7.320 6.838 -2.551 1.00 93.94 318 PHE A N 1
ATOM 2556 C CA . PHE A 1 318 ? 6.167 6.446 -1.744 1.00 93.94 318 PHE A CA 1
ATOM 2557 C C . PHE A 1 318 ? 5.601 5.089 -2.185 1.00 93.94 318 PHE A C 1
ATOM 2559 O O . PHE A 1 318 ? 5.366 4.208 -1.358 1.00 93.94 318 PHE A O 1
ATOM 2566 N N . GLY A 1 319 ? 5.445 4.888 -3.498 1.00 91.06 319 GLY A N 1
ATOM 2567 C CA . GLY A 1 319 ? 4.945 3.646 -4.090 1.00 91.06 319 GLY A CA 1
ATOM 2568 C C . GLY A 1 319 ? 5.925 2.467 -4.041 1.00 91.06 319 GLY A C 1
ATOM 2569 O O . GLY A 1 319 ? 5.516 1.342 -4.335 1.00 91.06 319 GLY A O 1
ATOM 2570 N N . SER A 1 320 ? 7.195 2.702 -3.690 1.00 90.19 320 SER A N 1
ATOM 2571 C CA . SER A 1 320 ? 8.251 1.683 -3.550 1.00 90.19 320 SER A CA 1
ATOM 2572 C C . SER A 1 320 ? 8.832 1.567 -2.139 1.00 90.19 320 SER A C 1
ATOM 2574 O O . SER A 1 320 ? 9.788 0.821 -1.927 1.00 90.19 320 SER A O 1
ATOM 2576 N N . ALA A 1 321 ? 8.269 2.288 -1.169 1.00 89.25 321 ALA A N 1
ATOM 2577 C CA . ALA A 1 321 ? 8.701 2.240 0.219 1.00 89.25 321 ALA A CA 1
ATOM 2578 C C . ALA A 1 321 ? 8.600 0.819 0.792 1.00 89.25 321 ALA A C 1
ATOM 2580 O O . ALA A 1 321 ? 7.653 0.087 0.511 1.00 89.25 321 ALA A O 1
ATOM 2581 N N . ILE A 1 322 ? 9.568 0.449 1.636 1.00 86.56 322 ILE A N 1
ATOM 2582 C CA . ILE A 1 322 ? 9.558 -0.801 2.403 1.00 86.56 322 ILE A CA 1
ATOM 2583 C C . ILE A 1 322 ? 9.653 -0.441 3.896 1.00 86.56 322 ILE A C 1
ATOM 2585 O O . ILE A 1 322 ? 10.661 0.164 4.299 1.00 86.56 322 ILE A O 1
ATOM 2589 N N . PRO A 1 323 ? 8.647 -0.803 4.722 1.00 87.94 323 PRO A N 1
ATOM 2590 C CA . PRO A 1 323 ? 7.426 -1.553 4.376 1.00 87.94 323 PRO A CA 1
ATOM 2591 C C . PRO A 1 323 ? 6.461 -0.776 3.461 1.00 87.94 323 PRO A C 1
ATOM 2593 O O . PRO A 1 323 ? 6.355 0.448 3.575 1.00 87.94 323 PRO A O 1
ATOM 2596 N N . TYR A 1 324 ? 5.736 -1.501 2.596 1.00 88.56 324 TYR A N 1
ATOM 2597 C CA . TYR A 1 324 ? 4.814 -0.930 1.605 1.00 88.56 324 TYR A CA 1
ATOM 2598 C C . TYR A 1 324 ? 3.741 -0.042 2.234 1.00 88.56 324 TYR A C 1
ATOM 2600 O O . TYR A 1 324 ? 3.215 -0.348 3.309 1.00 88.56 324 TYR A O 1
ATOM 2608 N N . ALA A 1 325 ? 3.411 1.051 1.543 1.00 92.06 325 ALA A N 1
ATOM 2609 C CA . ALA A 1 325 ? 2.356 1.967 1.950 1.00 92.06 325 ALA A CA 1
ATOM 2610 C C . ALA A 1 325 ? 0.990 1.262 2.002 1.00 92.06 325 ALA A C 1
ATOM 2612 O O . ALA A 1 325 ? 0.585 0.560 1.069 1.00 92.06 325 ALA A O 1
ATOM 2613 N N . ASP A 1 326 ? 0.274 1.472 3.103 1.00 93.94 326 ASP A N 1
ATOM 2614 C CA . ASP A 1 326 ? -1.074 0.955 3.326 1.00 93.94 326 ASP A CA 1
ATOM 2615 C C . ASP A 1 326 ? -2.080 1.540 2.324 1.00 93.94 326 ASP A C 1
ATOM 2617 O O . ASP A 1 326 ? -1.864 2.596 1.719 1.00 93.94 326 ASP A O 1
ATOM 2621 N N . ALA A 1 327 ? -3.189 0.824 2.130 1.00 95.25 327 ALA A N 1
ATOM 2622 C CA . ALA A 1 327 ? -4.210 1.186 1.154 1.00 95.25 327 ALA A CA 1
ATOM 2623 C C . ALA A 1 327 ? -4.828 2.564 1.427 1.00 95.25 327 ALA A C 1
ATOM 2625 O O . ALA A 1 327 ? -5.080 3.314 0.485 1.00 95.25 327 ALA A O 1
ATOM 2626 N N . PHE A 1 328 ? -5.009 2.922 2.700 1.00 96.50 328 PHE A N 1
ATOM 2627 C CA . PHE A 1 328 ? -5.584 4.205 3.089 1.00 96.50 328 PHE A CA 1
ATOM 2628 C C . PHE A 1 328 ? -4.671 5.380 2.724 1.00 96.50 328 PHE A C 1
ATOM 2630 O O . PHE A 1 328 ? -5.102 6.295 2.025 1.00 96.50 328 PHE A O 1
ATOM 2637 N N . SER A 1 329 ? -3.392 5.332 3.101 1.00 95.88 329 SER A N 1
ATOM 2638 C CA . SER A 1 329 ? -2.420 6.380 2.763 1.00 95.88 329 SER A CA 1
ATOM 2639 C C . SER A 1 329 ? -2.257 6.537 1.249 1.00 95.88 329 SER A C 1
ATOM 2641 O O . SER A 1 329 ? -2.165 7.656 0.745 1.00 95.88 329 SER A O 1
ATOM 2643 N N . ARG A 1 330 ? -2.278 5.420 0.507 1.00 95.31 330 ARG A N 1
ATOM 2644 C CA . ARG A 1 330 ? -2.260 5.403 -0.964 1.00 95.31 330 ARG A CA 1
ATOM 2645 C C . ARG A 1 330 ? -3.505 6.034 -1.585 1.00 95.31 330 ARG A C 1
ATOM 2647 O O . ARG A 1 330 ? -3.367 6.867 -2.480 1.00 95.31 330 ARG A O 1
ATOM 2654 N N . SER A 1 331 ? -4.697 5.671 -1.104 1.00 95.06 331 SER A N 1
ATOM 2655 C CA . SER A 1 331 ? -5.955 6.301 -1.525 1.00 95.06 331 SER A CA 1
ATOM 2656 C C . SER A 1 331 ? -5.893 7.800 -1.281 1.00 95.06 331 SER A C 1
ATOM 2658 O O . SER A 1 331 ? -6.139 8.589 -2.193 1.00 95.06 331 SER A O 1
ATOM 2660 N N . LYS A 1 332 ? -5.464 8.194 -0.077 1.00 94.00 332 LYS A N 1
ATOM 2661 C CA . LYS A 1 332 ? -5.477 9.592 0.319 1.00 94.00 332 LYS A CA 1
ATOM 2662 C C . LYS A 1 332 ? -4.526 10.453 -0.500 1.00 94.00 332 LYS A C 1
ATOM 2664 O O . LYS A 1 332 ? -4.890 11.557 -0.902 1.00 94.00 332 LYS A O 1
ATOM 2669 N N . LEU A 1 333 ? -3.331 9.934 -0.779 1.00 92.56 333 LEU A N 1
ATOM 2670 C CA . LEU A 1 333 ? -2.362 10.578 -1.660 1.00 92.56 333 LEU A CA 1
ATOM 2671 C C . LEU A 1 333 ? -2.956 10.836 -3.054 1.00 92.56 333 LEU A C 1
ATOM 2673 O O . LEU A 1 333 ? -2.810 11.931 -3.598 1.00 92.56 333 LEU A O 1
ATOM 2677 N N . ASN A 1 334 ? -3.672 9.852 -3.602 1.00 90.19 334 ASN A N 1
ATOM 2678 C CA . ASN A 1 334 ? -4.341 9.981 -4.892 1.00 90.19 334 ASN A CA 1
ATOM 2679 C C . ASN A 1 334 ? -5.459 11.043 -4.855 1.00 90.19 334 ASN A C 1
ATOM 2681 O O . ASN A 1 334 ? -5.539 11.890 -5.745 1.00 90.19 334 ASN A O 1
ATOM 2685 N N . THR A 1 335 ? -6.273 11.067 -3.799 1.00 88.75 335 THR A N 1
ATOM 2686 C CA . THR A 1 335 ? -7.329 12.077 -3.611 1.00 88.75 335 THR A CA 1
ATOM 2687 C C . THR A 1 335 ? -6.769 13.496 -3.566 1.00 88.75 335 THR A C 1
ATOM 2689 O O . THR A 1 335 ? -7.283 14.385 -4.249 1.00 88.75 335 THR A O 1
ATOM 2692 N N . LEU A 1 336 ? -5.689 13.723 -2.810 1.00 85.00 336 LEU A N 1
ATOM 2693 C CA . LEU A 1 336 ? -5.081 15.052 -2.687 1.00 85.00 336 LEU A CA 1
ATOM 2694 C C . LEU A 1 336 ? -4.471 15.557 -3.998 1.00 85.00 336 LEU A C 1
ATOM 2696 O O . LEU A 1 336 ? -4.503 16.760 -4.248 1.00 85.00 336 LEU A O 1
ATOM 2700 N N . LEU A 1 337 ? -3.988 14.663 -4.866 1.00 78.94 337 LEU A N 1
ATOM 2701 C CA . LEU A 1 337 ? -3.513 15.038 -6.200 1.00 78.94 337 LEU A CA 1
ATOM 2702 C C . LEU A 1 337 ? -4.631 15.627 -7.087 1.00 78.94 337 LEU A C 1
ATOM 2704 O O . LEU A 1 337 ? -4.348 16.430 -7.975 1.00 78.94 337 LEU A O 1
ATOM 2708 N N . HIS A 1 338 ? -5.893 15.244 -6.856 1.00 66.44 338 HIS A N 1
ATOM 2709 C CA . HIS A 1 338 ? -7.034 15.559 -7.729 1.00 66.44 338 HIS A CA 1
ATOM 2710 C C . HIS A 1 338 ? -8.003 16.607 -7.185 1.00 66.44 338 HIS A C 1
ATOM 2712 O O . HIS A 1 338 ? -8.998 16.914 -7.853 1.00 66.44 338 HIS A O 1
ATOM 2718 N N . TYR A 1 339 ? -7.755 17.149 -5.993 1.00 56.16 339 TYR A N 1
ATOM 2719 C CA . TYR A 1 339 ? -8.708 18.035 -5.337 1.00 56.16 339 TYR A CA 1
ATOM 2720 C C . TYR A 1 339 ? -9.064 19.245 -6.236 1.00 56.16 339 TYR A C 1
ATOM 2722 O O . TYR A 1 339 ? -8.215 20.069 -6.565 1.00 56.16 339 TYR A O 1
ATOM 2730 N N . ASN A 1 340 ? -10.345 19.346 -6.630 1.00 39.97 340 ASN A N 1
ATOM 2731 C CA . ASN A 1 340 ? -10.963 20.396 -7.463 1.00 39.97 340 ASN A CA 1
ATOM 2732 C C . ASN A 1 340 ? -10.616 20.470 -8.966 1.00 39.97 340 ASN A C 1
ATOM 2734 O O . ASN A 1 340 ? -10.697 21.561 -9.532 1.00 39.97 340 ASN A O 1
ATOM 2738 N N . HIS A 1 341 ? -10.266 19.371 -9.653 1.00 44.84 341 HIS A N 1
ATOM 2739 C CA . HIS A 1 341 ? -9.942 19.390 -11.105 1.00 44.84 341 HIS A CA 1
ATOM 2740 C C . HIS A 1 341 ? -8.857 20.414 -11.503 1.00 44.84 341 HIS A C 1
ATOM 2742 O O . HIS A 1 341 ? -8.653 20.711 -12.681 1.00 44.84 341 HIS A O 1
ATOM 2748 N N . ARG A 1 342 ? -8.162 20.964 -10.510 1.00 49.56 342 ARG A N 1
ATOM 2749 C CA . ARG A 1 342 ? -7.023 21.849 -10.640 1.00 49.56 342 ARG A CA 1
ATOM 2750 C C . ARG A 1 342 ? -5.871 21.028 -10.115 1.00 49.56 342 ARG A C 1
ATOM 2752 O O . ARG A 1 342 ? -5.861 20.648 -8.950 1.00 49.56 342 ARG A O 1
ATOM 2759 N N . THR A 1 343 ? -4.930 20.708 -10.990 1.00 52.84 343 THR A N 1
ATOM 2760 C CA . THR A 1 343 ? -3.620 20.272 -10.524 1.00 52.84 343 THR A CA 1
ATOM 2761 C C . THR A 1 343 ? -3.082 21.292 -9.531 1.00 52.84 343 THR A C 1
ATOM 2763 O O . THR A 1 343 ? -3.395 22.476 -9.643 1.00 52.84 343 THR A O 1
ATOM 2766 N N . ILE A 1 344 ? -2.272 20.836 -8.576 1.00 53.03 344 ILE A N 1
ATOM 2767 C CA . ILE A 1 344 ? -1.736 21.661 -7.482 1.00 53.03 344 ILE A CA 1
ATOM 2768 C C . ILE A 1 344 ? -0.992 22.920 -8.002 1.00 53.03 344 ILE A C 1
ATOM 2770 O O . ILE A 1 344 ? -0.838 23.893 -7.271 1.00 53.03 344 ILE A O 1
ATOM 2774 N N . ASP A 1 345 ? -0.629 22.970 -9.289 1.00 48.12 345 ASP A N 1
ATOM 2775 C CA . ASP A 1 345 ? -0.113 24.167 -9.948 1.00 48.12 345 ASP A CA 1
ATOM 2776 C C . ASP A 1 345 ? -1.203 24.972 -10.680 1.00 48.12 345 ASP A C 1
ATOM 2778 O O . ASP A 1 345 ? -1.869 24.479 -11.595 1.00 48.12 345 ASP A O 1
ATOM 2782 N N . ASN A 1 346 ? -1.328 26.246 -10.304 1.00 48.22 346 ASN A N 1
ATOM 2783 C CA . ASN A 1 346 ? -2.217 27.209 -10.942 1.00 48.22 346 ASN A CA 1
ATOM 2784 C C . ASN A 1 346 ? -1.463 28.252 -11.790 1.00 48.22 346 ASN A C 1
ATOM 2786 O O . ASN A 1 346 ? -2.148 29.105 -12.353 1.00 48.22 346 ASN A O 1
ATOM 2790 N N . GLN A 1 347 ? -0.114 28.260 -11.889 1.00 47.91 347 GLN A N 1
ATOM 2791 C CA . GLN A 1 347 ? 0.574 29.409 -12.517 1.00 47.91 347 GLN A CA 1
ATOM 2792 C C . GLN A 1 347 ? 1.829 29.201 -13.392 1.00 47.91 347 GLN A C 1
ATOM 2794 O O . GLN A 1 347 ? 2.155 30.172 -14.066 1.00 47.91 347 GLN A O 1
ATOM 2799 N N . ASN A 1 348 ? 2.506 28.045 -13.512 1.00 43.62 348 ASN A N 1
ATOM 2800 C CA . ASN A 1 348 ? 3.777 28.022 -14.290 1.00 43.62 348 ASN A CA 1
ATOM 2801 C C . ASN A 1 348 ? 4.041 26.830 -15.224 1.00 43.62 348 ASN A C 1
ATOM 2803 O O . ASN A 1 348 ? 5.149 26.664 -15.739 1.00 43.62 348 ASN A O 1
ATOM 2807 N N . THR A 1 349 ? 3.037 26.015 -15.522 1.00 45.88 349 THR A N 1
ATOM 2808 C CA . THR A 1 349 ? 3.229 24.852 -16.393 1.00 45.88 349 THR A CA 1
ATOM 2809 C C . THR A 1 349 ? 3.241 25.242 -17.895 1.00 45.88 349 THR A C 1
ATOM 2811 O O . THR A 1 349 ? 2.299 25.883 -18.357 1.00 45.88 349 THR A O 1
ATOM 2814 N N . PRO A 1 350 ? 4.252 24.856 -18.710 1.00 48.12 350 PRO A N 1
ATOM 2815 C CA . PRO A 1 350 ? 4.287 25.105 -20.160 1.00 48.12 350 PRO A CA 1
ATOM 2816 C C . PRO A 1 350 ? 3.047 24.568 -20.882 1.00 48.12 350 PRO A C 1
ATOM 2818 O O . PRO A 1 350 ? 2.609 23.468 -20.572 1.00 48.12 350 PRO A O 1
ATOM 2821 N N . TYR A 1 351 ? 2.518 25.274 -21.890 1.00 43.12 351 TYR A N 1
ATOM 2822 C CA . TYR A 1 351 ? 1.237 24.963 -22.561 1.00 43.12 351 TYR A CA 1
ATOM 2823 C C . TYR A 1 351 ? 1.042 23.486 -22.971 1.00 43.12 351 TYR A C 1
ATOM 2825 O O . TYR A 1 351 ? -0.065 22.970 -22.844 1.00 43.12 351 TYR A O 1
ATOM 2833 N N . LEU A 1 352 ? 2.094 22.780 -23.413 1.00 41.84 352 LEU A N 1
ATOM 2834 C CA . LEU A 1 352 ? 2.006 21.350 -23.746 1.00 41.84 352 LEU A CA 1
ATOM 2835 C C . LEU A 1 352 ? 1.932 20.455 -22.501 1.00 41.84 352 LEU A C 1
ATOM 2837 O O . LEU A 1 352 ? 1.123 19.537 -22.473 1.00 41.84 352 LEU A O 1
ATOM 2841 N N . ILE A 1 353 ? 2.700 20.754 -21.449 1.00 50.91 353 ILE A N 1
ATOM 2842 C CA . ILE A 1 353 ? 2.550 20.089 -20.148 1.00 50.91 353 ILE A CA 1
ATOM 2843 C C . ILE A 1 353 ? 1.166 20.424 -19.584 1.00 50.91 353 ILE A C 1
ATOM 2845 O O . ILE A 1 353 ? 0.492 19.527 -19.119 1.00 50.91 353 ILE A O 1
ATOM 2849 N N . LEU A 1 354 ? 0.671 21.652 -19.759 1.00 47.94 354 LEU A N 1
ATOM 2850 C CA . LEU A 1 354 ? -0.692 22.091 -19.440 1.00 47.94 354 LEU A CA 1
ATOM 2851 C C . LEU A 1 354 ? -1.745 21.301 -20.231 1.00 47.94 354 LEU A C 1
ATOM 2853 O O . LEU A 1 354 ? -2.817 21.035 -19.703 1.00 47.94 354 LEU A O 1
ATOM 2857 N N . LYS A 1 355 ? -1.459 20.905 -21.479 1.00 43.06 355 LYS A N 1
ATOM 2858 C CA . LYS A 1 355 ? -2.343 20.072 -22.303 1.00 43.06 355 LYS A CA 1
ATOM 2859 C C . LYS A 1 355 ? -2.278 18.593 -21.902 1.00 43.06 355 LYS A C 1
ATOM 2861 O O . LYS A 1 355 ? -3.331 18.003 -21.732 1.00 43.06 355 LYS A O 1
ATOM 2866 N N . CYS A 1 356 ? -1.100 18.029 -21.625 1.00 46.47 356 CYS A N 1
ATOM 2867 C CA . CYS A 1 356 ? -0.934 16.674 -21.071 1.00 46.47 356 CYS A CA 1
ATOM 2868 C C . CYS A 1 356 ? -1.492 16.541 -19.640 1.00 46.47 356 CYS A C 1
ATOM 2870 O O . CYS A 1 356 ? -2.002 15.489 -19.258 1.00 46.47 356 CYS A O 1
ATOM 2872 N N . VAL A 1 357 ? -1.419 17.621 -18.861 1.00 46.94 357 VAL A N 1
ATOM 2873 C CA . VAL A 1 357 ? -2.050 17.798 -17.548 1.00 46.94 357 VAL A CA 1
ATOM 2874 C C . VAL A 1 357 ? -3.570 17.934 -17.696 1.00 46.94 357 VAL A C 1
ATOM 2876 O O . VAL A 1 357 ? -4.304 17.348 -16.906 1.00 46.94 357 VAL A O 1
ATOM 2879 N N . LYS A 1 358 ? -4.064 18.623 -18.737 1.00 44.22 358 LYS A N 1
ATOM 2880 C CA . LYS A 1 358 ? -5.496 18.649 -19.092 1.00 44.22 358 LYS A CA 1
ATOM 2881 C C . LYS A 1 358 ? -6.009 17.307 -19.635 1.00 44.22 358 LYS A C 1
ATOM 2883 O O . LYS A 1 358 ? -7.175 16.997 -19.427 1.00 44.22 358 LYS A O 1
ATOM 2888 N N . GLU A 1 359 ? -5.169 16.513 -20.300 1.00 49.22 359 GLU A N 1
ATOM 2889 C CA . GLU A 1 359 ? -5.533 15.259 -20.985 1.00 49.22 359 GLU A CA 1
ATOM 2890 C C . GLU A 1 359 ? -5.288 13.987 -20.148 1.00 49.22 359 GLU A C 1
ATOM 2892 O O . GLU A 1 359 ? -5.211 12.892 -20.697 1.00 49.22 359 GLU A O 1
ATOM 2897 N N . THR A 1 360 ? -5.231 14.071 -18.814 1.00 61.03 360 THR A N 1
ATOM 2898 C CA . THR A 1 360 ? -5.240 12.930 -17.857 1.00 61.03 360 THR A CA 1
ATOM 2899 C C . THR A 1 360 ? -4.039 11.965 -17.873 1.00 61.03 360 THR A C 1
ATOM 2901 O O . THR A 1 360 ? -3.721 11.399 -16.831 1.00 61.03 360 THR A O 1
ATOM 2904 N N . THR A 1 361 ? -3.306 11.818 -18.979 1.00 68.94 361 THR A N 1
ATOM 2905 C CA . THR A 1 361 ? -2.321 10.728 -19.160 1.00 68.94 361 THR A CA 1
ATOM 2906 C C . THR A 1 361 ? -1.048 10.901 -18.322 1.00 68.94 361 THR A C 1
ATOM 2908 O O . THR A 1 361 ? -0.507 9.929 -17.800 1.00 68.94 361 THR A O 1
ATOM 2911 N N . PHE A 1 362 ? -0.566 12.136 -18.135 1.00 74.19 362 PHE A N 1
ATOM 2912 C CA . PHE A 1 362 ? 0.583 12.396 -17.256 1.00 74.19 362 PHE A CA 1
ATOM 2913 C C . PHE A 1 362 ? 0.213 12.245 -15.773 1.00 74.19 362 PHE A C 1
ATOM 2915 O O . PHE A 1 362 ? 0.985 11.691 -14.996 1.00 74.19 362 PHE A O 1
ATOM 2922 N N . LEU A 1 363 ? -0.998 12.669 -15.391 1.00 76.75 363 LEU A N 1
ATOM 2923 C CA . LEU A 1 363 ? -1.530 12.476 -14.038 1.00 76.75 363 LEU A CA 1
ATOM 2924 C C . LEU A 1 363 ? -1.760 10.996 -13.713 1.00 76.75 363 LEU A C 1
ATOM 2926 O O . LEU A 1 363 ? -1.590 10.582 -12.567 1.00 76.75 363 LEU A O 1
ATOM 2930 N N . GLU A 1 364 ? -2.073 10.185 -14.723 1.00 82.75 364 GLU A N 1
ATOM 2931 C CA . GLU A 1 364 ? -2.210 8.740 -14.570 1.00 82.75 364 GLU A CA 1
ATOM 2932 C C . GLU A 1 364 ? -0.909 8.078 -14.092 1.00 82.75 364 GLU A C 1
ATOM 2934 O O . GLU A 1 364 ? -0.966 7.139 -13.304 1.00 82.75 364 GLU A O 1
ATOM 2939 N N . LEU A 1 365 ? 0.273 8.603 -14.447 1.00 86.31 365 LEU A N 1
ATOM 2940 C CA . LEU A 1 365 ? 1.542 8.080 -13.920 1.00 86.31 365 LEU A CA 1
ATOM 2941 C C . LEU A 1 365 ? 1.626 8.206 -12.394 1.00 86.31 365 LEU A C 1
ATOM 2943 O O . LEU A 1 365 ? 2.001 7.253 -11.714 1.00 86.31 365 LEU A O 1
ATOM 2947 N N . PHE A 1 366 ? 1.206 9.340 -11.833 1.00 87.75 366 PHE A N 1
ATOM 2948 C CA . PHE A 1 366 ? 1.157 9.522 -10.381 1.00 87.75 366 PHE A CA 1
ATOM 2949 C C . PHE A 1 366 ? 0.150 8.566 -9.730 1.00 87.75 366 PHE A C 1
ATOM 2951 O O . PHE A 1 366 ? 0.459 7.933 -8.721 1.00 87.75 366 PHE A O 1
ATOM 2958 N N . ARG A 1 367 ? -1.030 8.391 -10.340 1.00 89.69 367 ARG A N 1
ATOM 2959 C CA . ARG A 1 367 ? -2.057 7.448 -9.859 1.00 89.69 367 ARG A CA 1
ATOM 2960 C C . ARG A 1 367 ? -1.561 6.015 -9.835 1.00 89.69 367 ARG A C 1
ATOM 2962 O O . ARG A 1 367 ? -1.856 5.286 -8.889 1.00 89.69 367 ARG A O 1
ATOM 2969 N N . ILE A 1 368 ? -0.806 5.622 -10.859 1.00 93.38 368 ILE A N 1
ATOM 2970 C CA . ILE A 1 368 ? -0.179 4.308 -10.941 1.00 93.38 368 ILE A CA 1
ATOM 2971 C C . ILE A 1 368 ? 0.698 4.094 -9.708 1.00 93.38 368 ILE A C 1
ATOM 2973 O O . ILE A 1 368 ? 0.536 3.070 -9.051 1.00 93.38 368 ILE A O 1
ATOM 2977 N N . HIS A 1 369 ? 1.543 5.058 -9.325 1.00 92.25 369 HIS A N 1
ATOM 2978 C CA . HIS A 1 369 ? 2.392 4.947 -8.131 1.00 92.25 369 HIS A CA 1
ATOM 2979 C C . HIS A 1 369 ? 1.608 4.822 -6.809 1.00 92.25 369 HIS A C 1
ATOM 2981 O O . HIS A 1 369 ? 2.126 4.250 -5.849 1.00 92.25 369 HIS A O 1
ATOM 2987 N N . CYS A 1 370 ? 0.348 5.266 -6.759 1.00 94.06 370 CYS A N 1
ATOM 2988 C CA . CYS A 1 370 ? -0.552 5.041 -5.621 1.00 94.06 370 CYS A CA 1
ATOM 2989 C C . CYS A 1 370 ? -1.178 3.631 -5.590 1.00 94.06 370 CYS A C 1
ATOM 2991 O O . CYS A 1 370 ? -1.838 3.268 -4.618 1.00 94.06 370 CYS A O 1
ATOM 2993 N N . GLN A 1 371 ? -1.007 2.804 -6.620 1.00 95.00 371 GLN A N 1
ATOM 2994 C CA . GLN A 1 371 ? -1.517 1.430 -6.619 1.00 95.00 371 GLN A CA 1
ATOM 2995 C C . GLN A 1 371 ? -0.549 0.466 -5.923 1.00 95.00 371 GLN A C 1
ATOM 2997 O O . GLN A 1 371 ? 0.621 0.782 -5.714 1.00 95.00 371 GLN A O 1
ATOM 3002 N N . ASN A 1 372 ? -1.015 -0.736 -5.578 1.00 93.81 372 ASN A N 1
ATOM 3003 C CA . ASN A 1 372 ? -0.123 -1.806 -5.122 1.00 93.81 372 ASN A CA 1
ATOM 3004 C C . ASN A 1 372 ? 0.848 -2.251 -6.245 1.00 93.81 372 ASN A C 1
ATOM 3006 O O . ASN A 1 372 ? 0.609 -1.990 -7.426 1.00 93.81 372 ASN A O 1
ATOM 3010 N N . ARG A 1 373 ? 1.958 -2.926 -5.902 1.00 94.06 373 ARG A N 1
ATOM 3011 C CA . ARG A 1 373 ? 3.036 -3.271 -6.860 1.00 94.06 373 ARG A CA 1
ATOM 3012 C C . ARG A 1 373 ? 2.556 -4.128 -8.051 1.00 94.06 373 ARG A C 1
ATOM 3014 O O . ARG A 1 373 ? 2.890 -3.786 -9.192 1.00 94.06 373 ARG A O 1
ATOM 3021 N N . PRO A 1 374 ? 1.732 -5.183 -7.864 1.00 95.00 374 PRO A N 1
ATOM 3022 C CA . PRO A 1 374 ? 1.138 -5.910 -8.990 1.00 95.00 374 PRO A CA 1
ATOM 3023 C C . PRO A 1 374 ? 0.302 -5.025 -9.925 1.00 95.00 374 PRO A C 1
ATOM 3025 O O . PRO A 1 374 ? 0.413 -5.131 -11.153 1.00 95.00 374 PRO A O 1
ATOM 3028 N N . ARG A 1 375 ? -0.527 -4.133 -9.367 1.00 95.25 375 ARG A N 1
ATOM 3029 C CA . ARG A 1 375 ? -1.369 -3.207 -10.137 1.00 95.25 375 ARG A CA 1
ATOM 3030 C C . ARG A 1 375 ? -0.548 -2.132 -10.836 1.00 95.25 375 ARG A C 1
ATOM 3032 O O . ARG A 1 375 ? -0.814 -1.889 -12.012 1.00 95.25 375 ARG A O 1
ATOM 3039 N N . GLN A 1 376 ? 0.493 -1.597 -10.192 1.00 95.50 376 GLN A N 1
ATOM 3040 C CA . GLN A 1 376 ? 1.481 -0.710 -10.815 1.00 95.50 376 GLN A CA 1
ATOM 3041 C C . GLN A 1 376 ? 2.004 -1.327 -12.115 1.00 95.50 376 GLN A C 1
ATOM 3043 O O . GLN A 1 376 ? 1.857 -0.741 -13.186 1.00 95.50 376 GLN A O 1
ATOM 3048 N N . ARG A 1 377 ? 2.521 -2.563 -12.058 1.00 95.50 377 ARG A N 1
ATOM 3049 C CA . ARG A 1 377 ? 3.052 -3.252 -13.244 1.00 95.50 377 ARG A CA 1
ATOM 3050 C C . ARG A 1 377 ? 1.997 -3.441 -14.339 1.00 95.50 377 ARG A C 1
ATOM 3052 O O . ARG A 1 377 ? 2.276 -3.202 -15.513 1.00 95.50 377 ARG A O 1
ATOM 3059 N N . ARG A 1 378 ? 0.785 -3.880 -13.975 1.00 94.44 378 ARG A N 1
ATOM 3060 C CA . ARG A 1 378 ? -0.316 -4.107 -14.933 1.00 94.44 378 ARG A CA 1
ATOM 3061 C C . ARG A 1 378 ? -0.766 -2.816 -15.620 1.00 94.44 378 ARG A C 1
ATOM 3063 O O . ARG A 1 378 ? -1.071 -2.855 -16.809 1.00 94.44 378 ARG A O 1
ATOM 3070 N N . LEU A 1 379 ? -0.826 -1.703 -14.893 1.00 94.56 379 LEU A N 1
ATOM 3071 C CA . LEU A 1 379 ? -1.226 -0.407 -15.441 1.00 94.56 379 LEU A CA 1
ATOM 3072 C C . LEU A 1 379 ? -0.114 0.217 -16.288 1.00 94.56 379 LEU A C 1
ATOM 3074 O O . LEU A 1 379 ? -0.402 0.685 -17.386 1.00 94.56 379 LEU A O 1
ATOM 3078 N N . LEU A 1 380 ? 1.152 0.123 -15.864 1.00 94.56 380 LEU A N 1
ATOM 3079 C CA . LEU A 1 380 ? 2.297 0.561 -16.672 1.00 94.56 380 LEU A CA 1
ATOM 3080 C C . LEU A 1 380 ? 2.333 -0.141 -18.035 1.00 94.56 380 LEU A C 1
ATOM 3082 O O . LEU A 1 380 ? 2.555 0.513 -19.048 1.00 94.56 380 LEU A O 1
ATOM 3086 N N . LEU A 1 381 ? 2.046 -1.449 -18.083 1.00 92.62 381 LEU A N 1
ATOM 3087 C CA . LEU A 1 381 ? 1.961 -2.214 -19.336 1.00 92.62 381 LEU A CA 1
ATOM 3088 C C . LEU A 1 381 ? 0.882 -1.705 -20.304 1.00 92.62 381 LEU A C 1
ATOM 3090 O O . LEU A 1 381 ? 1.027 -1.865 -21.516 1.00 92.62 381 LEU A O 1
ATOM 3094 N N . LYS A 1 382 ? -0.202 -1.118 -19.788 1.00 90.69 382 LYS A N 1
ATOM 3095 C CA . LYS A 1 382 ? -1.225 -0.470 -20.618 1.00 90.69 382 LYS A CA 1
ATOM 3096 C C . LYS A 1 382 ? -0.750 0.916 -21.047 1.00 90.69 382 LYS A C 1
ATOM 3098 O O . LYS A 1 382 ? -0.692 1.196 -22.241 1.00 90.69 382 LYS A O 1
ATOM 3103 N N . SER A 1 383 ? -0.322 1.724 -20.078 1.00 90.69 383 SER A N 1
ATOM 3104 C CA . SER A 1 383 ? 0.064 3.119 -20.283 1.00 90.69 383 SER A CA 1
ATOM 3105 C C . SER A 1 383 ? 1.255 3.263 -21.238 1.00 90.69 383 SER A C 1
ATOM 3107 O O . SER A 1 383 ? 1.248 4.129 -22.104 1.00 90.69 383 SER A O 1
ATOM 3109 N N . VAL A 1 384 ? 2.250 2.369 -21.197 1.00 91.56 384 VAL A N 1
ATOM 3110 C CA . VAL A 1 384 ? 3.430 2.449 -22.082 1.00 91.56 384 VAL A CA 1
ATOM 3111 C C . VAL A 1 384 ? 3.068 2.429 -23.577 1.00 91.56 384 VAL A C 1
ATOM 3113 O O . VAL A 1 384 ? 3.759 3.038 -24.393 1.00 91.56 384 VAL A O 1
ATOM 3116 N N . ARG A 1 385 ? 1.961 1.772 -23.952 1.00 88.06 385 ARG A N 1
ATOM 3117 C CA . ARG A 1 385 ? 1.466 1.741 -25.338 1.00 88.06 385 ARG A CA 1
ATOM 3118 C C . ARG A 1 385 ? 0.851 3.073 -25.755 1.00 88.06 385 ARG A C 1
ATOM 3120 O O . ARG A 1 385 ? 1.026 3.493 -26.892 1.00 88.06 385 ARG A O 1
ATOM 3127 N N . GLU A 1 386 ? 0.174 3.748 -24.834 1.00 87.25 386 GLU A N 1
ATOM 3128 C CA . GLU A 1 386 ? -0.353 5.099 -25.045 1.00 87.25 386 GLU A CA 1
ATOM 3129 C C . GLU A 1 386 ? 0.804 6.096 -25.176 1.00 87.25 386 GLU A C 1
ATOM 3131 O O . GLU A 1 386 ? 0.833 6.901 -26.105 1.00 87.25 386 GLU A O 1
ATOM 3136 N N . TRP A 1 387 ? 1.832 5.963 -24.333 1.00 89.12 387 TRP A N 1
ATOM 3137 C CA . TRP A 1 387 ? 3.041 6.788 -24.402 1.00 89.12 387 TRP A CA 1
ATOM 3138 C C . TRP A 1 387 ? 3.845 6.596 -25.695 1.00 89.12 387 TRP A C 1
ATOM 3140 O O . TRP A 1 387 ? 4.465 7.544 -26.171 1.00 89.12 387 TRP A O 1
ATOM 3150 N N . GLN A 1 388 ? 3.792 5.415 -26.318 1.00 89.62 388 GLN A N 1
ATOM 3151 C CA . GLN A 1 388 ? 4.349 5.207 -27.658 1.00 89.62 388 GLN A CA 1
ATOM 3152 C C . GLN A 1 388 ? 3.633 6.050 -28.723 1.00 89.62 388 GLN A C 1
ATOM 3154 O O . GLN A 1 388 ? 4.297 6.604 -29.600 1.00 89.62 388 GLN A O 1
ATOM 3159 N N . ALA A 1 389 ? 2.304 6.163 -28.653 1.00 86.44 389 ALA A N 1
ATOM 3160 C CA . ALA A 1 389 ? 1.548 7.035 -29.550 1.00 86.44 389 ALA A CA 1
ATOM 3161 C C . ALA A 1 389 ? 1.850 8.517 -29.264 1.00 86.44 389 ALA A C 1
ATOM 3163 O O . ALA A 1 389 ? 2.071 9.289 -30.194 1.00 86.44 389 ALA A O 1
ATOM 3164 N N . ILE A 1 390 ? 1.960 8.900 -27.985 1.00 86.88 390 ILE A N 1
ATOM 3165 C CA . ILE A 1 390 ? 2.331 10.265 -27.578 1.00 86.88 390 ILE A CA 1
ATOM 3166 C C . ILE A 1 390 ? 3.719 10.648 -28.103 1.00 86.88 390 ILE A C 1
ATOM 3168 O O . ILE A 1 390 ? 3.884 11.753 -28.607 1.00 86.88 390 ILE A O 1
ATOM 3172 N N . GLU A 1 391 ? 4.715 9.759 -28.037 1.00 89.19 391 GLU A N 1
ATOM 3173 C CA . GLU A 1 391 ? 6.052 10.030 -28.590 1.00 89.19 391 GLU A CA 1
ATOM 3174 C C . GLU A 1 391 ? 6.009 10.276 -30.107 1.00 89.19 391 GLU A C 1
ATOM 3176 O O . GLU A 1 391 ? 6.668 11.195 -30.604 1.00 89.19 391 GLU A O 1
ATOM 3181 N N . GLN A 1 392 ? 5.217 9.493 -30.849 1.00 87.69 392 GLN A N 1
ATOM 3182 C CA . GLN A 1 392 ? 5.049 9.676 -32.296 1.00 87.69 392 GLN A CA 1
ATOM 3183 C C . GLN A 1 392 ? 4.422 11.037 -32.620 1.00 87.69 392 GLN A C 1
ATOM 3185 O O . GLN A 1 392 ? 4.892 11.739 -33.517 1.00 87.69 392 GLN A O 1
ATOM 3190 N N . GLU A 1 393 ? 3.416 11.446 -31.851 1.00 87.56 393 GLU A N 1
ATOM 3191 C CA . GLU A 1 393 ? 2.756 12.739 -32.015 1.00 87.56 393 GLU A CA 1
ATOM 3192 C C . GLU A 1 393 ? 3.670 13.905 -31.610 1.00 87.56 393 GLU A C 1
ATOM 3194 O O . GLU A 1 393 ? 3.777 14.897 -32.331 1.00 87.56 393 GLU A O 1
ATOM 3199 N N . ALA A 1 394 ? 4.409 13.758 -30.508 1.00 87.69 394 ALA A N 1
ATOM 3200 C CA . ALA A 1 394 ? 5.395 14.729 -30.045 1.00 87.69 394 ALA A CA 1
ATOM 3201 C C . ALA A 1 394 ? 6.522 14.937 -31.066 1.00 87.69 394 ALA A C 1
ATOM 3203 O O . ALA A 1 394 ? 6.989 16.058 -31.247 1.00 87.69 394 ALA A O 1
ATOM 3204 N N . THR A 1 395 ? 6.899 13.886 -31.799 1.00 88.31 395 THR A N 1
ATOM 3205 C CA . THR A 1 395 ? 7.874 13.985 -32.896 1.00 88.31 395 THR A CA 1
ATOM 3206 C C . THR A 1 395 ? 7.359 14.891 -34.015 1.00 88.31 395 THR A C 1
ATOM 3208 O O . THR A 1 395 ? 8.113 15.706 -34.540 1.00 88.31 395 THR A O 1
ATOM 3211 N N . ARG A 1 396 ? 6.065 14.809 -34.361 1.00 85.94 396 ARG A N 1
ATOM 3212 C CA . ARG A 1 396 ? 5.455 15.714 -35.354 1.00 85.94 396 ARG A CA 1
ATOM 3213 C C . ARG A 1 396 ? 5.483 17.165 -34.873 1.00 85.94 396 ARG A C 1
ATOM 3215 O O . ARG A 1 396 ? 5.771 18.058 -35.663 1.00 85.94 396 ARG A O 1
ATOM 3222 N N . ILE A 1 397 ? 5.226 17.389 -33.583 1.00 84.06 397 ILE A N 1
ATOM 3223 C CA . ILE A 1 397 ? 5.282 18.724 -32.971 1.00 84.06 397 ILE A CA 1
ATOM 3224 C C . ILE A 1 397 ? 6.709 19.277 -33.001 1.00 84.06 397 ILE A C 1
ATOM 3226 O O . ILE A 1 397 ? 6.886 20.438 -33.358 1.00 84.06 397 ILE A O 1
ATOM 3230 N N . ASP A 1 398 ? 7.720 18.470 -32.675 1.00 86.12 398 ASP A N 1
ATOM 3231 C CA . ASP A 1 398 ? 9.121 18.901 -32.738 1.00 86.12 398 ASP A CA 1
ATOM 3232 C C . ASP A 1 398 ? 9.516 19.341 -34.156 1.00 86.12 398 ASP A C 1
ATOM 3234 O O . ASP A 1 398 ? 10.146 20.387 -34.308 1.00 86.12 398 ASP A O 1
ATOM 3238 N N . VAL A 1 399 ? 9.088 18.609 -35.193 1.00 85.69 399 VAL A N 1
ATOM 3239 C CA . VAL A 1 399 ? 9.318 18.996 -36.598 1.00 85.69 399 VAL A CA 1
ATOM 3240 C C . VAL A 1 399 ? 8.667 20.347 -36.903 1.00 85.69 399 VAL A C 1
ATOM 3242 O O . VAL A 1 399 ? 9.333 21.255 -37.393 1.00 85.69 399 VAL A O 1
ATOM 3245 N N . MET A 1 400 ? 7.393 20.526 -36.535 1.00 83.44 400 MET A N 1
ATOM 3246 C CA . MET A 1 400 ? 6.698 21.806 -36.725 1.00 83.44 400 MET A CA 1
ATOM 3247 C C . MET A 1 400 ? 7.383 22.956 -35.974 1.00 83.44 400 MET A C 1
ATOM 3249 O O . MET A 1 400 ? 7.461 24.076 -36.476 1.00 83.44 400 MET A O 1
ATOM 3253 N N . PHE A 1 401 ? 7.880 22.697 -34.765 1.00 80.38 401 PHE A N 1
ATOM 3254 C CA . PHE A 1 401 ? 8.560 23.693 -33.944 1.00 80.38 401 PHE A CA 1
ATOM 3255 C C . PHE A 1 401 ? 9.909 24.107 -34.548 1.00 80.38 401 PHE A C 1
ATOM 3257 O O . PHE A 1 401 ? 10.235 25.295 -34.571 1.00 80.38 401 PHE A O 1
ATOM 3264 N N . GLN A 1 402 ? 10.666 23.150 -35.090 1.00 81.56 402 GLN A N 1
ATOM 3265 C CA . GLN A 1 402 ? 11.906 23.409 -35.827 1.00 81.56 402 GLN A CA 1
ATOM 3266 C C . GLN A 1 402 ? 11.659 24.231 -37.099 1.00 81.56 402 GLN A C 1
ATOM 3268 O O . GLN A 1 402 ? 12.418 25.165 -37.372 1.00 81.56 402 GLN A O 1
ATOM 3273 N N . ASP A 1 403 ? 10.582 23.934 -37.832 1.00 81.38 403 ASP A N 1
ATOM 3274 C CA . ASP A 1 403 ? 10.193 24.681 -39.032 1.00 81.38 403 ASP A CA 1
ATOM 3275 C C . ASP A 1 403 ? 9.841 26.143 -38.707 1.00 81.38 403 ASP A C 1
ATOM 3277 O O . ASP A 1 403 ? 10.269 27.057 -39.414 1.00 81.38 403 ASP A O 1
ATOM 3281 N N . ILE A 1 404 ? 9.117 26.386 -37.606 1.00 81.00 404 ILE A N 1
ATOM 3282 C CA . ILE A 1 404 ? 8.728 27.736 -37.161 1.00 81.00 404 ILE A CA 1
ATOM 3283 C C . ILE A 1 404 ? 9.933 28.547 -36.682 1.00 81.00 404 ILE A C 1
ATOM 3285 O O . ILE A 1 404 ? 10.052 29.728 -37.006 1.00 81.00 404 ILE A O 1
ATOM 3289 N N . LEU A 1 405 ? 10.821 27.940 -35.891 1.00 74.88 405 LEU A N 1
ATOM 3290 C CA . LEU A 1 405 ? 11.971 28.650 -35.334 1.00 74.88 405 LEU A CA 1
ATOM 3291 C C . LEU A 1 405 ? 13.050 28.958 -36.377 1.00 74.88 405 LEU A C 1
ATOM 3293 O O . LEU A 1 405 ? 13.968 29.710 -36.062 1.00 74.88 405 LEU A O 1
ATOM 3297 N N . LEU A 1 406 ? 12.973 28.387 -37.589 1.00 64.75 406 LEU A N 1
ATOM 3298 C CA . LEU A 1 406 ? 13.997 28.482 -38.644 1.00 64.75 406 LEU A CA 1
ATOM 3299 C C . LEU A 1 406 ? 15.403 28.053 -38.175 1.00 64.75 406 LEU A C 1
ATOM 3301 O O . LEU A 1 406 ? 16.405 28.303 -38.847 1.00 64.75 406 LEU A O 1
ATOM 3305 N N . VAL A 1 407 ? 15.488 27.372 -37.030 1.00 63.59 407 VAL A N 1
ATOM 3306 C CA . VAL A 1 407 ? 16.719 26.872 -36.424 1.00 63.59 407 VAL A CA 1
ATOM 3307 C C . VAL A 1 407 ? 16.660 25.351 -36.474 1.00 63.59 407 VAL A C 1
ATOM 3309 O O . VAL A 1 407 ? 16.092 24.707 -35.601 1.00 63.59 407 VAL A O 1
ATOM 3312 N N . LYS A 1 408 ? 17.319 24.756 -37.476 1.00 58.50 408 LYS A N 1
ATOM 3313 C CA . LYS A 1 408 ? 17.480 23.290 -37.596 1.00 58.50 408 LYS A CA 1
ATOM 3314 C C . LYS A 1 408 ? 18.311 22.656 -36.468 1.00 58.50 408 LYS A C 1
ATOM 3316 O O . LYS A 1 408 ? 18.484 21.444 -36.445 1.00 58.50 408 LYS A O 1
ATOM 3321 N N . ALA A 1 409 ? 18.868 23.468 -35.571 1.00 60.50 409 ALA A N 1
ATOM 3322 C CA . ALA A 1 409 ? 19.761 23.042 -34.498 1.00 60.50 409 ALA A CA 1
ATOM 3323 C C . ALA A 1 409 ? 19.071 22.886 -33.131 1.00 60.50 409 ALA A C 1
ATOM 3325 O O . ALA A 1 409 ? 19.745 22.526 -32.167 1.00 60.50 409 ALA A O 1
ATOM 3326 N N . THR A 1 410 ? 17.766 23.162 -33.002 1.00 62.03 410 THR A N 1
ATOM 3327 C CA . THR A 1 410 ? 17.066 22.936 -31.729 1.00 62.03 410 THR A CA 1
ATOM 3328 C C . THR A 1 410 ? 16.827 21.435 -31.517 1.00 62.03 410 THR A C 1
ATOM 3330 O O . THR A 1 410 ? 16.275 20.770 -32.400 1.00 62.03 410 THR A O 1
ATOM 3333 N N . PRO A 1 411 ? 17.240 20.861 -30.371 1.00 69.19 411 PRO A N 1
ATOM 3334 C CA . PRO A 1 411 ? 16.936 19.476 -30.031 1.00 69.19 411 PRO A CA 1
ATOM 3335 C C . PRO A 1 411 ? 15.423 19.214 -30.043 1.00 69.19 411 PRO A C 1
ATOM 3337 O O . PRO A 1 411 ? 14.652 20.113 -29.703 1.00 69.19 411 PRO A O 1
ATOM 3340 N N . PRO A 1 412 ? 14.979 17.993 -30.383 1.00 78.12 412 PRO A N 1
ATOM 3341 C CA . PRO A 1 412 ? 13.566 17.643 -30.332 1.00 78.12 412 PRO A CA 1
ATOM 3342 C C . PRO A 1 412 ? 13.134 17.484 -28.866 1.00 78.12 412 PRO A C 1
ATOM 3344 O O . PRO A 1 412 ? 13.343 16.437 -28.252 1.00 78.12 412 PRO A O 1
ATOM 3347 N N . TYR A 1 413 ? 12.621 18.553 -28.258 1.00 79.19 413 TYR A N 1
ATOM 3348 C CA . TYR A 1 413 ? 12.359 18.619 -26.819 1.00 79.19 413 TYR A CA 1
ATOM 3349 C C . TYR A 1 413 ? 11.193 17.720 -26.395 1.00 79.19 413 TYR A C 1
ATOM 3351 O O . TYR A 1 413 ? 11.286 17.028 -25.378 1.00 79.19 413 TYR A O 1
ATOM 3359 N N . TYR A 1 414 ? 10.103 17.711 -27.163 1.00 83.25 414 TYR A N 1
ATOM 3360 C CA . TYR A 1 414 ? 8.861 17.060 -26.754 1.00 83.25 414 TYR A CA 1
ATOM 3361 C C . TYR A 1 414 ? 8.931 15.541 -26.894 1.00 83.25 414 TYR A C 1
ATOM 3363 O O . TYR A 1 414 ? 8.586 14.812 -25.961 1.00 83.25 414 TYR A O 1
ATOM 3371 N N . SER A 1 415 ? 9.423 15.055 -28.032 1.00 88.25 415 SER A N 1
ATOM 3372 C CA . SER A 1 415 ? 9.646 13.627 -28.259 1.00 88.25 415 SER A CA 1
ATOM 3373 C C . SER A 1 415 ? 10.737 13.075 -27.347 1.00 88.25 415 SER A C 1
ATOM 3375 O O . SER A 1 415 ? 10.576 11.969 -26.837 1.00 88.25 415 SER A O 1
ATOM 3377 N N . SER A 1 416 ? 11.792 13.847 -27.043 1.00 88.50 416 SER A N 1
ATOM 3378 C CA . SER A 1 416 ? 12.812 13.421 -26.073 1.00 88.50 416 SER A CA 1
ATOM 3379 C C . SER A 1 416 ? 12.229 13.245 -24.672 1.00 88.50 416 SER A C 1
ATOM 3381 O O . SER A 1 416 ? 12.526 12.253 -24.010 1.00 88.50 416 SER A O 1
ATOM 3383 N N . TRP A 1 417 ? 11.363 14.158 -24.225 1.00 86.44 417 TRP A N 1
ATOM 3384 C CA . TRP A 1 417 ? 10.679 14.027 -22.937 1.00 86.44 417 TRP A CA 1
ATOM 3385 C C . TRP A 1 417 ? 9.737 12.814 -22.898 1.00 86.44 417 TRP A C 1
ATOM 3387 O O . TRP A 1 417 ? 9.816 12.003 -21.973 1.00 86.44 417 TRP A O 1
ATOM 3397 N N . ALA A 1 418 ? 8.893 12.646 -23.922 1.00 89.31 418 ALA A N 1
ATOM 3398 C CA . ALA A 1 418 ? 7.971 11.512 -24.008 1.00 89.31 418 ALA A CA 1
ATOM 3399 C C . ALA A 1 418 ? 8.722 10.171 -24.045 1.00 89.31 418 ALA A C 1
ATOM 3401 O O . ALA A 1 418 ? 8.372 9.237 -23.320 1.00 89.31 418 ALA A O 1
ATOM 3402 N N . ARG A 1 419 ? 9.805 10.095 -24.830 1.00 91.56 419 ARG A N 1
ATOM 3403 C CA . ARG A 1 419 ? 10.669 8.914 -24.909 1.00 91.56 419 ARG A CA 1
ATOM 3404 C C . ARG A 1 419 ? 11.349 8.620 -23.577 1.00 91.56 419 ARG A C 1
ATOM 3406 O O . ARG A 1 419 ? 11.375 7.463 -23.172 1.00 91.56 419 ARG A O 1
ATOM 3413 N N . PHE A 1 420 ? 11.863 9.637 -22.881 1.00 91.31 420 PHE A N 1
ATOM 3414 C CA . PHE A 1 420 ? 12.483 9.466 -21.565 1.00 91.31 420 PHE A CA 1
ATOM 3415 C C . PHE A 1 420 ? 11.512 8.809 -20.577 1.00 91.31 420 PHE A C 1
ATOM 3417 O O . PHE A 1 420 ? 11.844 7.777 -19.993 1.00 91.31 420 PHE A O 1
ATOM 3424 N N . LEU A 1 421 ? 10.289 9.338 -20.449 1.00 90.56 421 LEU A N 1
ATOM 3425 C CA . LEU A 1 421 ? 9.268 8.756 -19.572 1.00 90.56 421 LEU A CA 1
ATOM 3426 C C . LEU A 1 421 ? 8.893 7.334 -19.996 1.00 90.56 421 LEU A C 1
ATOM 3428 O O . LEU A 1 421 ? 8.840 6.437 -19.156 1.00 90.56 421 LEU A O 1
ATOM 3432 N N . LYS A 1 422 ? 8.716 7.091 -21.297 1.00 92.62 422 LYS A N 1
ATOM 3433 C CA . LYS A 1 422 ? 8.424 5.753 -21.822 1.00 92.62 422 LYS A CA 1
ATOM 3434 C C . LYS A 1 422 ? 9.529 4.744 -21.478 1.00 92.62 422 LYS A C 1
ATOM 3436 O O . LYS A 1 422 ? 9.222 3.631 -21.059 1.00 92.62 422 LYS A O 1
ATOM 3441 N N . LEU A 1 423 ? 10.804 5.117 -21.617 1.00 94.50 423 LEU A N 1
ATOM 3442 C CA . LEU A 1 423 ? 11.938 4.252 -21.268 1.00 94.50 423 LEU A CA 1
ATOM 3443 C C . LEU A 1 423 ? 11.989 3.960 -19.761 1.00 94.50 423 LEU A C 1
ATOM 3445 O O . LEU A 1 423 ? 12.172 2.804 -19.383 1.00 94.50 423 LEU A O 1
ATOM 3449 N N . MET A 1 424 ? 11.736 4.964 -18.910 1.00 93.12 424 MET A N 1
ATOM 3450 C CA . MET A 1 424 ? 11.585 4.770 -17.458 1.00 93.12 424 MET A CA 1
ATOM 3451 C C . MET A 1 424 ? 10.461 3.771 -17.135 1.00 93.12 424 MET A C 1
ATOM 3453 O O . MET A 1 424 ? 10.625 2.896 -16.287 1.00 93.12 424 MET A O 1
ATOM 3457 N N . MET A 1 425 ? 9.323 3.852 -17.833 1.00 93.81 425 MET A N 1
ATOM 3458 C CA . MET A 1 425 ? 8.210 2.916 -17.641 1.00 93.81 425 MET A CA 1
ATOM 3459 C C . MET A 1 425 ? 8.586 1.486 -18.040 1.00 93.81 425 MET A C 1
ATOM 3461 O O . MET A 1 425 ? 8.264 0.555 -17.303 1.00 93.81 425 MET A O 1
ATOM 3465 N N . ILE A 1 426 ? 9.263 1.297 -19.180 1.00 95.06 426 ILE A N 1
ATOM 3466 C CA . ILE A 1 426 ? 9.704 -0.030 -19.642 1.00 95.06 426 ILE A CA 1
ATOM 3467 C C . ILE A 1 426 ? 10.681 -0.644 -18.638 1.00 95.06 426 ILE A C 1
ATOM 3469 O O . ILE A 1 426 ? 10.462 -1.775 -18.206 1.00 95.06 426 ILE A O 1
ATOM 3473 N N . GLU A 1 427 ? 11.704 0.104 -18.214 1.00 94.81 427 GLU A N 1
ATOM 3474 C CA . GLU A 1 427 ? 12.639 -0.337 -17.170 1.00 94.81 427 GLU A CA 1
ATOM 3475 C C . GLU A 1 427 ? 11.874 -0.742 -15.902 1.00 94.81 427 GLU A C 1
ATOM 3477 O O . GLU A 1 427 ? 12.060 -1.845 -15.386 1.00 94.81 427 GLU A O 1
ATOM 3482 N N . ARG A 1 428 ? 10.938 0.095 -15.436 1.00 94.50 428 ARG A N 1
ATOM 3483 C CA . ARG A 1 428 ? 10.140 -0.187 -14.237 1.00 94.50 428 ARG A CA 1
ATOM 3484 C C . ARG A 1 428 ? 9.295 -1.451 -14.377 1.00 94.50 428 ARG A C 1
ATOM 3486 O O . ARG A 1 428 ? 9.224 -2.225 -13.428 1.00 94.50 428 ARG A O 1
ATOM 3493 N N . ILE A 1 429 ? 8.675 -1.696 -15.534 1.00 95.62 429 ILE A N 1
ATOM 3494 C CA . ILE A 1 429 ? 7.914 -2.928 -15.808 1.00 95.62 429 ILE A CA 1
ATOM 3495 C C . ILE A 1 429 ? 8.816 -4.163 -15.703 1.00 95.62 429 ILE A C 1
ATOM 3497 O O . ILE A 1 429 ? 8.389 -5.189 -15.154 1.00 95.62 429 ILE A O 1
ATOM 3501 N N . LEU A 1 430 ? 10.034 -4.073 -16.251 1.00 95.00 430 LEU A N 1
ATOM 3502 C CA . LEU A 1 430 ? 11.008 -5.160 -16.233 1.00 95.00 430 LEU A CA 1
ATOM 3503 C C . LEU A 1 430 ? 11.463 -5.433 -14.798 1.00 95.00 430 LEU A C 1
ATOM 3505 O O . LEU A 1 430 ? 11.290 -6.557 -14.333 1.00 95.00 430 LEU A O 1
ATOM 3509 N N . VAL A 1 431 ? 11.905 -4.407 -14.067 1.00 93.94 431 VAL A N 1
ATOM 3510 C CA . VAL A 1 431 ? 12.359 -4.512 -12.669 1.00 93.94 431 VAL A CA 1
ATOM 3511 C C . VAL A 1 431 ? 11.248 -5.001 -11.735 1.00 93.94 431 VAL A C 1
ATOM 3513 O O . VAL A 1 431 ? 11.478 -5.909 -10.940 1.00 93.94 431 VAL A O 1
ATOM 3516 N N . LEU A 1 432 ? 10.017 -4.491 -11.873 1.00 95.44 432 LEU A N 1
ATOM 3517 C CA . LEU A 1 432 ? 8.869 -4.964 -11.088 1.00 95.44 432 LEU A CA 1
ATOM 3518 C C . LEU A 1 432 ? 8.600 -6.456 -11.288 1.00 95.44 432 LEU A C 1
ATOM 3520 O O . LEU A 1 432 ? 8.064 -7.098 -10.396 1.00 95.44 432 LEU A O 1
ATOM 3524 N N . GLY A 1 433 ? 8.936 -7.030 -12.444 1.00 96.19 433 GLY A N 1
ATOM 3525 C CA . GLY A 1 433 ? 8.778 -8.469 -12.625 1.00 96.19 433 GLY A CA 1
ATOM 3526 C C . GLY A 1 433 ? 9.793 -9.303 -11.843 1.00 96.19 433 GLY A C 1
ATOM 3527 O O . GLY A 1 433 ? 9.445 -10.418 -11.471 1.00 96.19 433 GLY A O 1
ATOM 3528 N N . PHE A 1 434 ? 10.985 -8.771 -11.538 1.00 94.62 434 PHE A N 1
ATOM 3529 C CA . PHE A 1 434 ? 11.907 -9.420 -10.600 1.00 94.62 434 PHE A CA 1
ATOM 3530 C C . PHE A 1 434 ? 11.374 -9.326 -9.171 1.00 94.62 434 PHE A C 1
ATOM 3532 O O . PHE A 1 434 ? 11.308 -10.338 -8.486 1.00 94.62 434 PHE A O 1
ATOM 3539 N N . GLU A 1 435 ? 10.937 -8.136 -8.746 1.00 92.88 435 GLU A N 1
ATOM 3540 C CA . GLU A 1 435 ? 10.381 -7.922 -7.400 1.00 92.88 435 GLU A CA 1
ATOM 3541 C C . GLU A 1 435 ? 9.141 -8.782 -7.126 1.00 92.88 435 GLU A C 1
ATOM 3543 O O . GLU A 1 435 ? 8.957 -9.277 -6.022 1.00 92.88 435 GLU A O 1
ATOM 3548 N N . LEU A 1 436 ? 8.294 -8.969 -8.138 1.00 95.12 436 LEU A N 1
ATOM 3549 C CA . LEU A 1 436 ? 7.074 -9.771 -8.052 1.00 95.12 436 LEU A CA 1
ATOM 3550 C C . LEU A 1 436 ? 7.300 -11.260 -8.371 1.00 95.12 436 LEU A C 1
ATOM 3552 O O . LEU A 1 436 ? 6.322 -11.981 -8.554 1.00 95.12 436 LEU A O 1
ATOM 3556 N N . GLU A 1 437 ? 8.557 -11.697 -8.509 1.00 95.69 437 GLU A N 1
ATOM 3557 C CA . GLU A 1 437 ? 8.938 -13.085 -8.812 1.00 95.69 437 GLU A CA 1
ATOM 3558 C C . GLU A 1 437 ? 8.217 -13.668 -10.049 1.00 95.69 437 GLU A C 1
ATOM 3560 O O . GLU A 1 437 ? 7.847 -14.839 -10.108 1.00 95.69 437 GLU A O 1
ATOM 3565 N N . LEU A 1 438 ? 8.003 -12.840 -11.077 1.00 95.19 438 LEU A N 1
ATOM 3566 C CA . LEU A 1 438 ? 7.275 -13.217 -12.299 1.00 95.19 438 LEU A CA 1
ATOM 3567 C C . LEU A 1 438 ? 8.150 -13.905 -13.349 1.00 95.19 438 LEU A C 1
ATOM 3569 O O . LEU A 1 438 ? 7.635 -14.315 -14.399 1.00 95.19 438 LEU A O 1
ATOM 3573 N N . TYR A 1 439 ? 9.459 -13.951 -13.118 1.00 92.69 439 TYR A N 1
ATOM 3574 C CA . TYR A 1 439 ? 10.439 -14.521 -14.030 1.00 92.69 439 TYR A CA 1
ATOM 3575 C C . TYR A 1 439 ? 11.014 -15.796 -13.437 1.00 92.69 439 TYR A C 1
ATOM 3577 O O . TYR A 1 439 ? 11.458 -15.827 -12.291 1.00 92.69 439 TYR A O 1
ATOM 3585 N N . SER A 1 440 ? 11.046 -16.843 -14.249 1.00 87.69 440 SER A N 1
ATOM 3586 C CA . SER A 1 440 ? 11.811 -18.042 -13.933 1.00 87.69 440 SER A CA 1
ATOM 3587 C C . SER A 1 440 ? 13.301 -17.801 -14.185 1.00 87.69 440 SER A C 1
ATOM 3589 O O . SER A 1 440 ? 13.670 -16.954 -14.994 1.00 87.69 440 SER A O 1
ATOM 3591 N N . LYS A 1 441 ? 14.171 -18.588 -13.541 1.00 86.75 441 LYS A N 1
ATOM 3592 C CA . LYS A 1 441 ? 15.639 -18.440 -13.642 1.00 86.75 441 LYS A CA 1
ATOM 3593 C C . LYS A 1 441 ? 16.153 -18.431 -15.089 1.00 86.75 441 LYS A C 1
ATOM 3595 O O . LYS A 1 441 ? 16.939 -17.565 -15.448 1.00 86.75 441 LYS A O 1
ATOM 3600 N N . HIS A 1 442 ? 15.626 -19.318 -15.935 1.00 83.44 442 HIS A N 1
ATOM 3601 C CA . HIS A 1 442 ? 15.972 -19.400 -17.360 1.00 83.44 442 HIS A CA 1
ATOM 3602 C C . HIS A 1 442 ? 15.542 -18.168 -18.183 1.00 83.44 442 HIS A C 1
ATOM 3604 O O . HIS A 1 442 ? 15.976 -17.997 -19.315 1.00 83.44 442 HIS A O 1
ATOM 3610 N N . GLU A 1 443 ? 14.681 -17.301 -17.643 1.00 88.88 443 GLU A N 1
ATOM 3611 C CA . GLU A 1 443 ? 14.263 -16.055 -18.294 1.00 88.88 443 GLU A CA 1
ATOM 3612 C C . GLU A 1 443 ? 15.137 -14.862 -17.885 1.00 88.88 443 GLU A C 1
ATOM 3614 O O . GLU A 1 443 ? 15.049 -13.800 -18.497 1.00 88.88 443 GLU A O 1
ATOM 3619 N N . TYR A 1 444 ? 15.998 -14.996 -16.872 1.00 91.19 444 TYR A N 1
ATOM 3620 C CA . TYR A 1 444 ? 16.765 -13.861 -16.348 1.00 91.19 444 TYR A CA 1
ATOM 3621 C C . TYR A 1 444 ? 17.649 -13.224 -17.416 1.00 91.19 444 TYR A C 1
ATOM 3623 O O . TYR A 1 444 ? 17.663 -12.001 -17.539 1.00 91.19 444 TYR A O 1
ATOM 3631 N N . THR A 1 445 ? 18.315 -14.037 -18.235 1.00 91.38 445 THR A N 1
ATOM 3632 C CA . THR A 1 445 ? 19.202 -13.565 -19.300 1.00 91.38 445 THR A CA 1
ATOM 3633 C C . THR A 1 445 ? 18.460 -12.699 -20.321 1.00 91.38 445 THR A C 1
ATOM 3635 O O . THR A 1 445 ? 18.896 -11.585 -20.603 1.00 91.38 445 THR A O 1
ATOM 3638 N N . MET A 1 446 ? 17.297 -13.139 -20.821 1.00 91.88 446 MET A N 1
ATOM 3639 C CA . MET A 1 446 ? 16.521 -12.355 -21.797 1.00 91.88 446 MET A CA 1
ATOM 3640 C C . MET A 1 446 ? 15.945 -11.065 -21.195 1.00 91.88 446 MET A C 1
ATOM 3642 O O . MET A 1 446 ? 15.904 -10.035 -21.868 1.00 91.88 446 MET A O 1
ATOM 3646 N N . ILE A 1 447 ? 15.535 -11.083 -19.919 1.00 94.50 447 ILE A N 1
ATOM 3647 C CA . ILE A 1 447 ? 15.016 -9.889 -19.236 1.00 94.50 447 ILE A CA 1
ATOM 3648 C C . ILE A 1 447 ? 16.132 -8.875 -18.969 1.00 94.50 447 ILE A C 1
ATOM 3650 O O . ILE A 1 447 ? 15.952 -7.687 -19.245 1.00 94.50 447 ILE A O 1
ATOM 3654 N N . LEU A 1 448 ? 17.282 -9.316 -18.451 1.00 95.19 448 LEU A N 1
ATOM 3655 C CA . LEU A 1 448 ? 18.444 -8.453 -18.215 1.00 95.19 448 LEU A CA 1
ATOM 3656 C C . LEU A 1 448 ? 18.979 -7.880 -19.528 1.00 95.19 448 LEU A C 1
ATOM 3658 O O . LEU A 1 448 ? 19.282 -6.692 -19.591 1.00 95.19 448 LEU A O 1
ATOM 3662 N N . TRP A 1 449 ? 19.008 -8.681 -20.594 1.00 94.88 449 TRP A N 1
ATOM 3663 C CA . TRP A 1 449 ? 19.397 -8.221 -21.923 1.00 94.88 449 TRP A CA 1
ATOM 3664 C C . TRP A 1 449 ? 18.466 -7.130 -22.459 1.00 94.88 449 TRP A C 1
ATOM 3666 O O . TRP A 1 449 ? 18.942 -6.089 -22.910 1.00 94.88 449 TRP A O 1
ATOM 3676 N N . TY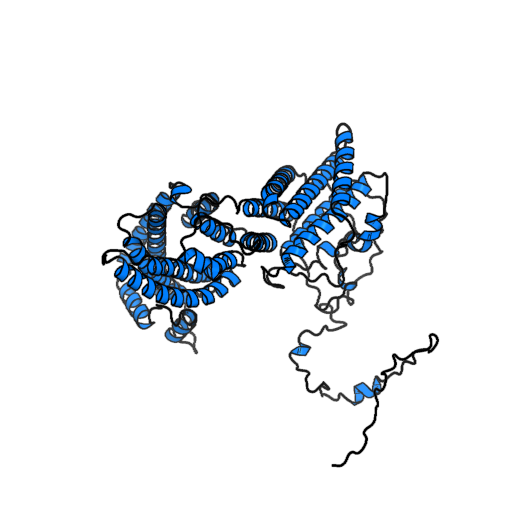R A 1 450 ? 17.143 -7.299 -22.348 1.00 94.56 450 TYR A N 1
ATOM 3677 C CA . TYR A 1 450 ? 16.229 -6.236 -22.772 1.00 94.56 450 TYR A CA 1
ATOM 3678 C C . TYR A 1 450 ? 16.351 -4.990 -21.880 1.00 94.56 450 TYR A C 1
ATOM 3680 O O . TYR A 1 450 ? 16.299 -3.864 -22.372 1.00 94.56 450 TYR A O 1
ATOM 3688 N N . THR A 1 451 ? 16.584 -5.181 -20.578 1.00 95.38 451 THR A N 1
ATOM 3689 C CA . THR A 1 451 ? 16.811 -4.079 -19.631 1.00 95.38 451 THR A CA 1
ATOM 3690 C C . THR A 1 451 ? 18.055 -3.275 -20.019 1.00 95.38 451 THR A C 1
ATOM 3692 O O . THR A 1 451 ? 17.990 -2.050 -20.073 1.00 95.38 451 THR A O 1
ATOM 3695 N N . ARG A 1 452 ? 19.159 -3.945 -20.379 1.00 95.56 452 ARG A N 1
ATOM 3696 C CA . ARG A 1 452 ? 20.379 -3.318 -20.913 1.00 95.56 452 ARG A CA 1
ATOM 3697 C C . ARG A 1 452 ? 20.083 -2.452 -22.140 1.00 95.56 452 ARG A C 1
ATOM 3699 O O . ARG A 1 452 ? 20.454 -1.286 -22.144 1.00 95.56 452 ARG A O 1
ATOM 3706 N N . ILE A 1 453 ? 19.353 -2.972 -23.127 1.00 94.31 453 ILE A N 1
ATOM 3707 C CA . ILE A 1 453 ? 19.007 -2.224 -24.352 1.00 94.31 453 ILE A CA 1
ATOM 3708 C C . ILE A 1 453 ? 18.194 -0.959 -24.038 1.00 94.31 453 ILE A C 1
ATOM 3710 O O . ILE A 1 453 ? 18.443 0.108 -24.598 1.00 94.31 453 ILE A O 1
ATOM 3714 N N . VAL A 1 454 ? 17.232 -1.053 -23.118 1.00 95.25 454 VAL A N 1
ATOM 3715 C CA . VAL A 1 454 ? 16.423 0.098 -22.679 1.00 95.25 454 VAL A CA 1
ATOM 3716 C C . VAL A 1 454 ? 17.295 1.158 -21.996 1.00 95.25 454 VAL A C 1
ATOM 3718 O O . VAL A 1 454 ? 17.120 2.356 -22.230 1.00 95.25 454 VAL A O 1
ATOM 3721 N N . LEU A 1 455 ? 18.253 0.726 -21.174 1.00 96.31 455 LEU A N 1
ATOM 3722 C CA . LEU A 1 455 ? 19.205 1.600 -20.489 1.00 96.31 455 LEU A CA 1
ATOM 3723 C C . LEU A 1 455 ? 20.193 2.267 -21.456 1.00 96.31 455 LEU A C 1
ATOM 3725 O O . LEU A 1 455 ? 20.490 3.449 -21.291 1.00 96.31 455 LEU A O 1
ATOM 3729 N N . GLU A 1 456 ? 20.669 1.547 -22.472 1.00 95.81 456 GLU A N 1
ATOM 3730 C CA . GLU A 1 456 ? 21.521 2.084 -23.539 1.00 95.81 456 GLU A CA 1
ATOM 3731 C C . GLU A 1 456 ? 20.793 3.168 -24.346 1.00 95.81 456 GLU A C 1
ATOM 3733 O O . GLU A 1 456 ? 21.339 4.253 -24.550 1.00 95.81 456 GLU A O 1
ATOM 3738 N N . ASP A 1 457 ? 19.533 2.935 -24.730 1.00 94.75 457 ASP A N 1
ATOM 3739 C CA . ASP A 1 457 ? 18.715 3.939 -25.426 1.00 94.75 457 ASP A CA 1
ATOM 3740 C C . ASP A 1 457 ? 18.488 5.184 -24.549 1.00 94.75 457 ASP A C 1
ATOM 3742 O O . ASP A 1 457 ? 18.619 6.323 -25.010 1.00 94.75 457 ASP A O 1
ATOM 3746 N N . ARG A 1 458 ? 18.240 4.990 -23.244 1.00 95.12 458 ARG A N 1
ATOM 3747 C CA . ARG A 1 458 ? 18.122 6.103 -22.289 1.00 95.12 458 ARG A CA 1
ATOM 3748 C C . ARG A 1 458 ? 19.432 6.878 -22.155 1.00 95.12 458 ARG A C 1
ATOM 3750 O O . ARG A 1 458 ? 19.405 8.107 -22.098 1.00 95.12 458 ARG A O 1
ATOM 3757 N N . LEU A 1 459 ? 20.571 6.190 -22.129 1.00 95.06 459 LEU A N 1
ATOM 3758 C CA . LEU A 1 459 ? 21.888 6.818 -22.054 1.00 95.06 459 LEU A CA 1
ATOM 3759 C C . LEU A 1 459 ? 22.159 7.689 -23.288 1.00 95.06 459 LEU A C 1
ATOM 3761 O O . LEU A 1 459 ? 22.518 8.858 -23.139 1.00 95.06 459 LEU A O 1
ATOM 3765 N N . VAL A 1 460 ? 21.920 7.151 -24.488 1.00 93.50 460 VAL A N 1
ATOM 3766 C CA . VAL A 1 460 ? 22.072 7.884 -25.755 1.00 93.50 460 VAL A CA 1
ATOM 3767 C C . VAL A 1 460 ? 21.162 9.109 -25.791 1.00 93.50 460 VAL A C 1
ATOM 3769 O O . VAL A 1 460 ? 21.580 10.170 -26.251 1.00 93.50 460 VAL A O 1
ATOM 3772 N N . LEU A 1 461 ? 19.928 8.996 -25.292 1.00 91.62 461 LEU A N 1
ATOM 3773 C CA . LEU A 1 461 ? 18.997 10.118 -25.202 1.00 91.62 461 LEU A CA 1
ATOM 3774 C C . LEU A 1 461 ? 19.528 11.237 -24.291 1.00 91.62 461 LEU A C 1
ATOM 3776 O O . LEU A 1 461 ? 19.522 12.401 -24.689 1.00 91.62 461 LEU A O 1
ATOM 3780 N N . LEU A 1 462 ? 20.011 10.891 -23.094 1.00 90.44 462 LEU A N 1
ATOM 3781 C CA . LEU A 1 462 ? 20.514 11.855 -22.108 1.00 90.44 462 LEU A CA 1
ATOM 3782 C C . LEU A 1 462 ? 21.826 12.528 -22.547 1.00 90.44 462 LEU A C 1
ATOM 3784 O O . LEU A 1 462 ? 22.053 13.692 -22.230 1.00 90.44 462 LEU A O 1
ATOM 3788 N N . GLN A 1 463 ? 22.669 11.844 -23.324 1.00 90.38 463 GLN A N 1
ATOM 3789 C CA . GLN A 1 463 ? 23.926 12.399 -23.848 1.00 90.38 463 GLN A CA 1
ATOM 3790 C C . GLN A 1 463 ? 23.737 13.458 -24.947 1.00 90.38 463 GLN A C 1
ATOM 3792 O O . GLN A 1 463 ? 24.684 14.169 -25.278 1.00 90.38 463 GLN A O 1
ATOM 3797 N N . ARG A 1 464 ? 22.529 13.602 -25.511 1.00 85.94 464 ARG A N 1
ATOM 3798 C CA . ARG A 1 464 ? 22.235 14.629 -26.531 1.00 85.94 464 ARG A CA 1
ATOM 3799 C C . ARG A 1 464 ? 22.215 16.049 -25.966 1.00 85.94 464 ARG A C 1
ATOM 3801 O O . ARG A 1 464 ? 22.327 17.006 -26.731 1.00 85.94 464 ARG A O 1
ATOM 3808 N N . PHE A 1 465 ? 22.048 16.201 -24.654 1.00 80.12 465 PHE A N 1
ATOM 3809 C CA . PHE A 1 465 ? 22.002 17.506 -24.002 1.00 80.12 465 PHE A CA 1
ATOM 3810 C C . PHE A 1 465 ? 23.425 18.032 -23.772 1.00 80.12 465 PHE A C 1
ATOM 3812 O O . PHE A 1 465 ? 24.144 17.547 -22.904 1.00 80.12 465 PHE A O 1
ATOM 3819 N N . THR A 1 466 ? 23.827 19.041 -24.550 1.00 71.75 466 THR A N 1
ATOM 3820 C CA . THR A 1 466 ? 25.178 19.635 -24.519 1.00 71.75 466 THR A CA 1
ATOM 3821 C C . THR A 1 466 ? 25.485 20.410 -23.235 1.00 71.75 466 THR A C 1
ATOM 3823 O O . THR A 1 466 ? 26.634 20.438 -22.805 1.00 71.75 466 THR A O 1
ATOM 3826 N N . SER A 1 467 ? 24.460 20.989 -22.605 1.00 76.88 467 SER A N 1
ATOM 3827 C CA . SER A 1 467 ? 24.530 21.646 -21.293 1.00 76.88 467 SER A CA 1
ATOM 3828 C C . SER A 1 467 ? 23.498 21.000 -20.362 1.00 76.88 467 SER A C 1
ATOM 3830 O O . SER A 1 467 ? 22.367 21.491 -20.280 1.00 76.88 467 SER A O 1
ATOM 3832 N N . PRO A 1 468 ? 23.819 19.855 -19.731 1.00 77.75 468 PRO A N 1
ATOM 3833 C CA . PRO A 1 468 ? 22.867 19.139 -18.895 1.00 77.75 468 PRO A CA 1
ATOM 3834 C C . PRO A 1 468 ? 22.529 19.964 -17.651 1.00 77.75 468 PRO A C 1
ATOM 3836 O O . PRO A 1 468 ? 23.406 20.534 -17.007 1.00 77.75 468 PRO A O 1
ATOM 3839 N N . THR A 1 469 ? 21.244 20.010 -17.308 1.00 83.75 469 THR A N 1
ATOM 3840 C CA . THR A 1 469 ? 20.796 20.468 -15.987 1.00 83.75 469 THR A CA 1
ATOM 3841 C C . THR A 1 469 ? 21.225 19.461 -14.919 1.00 83.75 469 THR A C 1
ATOM 3843 O O . THR A 1 469 ? 21.501 18.303 -15.247 1.00 83.75 469 THR A O 1
ATOM 3846 N N . ASP A 1 470 ? 21.209 19.854 -13.644 1.00 84.94 470 ASP A N 1
ATOM 3847 C CA . ASP A 1 470 ? 21.539 18.947 -12.531 1.00 84.94 470 ASP A CA 1
ATOM 3848 C C . ASP A 1 470 ? 20.680 17.673 -12.553 1.00 84.94 470 ASP A C 1
ATOM 3850 O O . ASP A 1 470 ? 21.186 16.568 -12.363 1.00 84.94 470 ASP A O 1
ATOM 3854 N N . PHE A 1 471 ? 19.398 17.799 -12.919 1.00 83.81 471 PHE A N 1
ATOM 3855 C CA . PHE A 1 471 ? 18.510 16.656 -13.125 1.00 83.81 471 PHE A CA 1
ATOM 3856 C C . PHE A 1 471 ? 19.012 15.714 -14.227 1.00 83.81 471 PHE A C 1
ATOM 3858 O O . PHE A 1 471 ? 19.112 14.506 -14.009 1.00 83.81 471 PHE A O 1
ATOM 3865 N N . VAL A 1 472 ? 19.338 16.246 -15.412 1.00 86.69 472 VAL A N 1
ATOM 3866 C CA . VAL A 1 472 ? 19.833 15.432 -16.536 1.00 86.69 472 VAL A CA 1
ATOM 3867 C C . VAL A 1 472 ? 21.162 14.777 -16.168 1.00 86.69 472 VAL A C 1
ATOM 3869 O O . VAL A 1 472 ? 21.358 13.602 -16.473 1.00 86.69 472 VAL A O 1
ATOM 3872 N N . HIS A 1 473 ? 22.046 15.493 -15.469 1.00 90.88 473 HIS A N 1
ATOM 3873 C CA . HIS A 1 473 ? 23.300 14.939 -14.970 1.00 90.88 473 HIS A CA 1
ATOM 3874 C C . HIS A 1 473 ? 23.060 13.792 -13.979 1.00 90.88 473 HIS A C 1
ATOM 3876 O O . HIS A 1 473 ? 23.616 12.708 -14.150 1.00 90.88 473 HIS A O 1
ATOM 3882 N N . THR A 1 474 ? 22.175 13.979 -12.998 1.00 91.06 474 THR A N 1
ATOM 3883 C CA . THR A 1 474 ? 21.793 12.932 -12.041 1.00 91.06 474 THR A CA 1
ATOM 3884 C C . THR A 1 474 ? 21.231 11.702 -12.755 1.00 91.06 474 THR A C 1
ATOM 3886 O O . THR A 1 474 ? 21.661 10.581 -12.482 1.00 91.06 474 THR A O 1
ATOM 3889 N N . GLN A 1 475 ? 20.311 11.888 -13.706 1.00 91.94 475 GLN A N 1
ATOM 3890 C CA . GLN A 1 475 ? 19.734 10.784 -14.479 1.00 91.94 475 GLN A CA 1
ATOM 3891 C C . GLN A 1 475 ? 20.773 10.083 -15.356 1.00 91.94 475 GLN A C 1
ATOM 3893 O O . GLN A 1 475 ? 20.709 8.865 -15.522 1.00 91.94 475 GLN A O 1
ATOM 3898 N N . LEU A 1 476 ? 21.750 10.819 -15.889 1.00 94.38 476 LEU A N 1
ATOM 3899 C CA . LEU A 1 476 ? 22.861 10.255 -16.649 1.00 94.38 476 LEU A CA 1
ATOM 3900 C C . LEU A 1 476 ? 23.709 9.337 -15.761 1.00 94.38 476 LEU A C 1
ATOM 3902 O O . LEU A 1 476 ? 23.919 8.178 -16.116 1.00 94.38 476 LEU A O 1
ATOM 3906 N N . VAL A 1 477 ? 24.142 9.826 -14.595 1.00 95.31 477 VAL A N 1
ATOM 3907 C CA . VAL A 1 477 ? 24.950 9.055 -13.634 1.00 95.31 477 VAL A CA 1
ATOM 3908 C C . VAL A 1 477 ? 24.177 7.832 -13.136 1.00 95.31 477 VAL A C 1
ATOM 3910 O O . VAL A 1 477 ? 24.722 6.729 -13.123 1.00 95.31 477 VAL A O 1
ATOM 3913 N N . LEU A 1 478 ? 22.892 7.993 -12.799 1.00 94.25 478 LEU A N 1
ATOM 3914 C CA . LEU A 1 478 ? 22.026 6.890 -12.376 1.00 94.25 478 LEU A CA 1
ATOM 3915 C C . LEU A 1 478 ? 21.866 5.842 -13.484 1.00 94.25 478 LEU A C 1
ATOM 3917 O O . LEU A 1 478 ? 22.031 4.653 -13.233 1.00 94.25 478 LEU A O 1
ATOM 3921 N N . THR A 1 479 ? 21.613 6.271 -14.723 1.00 96.38 479 THR A N 1
ATOM 3922 C CA . THR A 1 479 ? 21.483 5.363 -15.873 1.00 96.38 479 THR A CA 1
ATOM 3923 C C . THR A 1 479 ? 22.777 4.603 -16.131 1.00 96.38 479 THR A C 1
ATOM 3925 O O . THR A 1 479 ? 22.731 3.396 -16.343 1.00 96.38 479 THR A O 1
ATOM 3928 N N . GLN A 1 480 ? 23.931 5.272 -16.068 1.00 97.12 480 GLN A N 1
ATOM 3929 C CA . GLN A 1 480 ? 25.238 4.633 -16.236 1.00 97.12 480 GLN A CA 1
ATOM 3930 C C . GLN A 1 480 ? 25.528 3.615 -15.128 1.00 97.12 480 GLN A C 1
ATOM 3932 O O . GLN A 1 480 ? 26.035 2.528 -15.416 1.00 97.12 480 GLN A O 1
ATOM 3937 N N . ALA A 1 481 ? 25.194 3.942 -13.876 1.00 96.62 481 ALA A N 1
ATOM 3938 C CA . ALA A 1 481 ? 25.370 3.042 -12.741 1.00 96.62 481 ALA A CA 1
ATOM 3939 C C . ALA A 1 481 ? 24.500 1.785 -12.887 1.00 96.62 481 ALA A C 1
ATOM 3941 O O . ALA A 1 481 ? 25.009 0.666 -12.796 1.00 96.62 481 ALA A O 1
ATOM 3942 N N . THR A 1 482 ? 23.210 1.962 -13.192 1.00 96.06 482 THR A N 1
ATOM 3943 C CA . THR A 1 482 ? 22.259 0.861 -13.398 1.00 96.06 482 THR A CA 1
ATOM 3944 C C . THR A 1 482 ? 22.613 0.017 -14.622 1.00 96.06 482 THR A C 1
ATOM 3946 O O . THR A 1 482 ? 22.495 -1.206 -14.565 1.00 96.06 482 THR A O 1
ATOM 3949 N N . LEU A 1 483 ? 23.091 0.631 -15.710 1.00 97.25 483 LEU A N 1
ATOM 3950 C CA . LEU A 1 483 ? 23.563 -0.085 -16.899 1.00 97.25 483 LEU A CA 1
ATOM 3951 C C . LEU A 1 483 ? 24.772 -0.963 -16.571 1.00 97.25 483 LEU A C 1
ATOM 3953 O O . LEU A 1 483 ? 24.739 -2.152 -16.858 1.00 97.25 483 LEU A O 1
ATOM 3957 N N . SER A 1 484 ? 25.782 -0.406 -15.898 1.00 96.62 484 SER A N 1
ATOM 3958 C CA . SER A 1 484 ? 26.988 -1.150 -15.493 1.00 96.62 484 SER A CA 1
ATOM 3959 C C . SER A 1 484 ? 26.627 -2.328 -14.570 1.00 96.62 484 SER A C 1
ATOM 3961 O O . SER A 1 484 ? 27.126 -3.441 -14.728 1.00 96.62 484 SER A O 1
ATOM 3963 N N . LEU A 1 485 ? 25.683 -2.126 -13.641 1.00 95.81 485 LEU A N 1
ATOM 3964 C CA . LEU A 1 485 ? 25.171 -3.200 -12.785 1.00 95.81 485 LEU A CA 1
ATOM 3965 C C . LEU A 1 485 ? 24.418 -4.278 -13.585 1.00 95.81 485 LEU A C 1
ATOM 3967 O O . LEU A 1 485 ? 24.643 -5.467 -13.374 1.00 95.81 485 LEU A O 1
ATOM 3971 N N . THR A 1 486 ? 23.539 -3.875 -14.504 1.00 96.38 486 THR A N 1
ATOM 3972 C CA . THR A 1 486 ? 22.761 -4.797 -15.351 1.00 96.38 486 THR A CA 1
ATOM 3973 C C . THR A 1 486 ? 23.676 -5.623 -16.252 1.00 96.38 486 THR A C 1
ATOM 3975 O O . THR A 1 486 ? 23.472 -6.826 -16.391 1.00 96.38 486 THR A O 1
ATOM 3978 N N . GLU A 1 487 ? 24.718 -5.000 -16.800 1.00 94.75 487 GLU A N 1
ATOM 3979 C CA . GLU A 1 487 ? 25.745 -5.638 -17.624 1.00 94.75 487 GLU A CA 1
ATOM 3980 C C . GLU A 1 487 ? 26.517 -6.706 -16.841 1.00 94.75 487 GLU A C 1
ATOM 3982 O O . GLU A 1 487 ? 26.679 -7.839 -17.300 1.00 94.75 487 GLU A O 1
ATOM 3987 N N . ALA A 1 488 ? 26.946 -6.370 -15.621 1.00 94.56 488 ALA A N 1
ATOM 3988 C CA . ALA A 1 488 ? 27.597 -7.320 -14.731 1.00 94.56 488 ALA A CA 1
ATOM 3989 C C . ALA A 1 488 ? 26.675 -8.503 -14.397 1.00 94.56 488 ALA A C 1
ATOM 3991 O O . ALA A 1 488 ? 27.102 -9.655 -14.471 1.00 94.56 488 ALA A O 1
ATOM 3992 N N . LEU A 1 489 ? 25.406 -8.237 -14.068 1.00 94.12 489 LEU A N 1
ATOM 3993 C CA . LEU A 1 489 ? 24.423 -9.281 -13.772 1.00 94.12 489 LEU A CA 1
ATOM 3994 C C . LEU A 1 489 ? 24.170 -10.186 -14.979 1.00 94.12 489 LEU A C 1
ATOM 3996 O O . LEU A 1 489 ? 24.157 -11.403 -14.814 1.00 94.12 489 LEU A O 1
ATOM 4000 N N . LEU A 1 490 ? 24.019 -9.622 -16.179 1.00 93.06 490 LEU A N 1
ATOM 4001 C CA . LEU A 1 490 ? 23.827 -10.383 -17.413 1.00 93.06 490 LEU A CA 1
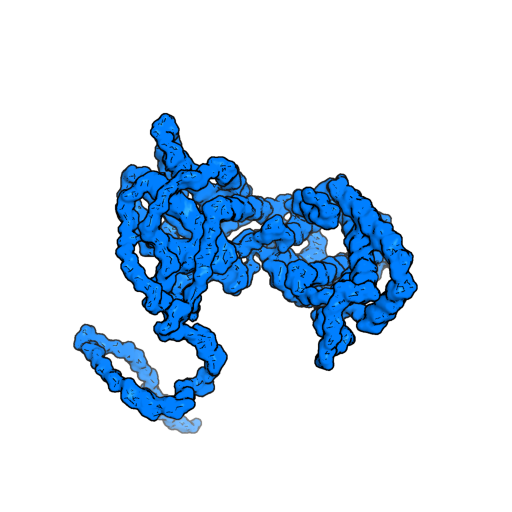ATOM 400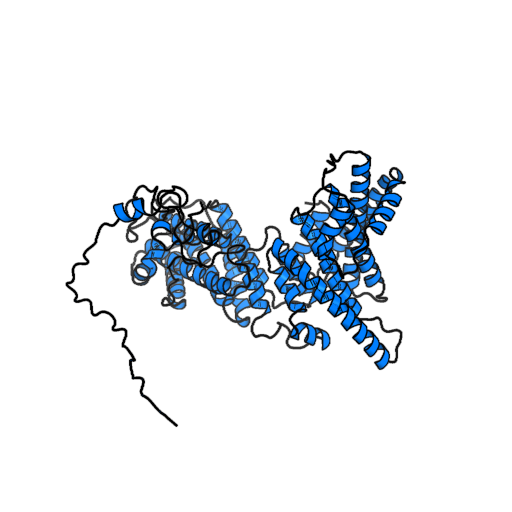2 C C . LEU A 1 490 ? 25.001 -11.339 -17.659 1.00 93.06 490 LEU A C 1
ATOM 4004 O O . LEU A 1 490 ? 24.782 -12.537 -17.829 1.00 93.06 490 LEU A O 1
ATOM 4008 N N . LYS A 1 491 ? 26.240 -10.839 -17.587 1.00 91.31 491 LYS A N 1
ATOM 4009 C CA . LYS A 1 491 ? 27.459 -11.655 -17.735 1.00 91.31 491 LYS A CA 1
ATOM 4010 C C . LYS A 1 491 ? 27.555 -12.746 -16.669 1.00 91.31 491 LYS A C 1
ATOM 4012 O O . LYS A 1 491 ? 27.914 -13.877 -16.980 1.00 91.31 491 LYS A O 1
ATOM 4017 N N . ILE A 1 492 ? 27.182 -12.448 -15.419 1.00 90.88 492 ILE A N 1
ATOM 4018 C CA . ILE A 1 492 ? 27.102 -13.464 -14.358 1.00 90.88 492 ILE A CA 1
ATOM 4019 C C . ILE A 1 492 ? 26.096 -14.557 -14.729 1.00 90.88 492 ILE A C 1
ATOM 4021 O O . ILE A 1 492 ? 26.430 -15.733 -14.607 1.00 90.88 492 ILE A O 1
ATOM 4025 N N . MET A 1 493 ? 24.898 -14.201 -15.203 1.00 89.06 493 MET A N 1
ATOM 4026 C CA . MET A 1 493 ? 23.890 -15.191 -15.604 1.00 89.06 493 MET A CA 1
ATOM 4027 C C . MET A 1 493 ? 24.380 -16.070 -16.763 1.00 89.06 493 MET A C 1
ATOM 4029 O O . MET A 1 493 ? 24.204 -17.285 -16.714 1.00 89.06 493 MET A O 1
ATOM 4033 N N . VAL A 1 494 ? 25.058 -15.485 -17.756 1.00 87.56 494 VAL A N 1
ATOM 4034 C CA . VAL A 1 494 ? 25.672 -16.227 -18.871 1.00 87.56 494 VAL A CA 1
ATOM 4035 C C . VAL A 1 494 ? 26.725 -17.222 -18.359 1.00 87.56 494 VAL A C 1
ATOM 4037 O O . VAL A 1 494 ? 26.646 -18.416 -18.651 1.00 87.56 494 VAL A O 1
ATOM 4040 N N . MET A 1 495 ? 27.659 -16.784 -17.506 1.00 86.56 495 MET A N 1
ATOM 4041 C CA . MET A 1 495 ? 28.674 -17.668 -16.905 1.00 86.56 495 MET A CA 1
ATOM 4042 C C . MET A 1 495 ? 28.057 -18.809 -16.072 1.00 86.56 495 MET A C 1
ATOM 4044 O O . MET A 1 495 ? 28.543 -19.945 -16.085 1.00 86.56 495 MET A O 1
ATOM 4048 N N . VAL A 1 496 ? 26.980 -18.528 -15.334 1.00 85.75 496 VAL A N 1
ATOM 4049 C CA . VAL A 1 496 ? 26.246 -19.529 -14.542 1.00 85.75 496 VAL A CA 1
ATOM 4050 C C . VAL A 1 496 ? 25.577 -20.571 -15.445 1.00 85.75 496 VAL A C 1
ATOM 4052 O O . VAL A 1 496 ? 25.609 -21.762 -15.119 1.00 85.75 496 VAL A O 1
ATOM 4055 N N . GLY A 1 497 ? 25.045 -20.148 -16.596 1.00 80.56 497 GLY A N 1
ATOM 4056 C CA . GLY A 1 497 ? 24.526 -21.042 -17.633 1.00 80.56 497 GLY A CA 1
ATOM 4057 C C . GLY A 1 497 ? 25.590 -22.019 -18.146 1.00 80.56 497 GLY A C 1
ATOM 4058 O O . GLY A 1 497 ? 25.375 -23.229 -18.117 1.00 80.56 497 GLY A O 1
ATOM 4059 N N . HIS A 1 498 ? 26.780 -21.523 -18.505 1.00 79.19 498 HIS A N 1
ATOM 4060 C CA . HIS A 1 498 ? 27.897 -22.359 -18.988 1.00 79.19 498 HIS A CA 1
ATOM 4061 C C . HIS A 1 498 ? 28.398 -23.377 -17.971 1.00 79.19 498 HIS A C 1
ATOM 4063 O O . HIS A 1 498 ? 28.756 -24.504 -18.312 1.00 79.19 498 HIS A O 1
ATOM 4069 N N . THR A 1 499 ? 28.422 -22.992 -16.698 1.00 79.69 499 THR A N 1
ATOM 4070 C CA . THR A 1 499 ? 28.885 -23.877 -15.622 1.00 79.69 499 THR A CA 1
ATOM 4071 C C . THR A 1 499 ? 27.849 -24.932 -15.221 1.00 79.69 499 THR A C 1
ATOM 4073 O O . THR A 1 499 ? 28.117 -25.713 -14.306 1.00 79.69 499 THR A O 1
ATOM 4076 N N . ASN A 1 500 ? 26.686 -24.987 -15.894 1.00 74.62 500 ASN A N 1
ATOM 4077 C CA . ASN A 1 500 ? 25.555 -25.873 -15.586 1.00 74.62 500 ASN A CA 1
ATOM 4078 C C . ASN A 1 500 ? 25.145 -25.829 -14.102 1.00 74.62 500 ASN A C 1
ATOM 4080 O O . ASN A 1 500 ? 24.650 -26.806 -13.539 1.00 74.62 500 ASN A O 1
ATOM 4084 N N . GLN A 1 501 ? 25.357 -24.685 -13.446 1.00 77.94 501 GLN A N 1
ATOM 4085 C CA . GLN A 1 501 ? 24.934 -24.479 -12.060 1.00 77.94 501 GLN A CA 1
ATOM 4086 C C . GLN A 1 501 ? 23.413 -24.281 -11.960 1.00 77.94 501 GLN A C 1
ATOM 4088 O O . GLN A 1 501 ? 22.833 -24.397 -10.877 1.00 77.94 501 GLN A O 1
ATOM 4093 N N . TRP A 1 502 ? 22.750 -24.015 -13.088 1.00 74.88 502 TRP A N 1
ATOM 4094 C CA . TRP A 1 502 ? 21.301 -24.055 -13.216 1.00 74.88 502 TRP A CA 1
ATOM 4095 C C . TRP A 1 502 ? 20.828 -25.402 -13.742 1.00 74.88 502 TRP A C 1
ATOM 4097 O O . TRP A 1 502 ? 21.281 -25.904 -14.764 1.00 74.88 502 TRP A O 1
ATOM 4107 N N . ASN A 1 503 ? 19.873 -25.987 -13.024 1.00 66.94 503 ASN A N 1
ATOM 4108 C CA . ASN A 1 503 ? 19.249 -27.243 -13.404 1.00 66.94 503 ASN A CA 1
ATOM 4109 C C . ASN A 1 503 ? 18.067 -26.956 -14.343 1.00 66.94 503 ASN A C 1
ATOM 4111 O O . ASN A 1 503 ? 16.902 -27.049 -13.944 1.00 66.94 503 ASN A O 1
ATOM 4115 N N . ASP A 1 504 ? 18.370 -26.529 -15.569 1.00 67.56 504 ASP A N 1
ATOM 4116 C CA . ASP A 1 504 ? 17.354 -26.177 -16.557 1.00 67.56 504 ASP A CA 1
ATOM 4117 C C . ASP A 1 504 ? 16.727 -27.442 -17.149 1.00 67.56 504 ASP A C 1
ATOM 4119 O O . ASP A 1 504 ? 17.268 -28.116 -18.028 1.00 67.56 504 ASP A O 1
ATOM 4123 N N . ARG A 1 505 ? 15.536 -27.788 -16.651 1.00 69.19 505 ARG A N 1
ATOM 4124 C CA . ARG A 1 505 ? 14.716 -28.835 -17.264 1.00 69.19 505 ARG A CA 1
ATOM 4125 C C . ARG A 1 505 ? 14.233 -28.331 -18.617 1.00 69.19 505 ARG A C 1
ATOM 4127 O O . ARG A 1 505 ? 13.445 -27.392 -18.660 1.00 69.19 505 ARG A O 1
ATOM 4134 N N . LYS A 1 506 ? 14.642 -28.983 -19.707 1.00 71.44 506 LYS A N 1
ATOM 4135 C CA . LYS A 1 506 ? 14.077 -28.721 -21.037 1.00 71.44 506 LYS A CA 1
ATOM 4136 C C . LYS A 1 506 ? 12.621 -29.211 -21.069 1.00 71.44 506 LYS A C 1
ATOM 4138 O O . LYS A 1 506 ? 12.402 -30.419 -20.942 1.00 71.44 506 LYS A O 1
ATOM 4143 N N . PRO A 1 507 ? 11.624 -28.318 -21.179 1.00 71.81 507 PRO A N 1
ATOM 4144 C CA . PRO A 1 507 ? 10.229 -28.730 -21.251 1.00 71.81 507 PRO A CA 1
ATOM 4145 C C . PRO A 1 507 ? 9.948 -29.474 -22.567 1.00 71.81 507 PRO A C 1
ATOM 4147 O O . PRO A 1 507 ? 10.525 -29.163 -23.603 1.00 71.81 507 PRO A O 1
ATOM 4150 N N . ILE A 1 508 ? 9.061 -30.474 -22.522 1.00 80.81 508 ILE A N 1
ATOM 4151 C CA . ILE A 1 508 ? 8.744 -31.347 -23.673 1.00 80.81 508 ILE A CA 1
ATOM 4152 C C . ILE A 1 508 ? 7.844 -30.637 -24.702 1.00 80.81 508 ILE A C 1
ATOM 4154 O O . ILE A 1 508 ? 7.912 -30.932 -25.890 1.00 80.81 508 ILE A O 1
ATOM 4158 N N . PHE A 1 509 ? 7.002 -29.704 -24.250 1.00 83.38 509 PHE A N 1
ATOM 4159 C CA . PHE A 1 509 ? 5.960 -29.056 -25.059 1.00 83.38 509 PHE A CA 1
ATOM 4160 C C . PHE A 1 509 ? 6.231 -27.568 -25.322 1.00 83.38 509 PHE A C 1
ATOM 4162 O O . PHE A 1 509 ? 5.291 -26.808 -25.540 1.00 83.38 509 PHE A O 1
ATOM 4169 N N . ASP A 1 510 ? 7.487 -27.131 -25.229 1.00 79.75 510 ASP A N 1
ATOM 4170 C CA . ASP A 1 510 ? 7.818 -25.708 -25.227 1.00 79.75 510 ASP A CA 1
ATOM 4171 C C . ASP A 1 510 ? 9.231 -25.439 -25.775 1.00 79.75 510 ASP A C 1
ATOM 4173 O O . ASP A 1 510 ? 10.168 -26.200 -25.530 1.00 79.75 510 ASP A O 1
ATOM 4177 N N . ASP A 1 511 ? 9.387 -24.336 -26.505 1.00 86.75 511 ASP A N 1
ATOM 4178 C CA . ASP A 1 511 ? 10.631 -23.894 -27.132 1.00 86.75 511 ASP A CA 1
ATOM 4179 C C . ASP A 1 511 ? 10.984 -22.461 -26.700 1.00 86.75 511 ASP A C 1
ATOM 4181 O O . ASP A 1 511 ? 10.127 -21.659 -26.326 1.00 86.75 511 ASP A O 1
ATOM 4185 N N . GLU A 1 512 ? 12.275 -22.124 -26.718 1.00 87.12 512 GLU A N 1
ATOM 4186 C CA . GLU A 1 512 ? 12.750 -20.841 -26.189 1.00 87.12 512 GLU A CA 1
ATOM 4187 C C . GLU A 1 512 ? 12.216 -19.633 -26.964 1.00 87.12 512 GLU A C 1
ATOM 4189 O O . GLU A 1 512 ? 11.902 -18.607 -26.355 1.00 87.12 512 GLU A O 1
ATOM 4194 N N . LYS A 1 513 ? 12.040 -19.762 -28.283 1.00 91.06 513 LYS A N 1
ATOM 4195 C CA . LYS A 1 513 ? 11.485 -18.691 -29.109 1.00 91.06 513 LYS A CA 1
ATOM 4196 C C . LYS A 1 513 ? 10.035 -18.416 -28.719 1.00 91.06 513 LYS A C 1
ATOM 4198 O O . LYS A 1 513 ? 9.662 -17.256 -28.548 1.00 91.06 513 LYS A O 1
ATOM 4203 N N . THR A 1 514 ? 9.225 -19.452 -28.509 1.00 89.88 514 THR A N 1
ATOM 4204 C CA . THR A 1 514 ? 7.847 -19.298 -28.022 1.00 89.88 514 THR A CA 1
ATOM 4205 C C . THR A 1 514 ? 7.806 -18.654 -26.635 1.00 89.88 514 THR A C 1
ATOM 4207 O O . THR A 1 514 ? 7.035 -17.708 -26.440 1.00 89.88 514 THR A O 1
ATOM 4210 N N . ARG A 1 515 ? 8.668 -19.072 -25.694 1.00 88.25 515 ARG A N 1
ATOM 4211 C CA . ARG A 1 515 ? 8.782 -18.422 -24.371 1.00 88.25 515 ARG A CA 1
ATOM 4212 C C . ARG A 1 515 ? 9.131 -16.944 -24.482 1.00 88.25 515 ARG A C 1
ATOM 4214 O O . ARG A 1 515 ? 8.443 -16.116 -23.886 1.00 88.25 515 ARG A O 1
ATOM 4221 N N . TYR A 1 516 ? 10.143 -16.609 -25.282 1.00 91.25 516 TYR A N 1
ATOM 4222 C CA . TYR A 1 516 ? 10.552 -15.229 -25.531 1.00 91.25 516 TYR A CA 1
ATOM 4223 C C . TYR A 1 516 ? 9.377 -14.396 -26.059 1.00 91.25 516 TYR A C 1
ATOM 4225 O O . TYR A 1 516 ? 9.038 -13.349 -25.502 1.00 91.25 516 TYR A O 1
ATOM 4233 N N . LEU A 1 517 ? 8.687 -14.892 -27.090 1.00 91.25 517 LEU A N 1
ATOM 4234 C CA . LEU A 1 517 ? 7.553 -14.195 -27.696 1.00 91.25 517 LEU A CA 1
ATOM 4235 C C . LEU A 1 517 ? 6.391 -14.004 -26.714 1.00 91.25 517 LEU A C 1
ATOM 4237 O O . LEU A 1 517 ? 5.780 -12.936 -26.704 1.00 91.25 517 LEU A O 1
ATOM 4241 N N . GLN A 1 518 ? 6.085 -14.993 -25.869 1.00 90.62 518 GLN A N 1
ATOM 4242 C CA . GLN A 1 518 ? 5.045 -14.850 -24.844 1.00 90.62 518 GLN A CA 1
ATOM 4243 C C . GLN A 1 518 ? 5.457 -13.869 -23.745 1.00 90.62 518 GLN A C 1
ATOM 4245 O O . GLN A 1 518 ? 4.648 -13.029 -23.343 1.00 90.62 518 GLN A O 1
ATOM 4250 N N . ARG A 1 519 ? 6.716 -13.920 -23.295 1.00 91.44 519 ARG A N 1
ATOM 4251 C CA . ARG A 1 519 ? 7.247 -13.024 -22.264 1.00 91.44 519 ARG A CA 1
ATOM 4252 C C . ARG A 1 519 ? 7.183 -11.568 -22.705 1.00 91.44 519 ARG A C 1
ATOM 4254 O O . ARG A 1 519 ? 6.712 -10.711 -21.951 1.00 91.44 519 ARG A O 1
ATOM 4261 N N . PHE A 1 520 ? 7.601 -11.299 -23.938 1.00 91.75 520 PHE A N 1
ATOM 4262 C CA . PHE A 1 520 ? 7.630 -9.950 -24.491 1.00 91.75 520 PHE A CA 1
ATOM 4263 C C . PHE A 1 520 ? 6.365 -9.566 -25.265 1.00 91.75 520 PHE A C 1
ATOM 4265 O O . PHE A 1 520 ? 6.268 -8.444 -25.760 1.00 91.75 520 PHE A O 1
ATOM 4272 N N . LYS A 1 521 ? 5.331 -10.423 -25.278 1.00 89.69 521 LYS A N 1
ATOM 4273 C CA . LYS A 1 521 ? 4.030 -10.158 -25.921 1.00 89.69 521 LYS A CA 1
ATOM 4274 C C . LYS A 1 521 ? 3.433 -8.814 -25.513 1.00 89.69 521 LYS A C 1
ATOM 4276 O O . LYS A 1 521 ? 2.789 -8.133 -26.308 1.00 89.69 521 LYS A O 1
ATOM 4281 N N . ALA A 1 522 ? 3.630 -8.424 -24.256 1.00 84.38 522 ALA A N 1
ATOM 4282 C CA . ALA A 1 522 ? 3.102 -7.172 -23.738 1.00 84.38 522 ALA A CA 1
ATOM 4283 C C . ALA A 1 522 ? 3.753 -5.929 -24.386 1.00 84.38 522 ALA A C 1
ATOM 4285 O O . ALA A 1 522 ? 3.086 -4.897 -24.481 1.00 84.38 522 ALA A O 1
ATOM 4286 N N . PHE A 1 523 ? 4.979 -6.062 -24.904 1.00 86.25 523 PHE A N 1
ATOM 4287 C CA . PHE A 1 523 ? 5.749 -5.019 -25.586 1.00 86.25 523 PHE A CA 1
ATOM 4288 C C . PHE A 1 523 ? 5.612 -5.054 -27.119 1.00 86.25 523 PHE A C 1
ATOM 4290 O O . PHE A 1 523 ? 6.260 -4.269 -27.806 1.00 86.25 523 PHE A O 1
ATOM 4297 N N . LEU A 1 524 ? 4.762 -5.923 -27.682 1.00 79.94 524 LEU A N 1
ATOM 4298 C CA . LEU A 1 524 ? 4.461 -5.895 -29.117 1.00 79.94 524 LEU A CA 1
ATOM 4299 C C . LEU A 1 524 ? 3.926 -4.511 -29.523 1.00 79.94 524 LEU A C 1
ATOM 4301 O O . LEU A 1 524 ? 3.000 -3.993 -28.898 1.00 79.94 524 LEU A O 1
ATOM 4305 N N . GLY A 1 525 ? 4.515 -3.922 -30.568 1.00 75.94 525 GLY A N 1
ATOM 4306 C CA . GLY A 1 525 ? 4.221 -2.555 -31.022 1.00 75.94 525 GLY A CA 1
ATOM 4307 C C . GLY A 1 525 ? 5.090 -1.462 -30.381 1.00 75.94 525 GLY A C 1
ATOM 4308 O O . GLY A 1 525 ? 5.014 -0.308 -30.794 1.00 75.94 525 GLY A O 1
ATOM 4309 N N . LEU A 1 526 ? 5.937 -1.814 -29.413 1.00 81.56 526 LEU A N 1
ATOM 4310 C CA . LEU A 1 526 ? 7.034 -0.980 -28.916 1.00 81.56 526 LEU A CA 1
ATOM 4311 C C . LEU A 1 526 ? 8.339 -1.370 -29.635 1.00 81.56 526 LEU A C 1
ATOM 4313 O O . LEU A 1 526 ? 8.382 -2.428 -30.269 1.00 81.56 526 LEU A O 1
ATOM 4317 N N . PRO A 1 527 ? 9.418 -0.569 -29.536 1.00 69.06 527 PRO A N 1
ATOM 4318 C CA . PRO A 1 527 ? 10.762 -1.006 -29.916 1.00 69.06 527 PRO A CA 1
ATOM 4319 C C . PRO A 1 527 ? 11.230 -2.136 -28.979 1.00 69.06 527 PRO A C 1
ATOM 4321 O O . PRO A 1 527 ? 11.961 -1.926 -28.013 1.00 69.06 527 PRO A O 1
ATOM 4324 N N . CYS A 1 528 ? 10.728 -3.342 -29.232 1.00 77.69 528 CYS A N 1
ATOM 4325 C CA . CYS A 1 528 ? 11.143 -4.583 -28.603 1.00 77.69 528 CYS A CA 1
ATOM 4326 C C . CYS A 1 528 ? 12.061 -5.317 -29.593 1.00 77.69 528 CYS A C 1
ATOM 4328 O O . CYS A 1 528 ? 11.641 -5.564 -30.728 1.00 77.69 528 CYS A O 1
ATOM 4330 N N . PRO A 1 529 ? 13.308 -5.630 -29.209 1.00 82.94 529 PRO A N 1
ATOM 4331 C CA . PRO A 1 529 ? 14.235 -6.345 -30.073 1.00 82.94 529 PRO A CA 1
ATOM 4332 C C . PRO A 1 529 ? 13.700 -7.726 -30.497 1.00 82.94 529 PRO A C 1
ATOM 4334 O O . PRO A 1 529 ? 13.037 -8.403 -29.700 1.00 82.94 529 PRO A O 1
ATOM 4337 N N . PRO A 1 530 ? 13.985 -8.183 -31.729 1.00 89.38 530 PRO A N 1
ATOM 4338 C CA . PRO A 1 530 ? 13.584 -9.511 -32.179 1.00 89.38 530 PRO A CA 1
ATOM 4339 C C . PRO A 1 530 ? 14.389 -10.605 -31.462 1.00 89.38 530 PRO A C 1
ATOM 4341 O O . PRO A 1 530 ? 15.515 -10.376 -31.015 1.00 89.38 530 PRO A O 1
ATOM 4344 N N . TYR A 1 531 ? 13.823 -11.813 -31.383 1.00 90.62 531 TYR A N 1
ATOM 4345 C CA . TYR A 1 531 ? 14.475 -12.965 -30.743 1.00 90.62 531 TYR A CA 1
ATOM 4346 C C . TYR A 1 531 ? 15.825 -13.293 -31.395 1.00 90.62 531 TYR A C 1
ATOM 4348 O O . TYR A 1 531 ? 16.779 -13.656 -30.719 1.00 90.62 531 TYR A O 1
ATOM 4356 N N . GLU A 1 532 ? 15.938 -13.108 -32.708 1.00 92.56 532 GLU A N 1
ATOM 4357 C CA . GLU A 1 532 ? 17.164 -13.364 -33.457 1.00 92.56 532 GLU A CA 1
ATOM 4358 C C . GLU A 1 532 ? 18.324 -12.457 -33.002 1.00 92.56 532 GLU A C 1
ATOM 4360 O O . GLU A 1 532 ? 19.464 -12.913 -32.939 1.00 92.56 532 GLU A O 1
ATOM 4365 N N . SER A 1 533 ? 18.043 -11.205 -32.615 1.00 91.81 533 SER A N 1
ATOM 4366 C CA . SER A 1 533 ? 19.050 -10.302 -32.036 1.00 91.81 533 SER A CA 1
ATOM 4367 C C . SER A 1 533 ? 19.485 -10.747 -30.644 1.00 91.81 533 SER A C 1
ATOM 4369 O O . SER A 1 533 ? 20.664 -10.655 -30.322 1.00 91.81 533 SER A O 1
ATOM 4371 N N . PHE A 1 534 ? 18.555 -11.266 -29.836 1.00 91.94 534 PHE A N 1
ATOM 4372 C CA . PHE A 1 534 ? 18.888 -11.840 -28.533 1.00 91.94 534 PHE A CA 1
ATOM 4373 C C . PHE A 1 534 ? 19.849 -13.022 -28.687 1.00 91.94 534 PHE A C 1
ATOM 4375 O O . PHE A 1 534 ? 20.895 -13.045 -28.046 1.00 91.94 534 PHE A O 1
ATOM 4382 N N . VAL A 1 535 ? 19.539 -13.964 -29.583 1.00 91.88 535 VAL A N 1
ATOM 4383 C CA . VAL A 1 535 ? 20.394 -15.135 -29.834 1.00 91.88 535 VAL A CA 1
ATOM 4384 C C . VAL A 1 535 ? 21.780 -14.721 -30.333 1.00 91.88 535 VAL A C 1
ATOM 4386 O O . VAL A 1 535 ? 22.777 -15.267 -29.864 1.00 91.88 535 VAL A O 1
ATOM 4389 N N . ALA A 1 536 ? 21.860 -13.750 -31.249 1.00 90.38 536 ALA A N 1
ATOM 4390 C CA . ALA A 1 536 ? 23.134 -13.259 -31.772 1.00 90.38 536 ALA A CA 1
ATOM 4391 C C . ALA A 1 536 ? 24.020 -12.647 -30.672 1.00 90.38 536 ALA A C 1
ATOM 4393 O O . ALA A 1 536 ? 25.190 -13.012 -30.559 1.00 90.38 536 ALA A O 1
ATOM 4394 N N . ASP A 1 537 ? 23.453 -11.778 -29.829 1.00 89.06 537 ASP A N 1
ATOM 4395 C CA . ASP A 1 537 ? 24.178 -11.154 -28.718 1.00 89.06 537 ASP A CA 1
ATOM 4396 C C . ASP A 1 537 ? 24.617 -12.187 -27.673 1.00 89.06 537 ASP A C 1
ATOM 4398 O O . ASP A 1 537 ? 25.755 -12.140 -27.212 1.00 89.06 537 ASP A O 1
ATOM 4402 N N . MET A 1 538 ? 23.743 -13.137 -27.312 1.00 88.75 538 MET A N 1
ATOM 4403 C CA . MET A 1 538 ? 24.095 -14.195 -26.357 1.00 88.75 538 MET A CA 1
ATOM 4404 C C . MET A 1 538 ? 25.221 -15.080 -26.886 1.00 88.75 538 MET A C 1
ATOM 4406 O O . MET A 1 538 ? 26.172 -15.342 -26.161 1.00 88.75 538 MET A O 1
ATOM 4410 N N . THR A 1 539 ? 25.168 -15.455 -28.167 1.00 85.88 539 THR A N 1
ATOM 4411 C CA . THR A 1 539 ? 26.236 -16.245 -28.801 1.00 85.88 539 THR A CA 1
ATOM 4412 C C . THR A 1 539 ? 27.566 -15.486 -28.781 1.00 85.88 539 THR A C 1
ATOM 4414 O O . THR A 1 539 ? 28.602 -16.068 -28.492 1.00 85.88 539 THR A O 1
ATOM 4417 N N . SER A 1 540 ? 27.549 -14.171 -29.030 1.00 84.81 540 SER A N 1
ATOM 4418 C CA . SER A 1 540 ? 28.763 -13.348 -28.961 1.00 84.81 540 SER A CA 1
ATOM 4419 C C . SER A 1 540 ? 29.321 -13.209 -27.542 1.00 84.81 540 SER A C 1
ATOM 4421 O O . SER A 1 540 ? 30.530 -13.063 -27.384 1.00 84.81 540 SER A O 1
ATOM 4423 N N . LEU A 1 541 ? 28.459 -13.186 -26.523 1.00 80.81 541 LEU A N 1
ATOM 4424 C CA . LEU A 1 541 ? 28.864 -13.142 -25.115 1.00 80.81 541 LEU A CA 1
ATOM 4425 C C . LEU A 1 541 ? 29.424 -14.493 -24.646 1.00 80.81 541 LEU A C 1
ATOM 4427 O O . LEU A 1 541 ? 30.301 -14.518 -23.785 1.00 80.81 541 LEU A O 1
ATOM 4431 N N . ASP A 1 542 ? 28.948 -15.598 -25.221 1.00 70.62 542 ASP A N 1
ATOM 4432 C CA . ASP A 1 542 ? 29.351 -16.960 -24.863 1.00 70.62 542 ASP A CA 1
ATOM 4433 C C . ASP A 1 542 ? 30.814 -17.289 -25.212 1.00 70.62 542 ASP A C 1
ATOM 4435 O O . ASP A 1 542 ? 31.423 -18.123 -24.542 1.00 70.62 542 ASP A O 1
ATOM 4439 N N . ASP A 1 543 ? 31.407 -16.621 -26.204 1.00 65.69 543 ASP A N 1
ATOM 4440 C CA . ASP A 1 543 ? 32.764 -16.927 -26.678 1.00 65.69 543 ASP A CA 1
ATOM 4441 C C . ASP A 1 543 ? 33.893 -16.444 -25.730 1.00 65.69 543 ASP A C 1
ATOM 4443 O O . ASP A 1 543 ? 35.038 -16.880 -25.875 1.00 65.69 543 ASP A O 1
ATOM 4447 N N . ASP A 1 544 ? 33.606 -15.592 -24.730 1.00 69.31 544 ASP A N 1
ATOM 4448 C CA . ASP A 1 544 ? 34.630 -14.901 -23.913 1.00 69.31 544 ASP A CA 1
ATOM 4449 C C . ASP A 1 544 ? 34.486 -15.083 -22.381 1.00 69.31 544 ASP A C 1
ATOM 4451 O O . ASP A 1 544 ? 34.570 -14.150 -21.578 1.00 69.31 544 ASP A O 1
ATOM 4455 N N . ILE A 1 545 ? 34.260 -16.321 -21.927 1.00 71.88 545 ILE A N 1
ATOM 4456 C CA . ILE A 1 545 ? 33.982 -16.632 -20.505 1.00 71.88 545 ILE A CA 1
ATOM 4457 C C . ILE A 1 545 ? 35.137 -16.279 -19.557 1.00 71.88 545 ILE A C 1
ATOM 4459 O O . ILE A 1 545 ? 34.908 -15.873 -18.414 1.00 71.88 545 ILE A O 1
ATOM 4463 N N . LEU A 1 546 ? 36.386 -16.435 -20.003 1.00 72.88 546 LEU A N 1
ATOM 4464 C CA . LEU A 1 546 ? 37.563 -16.180 -19.168 1.00 72.88 546 LEU A CA 1
ATOM 4465 C C . LEU A 1 546 ? 37.797 -14.680 -18.941 1.00 72.88 546 LEU A C 1
ATOM 4467 O O . LEU A 1 546 ? 38.082 -14.304 -17.802 1.00 72.88 546 LEU A O 1
ATOM 4471 N N . ALA A 1 547 ? 37.626 -13.828 -19.960 1.00 80.31 547 ALA A N 1
ATOM 4472 C CA . ALA A 1 547 ? 37.744 -12.380 -19.779 1.00 80.31 547 ALA A CA 1
ATOM 4473 C C . ALA A 1 547 ? 36.505 -11.777 -19.094 1.00 80.31 547 ALA A C 1
ATOM 4475 O O . ALA A 1 547 ? 36.634 -10.794 -18.358 1.00 80.31 547 ALA A O 1
ATOM 4476 N N . MET A 1 548 ? 35.326 -12.408 -19.229 1.00 83.44 548 MET A N 1
ATOM 4477 C CA . MET A 1 548 ? 34.083 -11.949 -18.594 1.00 83.44 548 MET A CA 1
ATOM 4478 C C . MET A 1 548 ? 34.215 -11.732 -17.082 1.00 83.44 548 MET A C 1
ATOM 4480 O O . MET A 1 548 ? 33.607 -10.804 -16.549 1.00 83.44 548 MET A O 1
ATOM 4484 N N . LYS A 1 549 ? 35.019 -12.533 -16.372 1.00 85.06 549 LYS A N 1
ATOM 4485 C CA . LYS A 1 549 ? 35.208 -12.372 -14.922 1.00 85.06 549 LYS A CA 1
ATOM 4486 C C . LYS A 1 549 ? 35.835 -11.022 -14.558 1.00 85.06 549 LYS A C 1
ATOM 4488 O O . LYS A 1 549 ? 35.388 -10.381 -13.602 1.00 85.06 549 LYS A O 1
ATOM 4493 N N . ASP A 1 550 ? 36.858 -10.603 -15.297 1.00 87.38 550 ASP A N 1
ATOM 4494 C CA . ASP A 1 550 ? 37.537 -9.331 -15.052 1.00 87.38 550 ASP A CA 1
ATOM 4495 C C . ASP A 1 550 ? 36.637 -8.164 -15.463 1.00 87.38 550 ASP A C 1
ATOM 4497 O O . ASP A 1 550 ? 36.452 -7.231 -14.679 1.00 87.38 550 ASP A O 1
ATOM 4501 N N . THR A 1 551 ? 35.944 -8.279 -16.600 1.00 89.69 551 THR A N 1
ATOM 4502 C CA . THR A 1 551 ? 34.963 -7.275 -17.038 1.00 89.69 551 THR A CA 1
ATOM 4503 C C . THR A 1 551 ? 33.812 -7.112 -16.042 1.00 89.69 551 THR A C 1
ATOM 4505 O O . THR A 1 551 ? 33.414 -5.992 -15.736 1.00 89.69 551 THR A O 1
ATOM 4508 N N . VAL A 1 552 ? 33.286 -8.203 -15.471 1.00 92.88 552 VAL A N 1
ATOM 4509 C CA . VAL A 1 552 ? 32.249 -8.145 -14.423 1.00 92.88 552 VAL A CA 1
ATOM 4510 C C . VAL A 1 552 ? 32.748 -7.363 -13.214 1.00 92.88 552 VAL A C 1
ATOM 4512 O O . VAL A 1 552 ? 32.026 -6.526 -12.672 1.00 92.88 552 VAL A O 1
ATOM 4515 N N . LYS A 1 553 ? 33.990 -7.606 -12.784 1.00 92.62 553 LYS A N 1
ATOM 4516 C CA . LYS A 1 553 ? 34.581 -6.882 -11.656 1.00 92.62 553 LYS A CA 1
ATOM 4517 C C . LYS A 1 553 ? 34.717 -5.389 -11.961 1.00 92.62 553 LYS A C 1
ATOM 4519 O O . LYS A 1 553 ? 34.402 -4.575 -11.094 1.00 92.62 553 LYS A O 1
ATOM 4524 N N . GLU A 1 554 ? 35.165 -5.031 -13.160 1.00 94.31 554 GLU A N 1
ATOM 4525 C CA . GLU A 1 554 ? 35.276 -3.637 -13.602 1.00 94.31 554 GLU A CA 1
ATOM 4526 C C . GLU A 1 554 ? 33.914 -2.933 -13.632 1.00 94.31 554 GLU A C 1
ATOM 4528 O O . GLU A 1 554 ? 33.775 -1.855 -13.050 1.00 94.31 554 GLU A O 1
ATOM 4533 N N . GLU A 1 555 ? 32.891 -3.566 -14.211 1.00 94.69 555 GLU A N 1
ATOM 4534 C CA . GLU A 1 555 ? 31.535 -3.010 -14.276 1.00 94.69 555 GLU A CA 1
ATOM 4535 C C . GLU A 1 555 ? 30.912 -2.834 -12.881 1.00 94.69 555 GLU A C 1
ATOM 4537 O O . GLU A 1 555 ? 30.310 -1.797 -12.594 1.00 94.69 555 GLU A O 1
ATOM 4542 N N . LEU A 1 556 ? 31.123 -3.781 -11.957 1.00 94.94 556 LEU A N 1
ATOM 4543 C CA . LEU A 1 556 ? 30.668 -3.645 -10.567 1.00 94.94 556 LEU A CA 1
ATOM 4544 C C . LEU A 1 556 ? 31.393 -2.515 -9.822 1.00 94.94 556 LEU A C 1
ATOM 4546 O O . LEU A 1 556 ? 30.765 -1.768 -9.067 1.00 94.94 556 LEU A O 1
ATOM 4550 N N . LEU A 1 557 ? 32.706 -2.361 -10.024 1.00 95.38 557 LEU A N 1
ATOM 4551 C CA . LEU A 1 557 ? 33.482 -1.267 -9.428 1.00 95.38 557 LEU A CA 1
ATOM 4552 C C . LEU A 1 557 ? 33.043 0.095 -9.973 1.00 95.38 557 LEU A C 1
ATOM 4554 O O . LEU A 1 557 ? 32.899 1.051 -9.205 1.00 95.38 557 LEU A O 1
ATOM 4558 N N . LYS A 1 558 ? 32.778 0.173 -11.278 1.00 96.00 558 LYS A N 1
ATOM 4559 C CA . LYS A 1 558 ? 32.240 1.361 -11.941 1.00 96.00 558 LYS A CA 1
ATOM 4560 C C . LYS A 1 558 ? 30.850 1.710 -11.413 1.00 96.00 558 LYS A C 1
ATOM 4562 O O . LYS A 1 558 ? 30.649 2.844 -10.980 1.00 96.00 558 LYS A O 1
ATOM 4567 N N . ALA A 1 559 ? 29.932 0.742 -11.350 1.00 95.69 559 ALA A N 1
ATOM 4568 C CA . ALA A 1 559 ? 28.598 0.928 -10.777 1.00 95.69 559 ALA A CA 1
ATOM 4569 C C . ALA A 1 559 ? 28.686 1.449 -9.334 1.00 95.69 559 ALA A C 1
ATOM 4571 O O . ALA A 1 559 ? 28.073 2.460 -8.989 1.00 95.69 559 ALA A O 1
ATOM 4572 N N . LYS A 1 560 ? 29.528 0.819 -8.503 1.00 96.00 560 LYS A N 1
ATOM 4573 C CA . LYS A 1 560 ? 29.769 1.233 -7.116 1.00 96.00 560 LYS A CA 1
ATOM 4574 C C . LYS A 1 560 ? 30.294 2.666 -7.019 1.00 96.00 560 LYS A C 1
ATOM 4576 O O . LYS A 1 560 ? 29.845 3.411 -6.150 1.00 96.00 560 LYS A O 1
ATOM 4581 N N . SER A 1 561 ? 31.241 3.059 -7.867 1.00 96.50 561 SER A N 1
ATOM 4582 C CA . SER A 1 561 ? 31.778 4.426 -7.889 1.00 96.50 561 SER A CA 1
ATOM 4583 C C . SER A 1 561 ? 30.683 5.456 -8.192 1.00 96.50 561 SER A C 1
ATOM 4585 O O . SER A 1 561 ? 30.522 6.426 -7.450 1.00 96.50 561 SER A O 1
ATOM 4587 N N . LEU A 1 562 ? 29.867 5.195 -9.217 1.00 96.62 562 LEU A N 1
ATOM 4588 C CA . LEU A 1 562 ? 28.787 6.088 -9.647 1.00 96.62 562 LEU A CA 1
ATOM 4589 C C . LEU A 1 562 ? 27.663 6.191 -8.602 1.00 96.62 562 LEU A C 1
ATOM 4591 O O . LEU A 1 562 ? 27.200 7.290 -8.302 1.00 96.62 562 LEU A O 1
ATOM 4595 N N . PHE A 1 563 ? 27.267 5.085 -7.964 1.00 95.88 563 PHE A N 1
ATOM 4596 C CA . PHE A 1 563 ? 26.304 5.140 -6.856 1.00 95.88 563 PHE A CA 1
ATOM 4597 C C . PHE A 1 563 ? 26.846 5.924 -5.650 1.00 95.88 563 PHE A C 1
ATOM 4599 O O . PHE A 1 563 ? 26.107 6.689 -5.032 1.00 95.88 563 PHE A O 1
ATOM 4606 N N . ASN A 1 564 ? 28.143 5.807 -5.339 1.00 95.00 564 ASN A N 1
ATOM 4607 C CA . ASN A 1 564 ? 28.771 6.616 -4.290 1.00 95.00 564 ASN A CA 1
ATOM 4608 C C . ASN A 1 564 ? 28.838 8.107 -4.647 1.00 95.00 564 ASN A C 1
ATOM 4610 O O . ASN A 1 564 ? 28.756 8.945 -3.750 1.00 95.00 564 ASN A O 1
ATOM 4614 N N . GLN A 1 565 ? 28.977 8.453 -5.929 1.00 95.00 565 GLN A N 1
ATOM 4615 C CA . GLN A 1 565 ? 28.859 9.838 -6.386 1.00 95.00 565 GLN A CA 1
ATOM 4616 C C . GLN A 1 565 ? 27.449 10.380 -6.110 1.00 95.00 565 GLN A C 1
ATOM 4618 O O . GLN A 1 565 ? 27.324 11.458 -5.535 1.00 95.00 565 GLN A O 1
ATOM 4623 N N . LEU A 1 566 ? 26.401 9.612 -6.429 1.00 93.75 566 LEU A N 1
ATOM 4624 C CA . LEU A 1 566 ? 25.008 10.002 -6.167 1.00 93.75 566 LEU A CA 1
ATOM 4625 C C . LEU A 1 566 ? 24.695 10.151 -4.672 1.00 93.75 566 LEU A C 1
ATOM 4627 O O . LEU A 1 566 ? 23.968 11.061 -4.291 1.00 93.75 566 LEU A O 1
ATOM 4631 N N . LEU A 1 567 ? 25.275 9.312 -3.808 1.00 93.94 567 LEU A N 1
ATOM 4632 C CA . LEU A 1 567 ? 25.116 9.432 -2.351 1.00 93.94 567 LEU A CA 1
ATOM 4633 C C . LEU A 1 567 ? 25.707 10.725 -1.768 1.00 93.94 567 LEU A C 1
ATOM 4635 O O . LEU A 1 567 ? 25.296 11.149 -0.687 1.00 93.94 567 LEU A O 1
ATOM 4639 N N . ARG A 1 568 ? 26.682 11.332 -2.456 1.00 93.50 568 ARG A N 1
ATOM 4640 C CA . ARG A 1 568 ? 27.303 12.607 -2.061 1.00 93.50 568 ARG A CA 1
ATOM 4641 C C . ARG A 1 568 ? 26.551 13.823 -2.598 1.00 93.50 568 ARG A C 1
ATOM 4643 O O . ARG A 1 568 ? 26.812 14.922 -2.118 1.00 93.50 568 ARG A O 1
ATOM 4650 N N . ALA A 1 569 ? 25.665 13.630 -3.572 1.00 92.88 569 ALA A N 1
ATOM 4651 C CA . ALA A 1 569 ? 24.882 14.705 -4.158 1.00 92.88 569 ALA A CA 1
ATOM 4652 C C . ALA A 1 569 ? 23.826 15.224 -3.171 1.00 92.88 569 ALA A C 1
ATOM 4654 O O . ALA A 1 569 ? 23.310 14.498 -2.314 1.00 92.88 569 ALA A O 1
ATOM 4655 N N . SER A 1 570 ? 23.512 16.506 -3.296 1.00 93.81 570 SER A N 1
ATOM 4656 C CA . SER A 1 570 ? 22.486 17.183 -2.513 1.00 93.81 570 SER A CA 1
ATOM 4657 C C . SER A 1 570 ? 21.063 16.790 -2.960 1.00 93.81 570 SER A C 1
ATOM 4659 O O . SER A 1 570 ? 20.853 16.323 -4.089 1.00 93.81 570 SER A O 1
ATOM 4661 N N . PRO A 1 571 ? 20.046 16.991 -2.098 1.00 92.44 571 PRO A N 1
ATOM 4662 C CA . PRO A 1 571 ? 18.648 16.782 -2.475 1.00 92.44 571 PRO A CA 1
ATOM 4663 C C . PRO A 1 571 ? 18.219 17.611 -3.693 1.00 92.44 571 PRO A C 1
ATOM 4665 O O . PRO A 1 571 ? 17.422 17.138 -4.496 1.00 92.44 571 PRO A O 1
ATOM 4668 N N . GLN A 1 572 ? 18.756 18.826 -3.840 1.00 90.75 572 GLN A N 1
ATOM 4669 C CA . GLN A 1 572 ? 18.441 19.742 -4.938 1.00 90.75 572 GLN A CA 1
ATOM 4670 C C . GLN A 1 572 ? 19.020 19.245 -6.267 1.00 90.75 572 GLN A C 1
ATOM 4672 O O . GLN A 1 572 ? 18.298 19.158 -7.258 1.00 90.75 572 GLN A O 1
ATOM 4677 N N . GLU A 1 573 ? 20.293 18.833 -6.277 1.00 88.94 573 GLU A N 1
ATOM 4678 C CA . GLU A 1 573 ? 20.953 18.289 -7.477 1.00 88.94 573 GLU A CA 1
ATOM 4679 C C . GLU A 1 573 ? 20.253 17.023 -7.988 1.00 88.94 573 GLU A C 1
ATOM 4681 O O . GLU A 1 573 ? 20.143 16.789 -9.193 1.00 88.94 573 GLU A O 1
ATOM 4686 N N . THR A 1 574 ? 19.741 16.208 -7.063 1.00 89.38 574 THR A N 1
ATOM 4687 C CA . THR A 1 574 ? 19.054 14.951 -7.385 1.00 89.38 574 THR A CA 1
ATOM 4688 C C . THR A 1 574 ? 17.551 15.110 -7.614 1.00 89.38 574 THR A C 1
ATOM 4690 O O . THR A 1 574 ? 16.902 14.161 -8.054 1.00 89.38 574 THR A O 1
ATOM 4693 N N . SER A 1 575 ? 16.990 16.295 -7.343 1.00 88.00 575 SER A N 1
ATOM 4694 C CA . SER A 1 575 ? 15.542 16.546 -7.321 1.00 88.00 575 SER A CA 1
ATOM 4695 C C . SER A 1 575 ? 14.789 15.568 -6.404 1.00 88.00 575 SER A C 1
ATOM 4697 O O . SER A 1 575 ? 13.751 15.025 -6.780 1.00 88.00 575 SER A O 1
ATOM 4699 N N . THR A 1 576 ? 15.340 15.267 -5.226 1.00 90.81 576 THR A N 1
ATOM 4700 C CA . THR A 1 576 ? 14.760 14.331 -4.241 1.00 90.81 576 THR A CA 1
ATOM 4701 C C . THR A 1 576 ? 14.453 14.998 -2.902 1.00 90.81 576 THR A C 1
ATOM 4703 O O . THR A 1 576 ? 14.361 14.332 -1.877 1.00 90.81 576 THR A O 1
ATOM 4706 N N . GLU A 1 577 ? 14.253 16.312 -2.881 1.00 92.25 577 GLU A N 1
ATOM 4707 C CA . GLU A 1 577 ? 14.010 17.115 -1.675 1.00 92.25 577 GLU A CA 1
ATOM 4708 C C . GLU A 1 577 ? 12.876 16.561 -0.801 1.00 92.25 577 GLU A C 1
ATOM 4710 O O . GLU A 1 577 ? 12.965 16.592 0.424 1.00 92.25 577 GLU A O 1
ATOM 4715 N N . MET A 1 578 ? 11.840 15.996 -1.425 1.00 89.75 578 MET A N 1
ATOM 4716 C CA . MET A 1 578 ? 10.687 15.406 -0.739 1.00 89.75 578 MET A CA 1
ATOM 4717 C C . MET A 1 578 ? 10.900 13.955 -0.267 1.00 89.75 578 MET A C 1
ATOM 4719 O O . MET A 1 578 ? 10.092 13.435 0.500 1.00 89.75 578 MET A O 1
ATOM 4723 N N . CYS A 1 579 ? 11.944 13.266 -0.737 1.00 93.19 579 CYS A N 1
ATOM 4724 C CA . CYS A 1 579 ? 12.146 11.829 -0.514 1.00 93.19 579 CYS A CA 1
ATOM 4725 C C . CYS A 1 579 ? 13.626 11.415 -0.381 1.00 93.19 579 CYS A C 1
ATOM 4727 O O . CYS A 1 579 ? 13.986 10.275 -0.684 1.00 93.19 579 CYS A O 1
ATOM 4729 N N . PHE A 1 580 ? 14.497 12.322 0.067 1.00 94.00 580 PHE A N 1
ATOM 4730 C CA . PHE A 1 580 ? 15.951 12.127 0.046 1.00 94.00 580 PHE A CA 1
ATOM 4731 C C . PHE A 1 580 ? 16.415 10.955 0.914 1.00 94.00 580 PHE A C 1
ATOM 4733 O O . PHE A 1 580 ? 17.288 10.187 0.511 1.00 94.00 580 PHE A O 1
ATOM 4740 N N . ASP A 1 581 ? 15.800 10.765 2.083 1.00 91.81 581 ASP A N 1
ATOM 4741 C CA . ASP A 1 581 ? 16.129 9.645 2.969 1.00 91.81 581 ASP A CA 1
ATOM 4742 C C . ASP A 1 581 ? 15.797 8.297 2.320 1.00 91.81 581 ASP A C 1
ATOM 4744 O O . ASP A 1 581 ? 16.588 7.354 2.396 1.00 91.81 581 ASP A O 1
ATOM 4748 N N . HIS A 1 582 ? 14.663 8.216 1.613 1.00 91.44 582 HIS A N 1
ATOM 4749 C CA . HIS A 1 582 ? 14.301 7.030 0.833 1.00 91.44 582 HIS A CA 1
ATOM 4750 C C . HIS A 1 582 ? 15.281 6.808 -0.318 1.00 91.44 582 HIS A C 1
ATOM 4752 O O . HIS A 1 582 ? 15.750 5.689 -0.509 1.00 91.44 582 HIS A O 1
ATOM 4758 N N . PHE A 1 583 ? 15.650 7.870 -1.038 1.00 92.69 583 PHE A N 1
ATOM 4759 C CA . PHE A 1 583 ? 16.637 7.803 -2.116 1.00 92.69 583 PHE A CA 1
ATOM 4760 C C . PHE A 1 583 ? 17.989 7.262 -1.624 1.00 92.69 583 PHE A C 1
ATOM 4762 O O . PHE A 1 583 ? 18.522 6.314 -2.201 1.00 92.69 583 PHE A O 1
ATOM 4769 N N . LYS A 1 584 ? 18.515 7.768 -0.500 1.00 93.12 584 LYS A N 1
ATOM 4770 C CA . LYS A 1 584 ? 19.750 7.237 0.103 1.00 93.12 584 LYS A CA 1
ATOM 4771 C C . LYS A 1 584 ? 19.605 5.792 0.551 1.00 93.12 584 LYS A C 1
ATOM 4773 O O . LYS A 1 584 ? 20.492 4.984 0.288 1.00 93.12 584 LYS A O 1
ATOM 4778 N N . LYS A 1 585 ? 18.500 5.453 1.224 1.00 91.62 585 LYS A N 1
ATOM 4779 C CA . LYS A 1 585 ? 18.229 4.081 1.677 1.00 91.62 585 LYS A CA 1
ATOM 4780 C C . LYS A 1 585 ? 18.196 3.112 0.494 1.00 91.62 585 LYS A C 1
ATOM 4782 O O . LYS A 1 585 ? 18.763 2.024 0.586 1.00 91.62 585 LYS A O 1
ATOM 4787 N N . TYR A 1 586 ? 17.585 3.517 -0.617 1.00 90.50 586 TYR A N 1
ATOM 4788 C CA . TYR A 1 586 ? 17.552 2.753 -1.859 1.00 90.50 586 TYR A CA 1
ATOM 4789 C C . TYR A 1 586 ? 18.964 2.512 -2.415 1.00 90.50 586 TYR A C 1
ATOM 4791 O O . TYR A 1 586 ? 19.346 1.362 -2.630 1.00 90.50 586 TYR A O 1
ATOM 4799 N N . LEU A 1 587 ? 19.779 3.564 -2.551 1.00 92.12 587 LEU A N 1
ATOM 4800 C CA . LEU A 1 587 ? 21.159 3.439 -3.035 1.00 92.12 587 LEU A CA 1
ATOM 4801 C C . LEU A 1 587 ? 22.041 2.581 -2.113 1.00 92.12 587 LEU A C 1
ATOM 4803 O O . LEU A 1 587 ? 22.778 1.720 -2.589 1.00 92.12 587 LEU A O 1
ATOM 4807 N N . ASN A 1 588 ? 21.930 2.758 -0.796 1.00 91.12 588 ASN A N 1
ATOM 4808 C CA . ASN A 1 588 ? 22.654 1.950 0.189 1.00 91.12 588 ASN A CA 1
ATOM 4809 C C . ASN A 1 588 ? 22.250 0.470 0.134 1.00 91.12 588 ASN A C 1
ATOM 4811 O O . ASN A 1 588 ? 23.098 -0.410 0.276 1.00 91.12 588 ASN A O 1
ATOM 4815 N N . THR A 1 589 ? 20.969 0.190 -0.127 1.00 89.62 589 THR A N 1
ATOM 4816 C CA . THR A 1 589 ? 20.474 -1.182 -0.307 1.00 89.62 589 THR A CA 1
ATOM 4817 C C . THR A 1 589 ? 21.086 -1.826 -1.552 1.00 89.62 589 THR A C 1
ATOM 4819 O O . THR A 1 589 ? 21.535 -2.966 -1.475 1.00 89.62 589 THR A O 1
ATOM 4822 N N . ILE A 1 590 ? 21.192 -1.094 -2.668 1.00 87.06 590 ILE A N 1
ATOM 4823 C CA . ILE A 1 590 ? 21.880 -1.576 -3.882 1.00 87.06 590 ILE A CA 1
ATOM 4824 C C . ILE A 1 590 ? 23.363 -1.858 -3.608 1.00 87.06 590 ILE A C 1
ATOM 4826 O O . ILE A 1 590 ? 23.906 -2.851 -4.085 1.00 87.06 590 ILE A O 1
ATOM 4830 N N . LEU A 1 591 ? 24.025 -1.002 -2.826 1.00 87.50 591 LEU A N 1
ATOM 4831 C CA . LEU A 1 591 ? 25.438 -1.158 -2.474 1.00 87.50 591 LEU A CA 1
ATOM 4832 C C . LEU A 1 591 ? 25.708 -2.281 -1.459 1.00 87.50 591 LEU A C 1
ATOM 4834 O O . LEU A 1 591 ? 26.875 -2.595 -1.213 1.00 87.50 591 LEU A O 1
ATOM 4838 N N . GLY A 1 592 ? 24.666 -2.870 -0.862 1.00 78.12 592 GLY A N 1
ATOM 4839 C CA . GLY A 1 592 ? 24.799 -3.858 0.210 1.00 78.12 592 GLY A CA 1
ATOM 4840 C C . GLY A 1 592 ? 25.390 -3.279 1.501 1.00 78.12 592 GLY A C 1
ATOM 4841 O O . GLY A 1 592 ? 25.909 -4.025 2.325 1.00 78.12 592 GLY A O 1
ATOM 4842 N N . THR A 1 593 ? 25.350 -1.955 1.670 1.00 59.75 593 THR A N 1
ATOM 4843 C CA . THR A 1 593 ? 25.783 -1.254 2.882 1.00 59.75 593 THR A CA 1
ATOM 4844 C C . THR A 1 593 ? 24.553 -1.008 3.752 1.00 59.75 593 THR A C 1
ATOM 4846 O O . THR A 1 593 ? 23.934 0.053 3.654 1.00 59.75 593 THR A O 1
ATOM 4849 N N . GLN A 1 594 ? 24.149 -2.009 4.537 1.00 44.59 594 GLN A N 1
ATOM 4850 C CA . GLN A 1 594 ? 23.160 -1.845 5.608 1.00 44.59 594 GLN A CA 1
ATOM 4851 C C . GLN A 1 594 ? 23.835 -1.903 6.969 1.00 44.59 594 GLN A C 1
ATOM 4853 O O . GLN A 1 594 ? 24.714 -2.779 7.144 1.00 44.59 594 GLN A O 1
#

Solvent-accessible surface area (backbone atoms only — not comparable to full-atom values): 34421 Å² total; per-residue (Å²): 134,84,90,80,90,81,77,92,72,85,70,74,80,66,77,78,82,70,62,98,78,69,78,84,81,84,78,94,55,67,72,61,55,67,69,72,44,82,92,52,90,89,74,59,96,85,65,50,76,74,71,55,74,68,61,77,48,80,85,33,82,66,40,22,71,77,63,80,73,83,87,70,79,84,64,68,86,84,59,90,69,54,59,36,34,45,38,30,53,55,54,53,48,50,30,19,49,48,42,29,58,71,38,40,52,37,54,63,27,52,55,12,32,51,64,73,81,41,52,69,61,54,69,71,58,83,72,88,51,64,61,60,48,52,47,48,51,47,53,57,47,50,49,50,41,51,42,54,53,48,65,56,61,73,68,60,65,57,52,73,83,75,45,34,54,83,71,56,44,88,57,78,73,75,79,83,67,54,68,67,60,54,52,51,53,49,50,54,48,49,52,56,57,56,75,40,55,94,78,52,55,75,51,56,55,48,44,45,54,52,51,52,33,50,50,24,47,36,51,19,49,53,27,59,74,51,61,79,88,30,27,66,61,15,36,52,26,26,51,52,25,46,58,51,62,74,72,60,75,79,87,68,50,40,89,62,85,57,52,52,38,81,66,42,46,58,82,39,64,68,86,65,53,74,72,91,74,85,78,67,53,72,69,57,28,50,52,49,50,42,51,50,35,54,48,46,38,56,50,47,50,64,83,76,56,93,40,75,61,20,46,51,45,28,36,51,46,51,47,64,35,85,78,68,69,47,48,62,55,26,29,50,46,46,50,67,58,48,56,84,88,42,56,94,71,88,82,81,70,56,70,66,58,44,45,38,59,70,62,49,62,61,55,44,56,56,48,37,30,40,36,58,70,72,53,27,42,59,48,45,58,54,48,48,60,55,39,52,52,48,23,56,53,26,43,55,50,32,52,54,50,35,64,73,66,73,39,89,78,65,75,58,61,52,24,50,52,37,45,51,55,40,44,53,48,52,48,48,44,55,53,47,31,62,78,66,64,71,60,57,80,90,45,48,51,63,52,36,49,52,45,39,54,49,35,51,55,49,46,59,58,55,66,69,50,90,78,61,50,53,56,53,48,42,52,44,46,49,40,53,19,53,37,26,42,38,51,26,50,34,53,49,49,52,53,39,57,76,67,58,75,57,88,78,76,81,60,92,90,62,52,70,70,59,52,50,52,62,71,48,50,76,43,67,93,52,101,60,84,56,71,68,57,53,53,52,53,51,56,65,59,64,76,43,65,79,60,43,58,58,51,32,52,51,26,44,52,50,18,52,52,40,51,54,52,58,69,70,51,52,41,74,45,60,37,24,73,77,35,42,70,56,53,48,52,52,53,29,58,75,71,70,62,126

Secondary structure (DSSP, 8-state):
-------------------TT--------HHHHHHH-SS-----TT--HHHHTT---TT-TTT-TTSS---PPPP-TTS---HHHHHHHHHHHHHHHHHHHTT--GGGTGGGBGGGG-HHHHHH---S-HHHHHHHHHHHHHHHHHHHHHHHHTT-SS-BTTTB----TT----SSS-HHHHHHHHHHHHHHHHHTTTT--HHHHHHHHHHHHHHHHHHHHHHHHS-GGGHHHHHHHHHHHHHHHHT---S-----TTSB-TTGGGGS--SSPPPPP-PPPHHHHHHHHHHHHHHHHHHHGGG--S-HHHHHHHHHHHHH-SSPPPHHHHHHHHHHHHGGGS-S-SS---HHHHHHHHTSHHHHHHHHHTS-HHHHHHHHHHHHHHHHHHHHHHHHHHHHHHHHHT-TTS--HHHHHHHHHHHHHHHHHHHHHHHTT-S-GGGHHHHHHHHHHHHHHHHHHHTT-SS--HHHHHHHHHHHHHHHHHHHHHHHHHHHHHTT-S-----TT--HHHHHHHHHGGGBTBSPPPHHHHHHHHHHHHTTHHHHHHHHHHHHHHHHHHHHHHHHS-HHHHT-TTTHHHHHHHHHHHTT--

InterPro domains:
  IPR007244 NAA35-like [PTHR21373] (25-359)
  IPR057982 NAA35-like, TPR repeats [PF25789] (359-457)
  IPR057982 NAA35-like, TPR repeats [PF25789] (472-569)
  IPR057983 NAA35-like, N-terminal [PF04112] (39-173)

Sequence (594 aa):
MNSSQEGKDEQNIGLFNIPENTMLCWKDITHFINKTTDGQLVCSKHFTLFDAISAIEIMDSRMDTGMAIKEEPAFDITKQLTADQVVDIMDNLVIREIAWLSGHSISQTVFTCVYFHHLTELYESKTDDTVYSSLRIYILATMKCCYYIWTEMIQRNVYEEEDFTTNLFGLCFDNQILDISIINDLDMIILRLSNQQEQNSSVMKAILNRIESRKSYLLGLIYLSQNTMHLASSKYELMKLVQLLDHLDLSVGSSVKGAFDPNINRKLTSYAPPRPTRLESKEEAYMKFKQLAQRLLSVCSITDYPSVISLMNFFDAFGSAIPYADAFSRSKLNTLLHYNHRTIDNQNTPYLILKCVKETTFLELFRIHCQNRPRQRRLLLKSVREWQAIEQEATRIDVMFQDILLVKATPPYYSSWARFLKLMMIERILVLGFELELYSKHEYTMILWYTRIVLEDRLVLLQRFTSPTDFVHTQLVLTQATLSLTEALLKIMVMVGHTNQWNDRKPIFDDEKTRYLQRFKAFLGLPCPPYESFVADMTSLDDDILAMKDTVKEELLKAKSLFNQLLRASPQETSTEMCFDHFKKYLNTILGTQ